Protein 3C4N (pdb70)

Sequence (714 aa):
EEAFDIVVIGAGRGAACAFYLRQLAPGRSLLLVEEGGLPNEEGATILAPGVWTAQDIPAGQEAQAEWTREQLLGALGSGKTLEVEDRPLLHLLPAGEGSGLTPTLDALADFPEALALLDPARLPVARVDPRALTYRPGSLALLAAQQAIGQGAGLLLNTRAELVPGGVRLHRLTVVHETRQIRAGVIIVAAGAAGPALVEQGLGLHTRHGRAYRQFPRLDLLSGAQTPVLRASGLTLRPQNGGYTLVPAIHHRDPHGYHPAGGSLTGVPTGLRRELLEDLVGLDAVPALAGEGLELGRSSADVPGAWLALPGGRPDAPPQAEELAPGLHLLLGGPLADTLGLAAAHELAQRVSASLEEEAFDIVVIGAGRGAACAFYLRQLAPGRSLLLVEEGGLPNEEGATILAPGVWTAQDIPAGQEAQAEWTREQLLGALGSGKTLEVEDRPLLHLLPAGEGSGLTPTLDALADFPEALALLDPARLPVARVDPRALTYRPGSLALLAAQQAIGQGAGLLLNTRAELVPGGVRLHRLTVVHETRQIRAGVIIVAAGAAGPALVEQGLGLHTRHGRAYRQFPRLDLLSGAQTPVLRASGLTLRPQNGGYTLVPAIHHRDPHGYHPAGGSLTGVPTGLRRELLEDLVGLDAVPALAGEGLELGRSSADVPGAWLALPGGRPDAPPQAEELAPGLHLLLGGPLADTLGLAAAHELAQRVSASLE

Secondary structure (DSSP, 8-state):
--EEEEEEE-----HHHHHHHHHH-TTS-EEEE-SS-SS-TTSHHHH---EE-GGG--TT-HHHHHHHHHHHHTGGGSS----EEE--EEEEESS--SSS-EEHHHHTTT-HHHHTTS-TTTS-EEEEETT-EEE-HHHHHHHHHHHHHTTT-EEE-S-EEEEETTEEEEE-B---B--EEEEEEEEEE--GGGHHHHHHHHH------EEEEEE--EE-S---TTPPEEEETTEEEEEETTEEEEE----SPBPSS-------BTTB--SS-HHHHHHHHH----GGGGSS-B---SSGGGS-EEEEEEGGG-TT---EEEEEETTEEEEE--TTHHHHHHHHHHHHHHHHHHHH-/--EEEEEEE-----HHHHHHHHHH-TTS-EEEE-SS-SS-TTSHHHH---EE-GGG--TT-HHHHHHHHHHHHTGGGSS----EEE--EEEEESS--SSS-EEHHHHTTT-HHHHTTS-TTTS-EEEEETT-EEE-HHHHHHHHHHHHHTTT-EEE-S-EEEEETTEEEEE-B---B--EEEEEEEEEE--GGGHHHHHHHHH------EEEEEE--EE-S---TTPPEEEETTEEEEEETTEEEEE----SPBPSS-------BTTB--SS-HHHHHHHHH----GGGTSS-B---SSGGGS-EEEEEEGGG-TT---EEEEEETTEEEEE--TTHHHHHHHHHHHHHHHHHHTT-

Radius of gyration: 30.28 Å; Cα contacts (8 Å, |Δi|>4): 1669; chains: 2; bounding box: 89×58×89 Å

B-factor: mean 28.07, std 14.18, range [1.03, 82.92]

Solvent-accessible surface area: 30726 Å² total

InterPro domains:
  IPR006076 FAD dependent oxidoreductase [PF01266] (38-392)
  IPR036188 FAD/NAD(P)-binding domain superfamily [G3DSA:3.50.50.60] (37-395)
  IPR036188 FAD/NAD(P)-binding domain superfamily [SSF51905] (23-252)
  IPR039651 Protein FixC-like [PTHR43624] (32-370)

Structure (mmCIF, N/CA/C/O backbone):
data_3C4N
#
_entry.id   3C4N
#
_cell.length_a   83.627
_cell.length_b   67.829
_cell.length_c   83.645
_cell.angle_alpha   90.00
_cell.angle_beta   91.14
_cell.angle_gamma   90.00
#
_symmetry.space_group_name_H-M   'P 1 21 1'
#
loop_
_entity.id
_entity.type
_entity.pdbx_description
1 polymer 'Uncharacterized protein DR_0571'
2 non-polymer "ADENOSINE-5'-DIPHOSPHATE"
3 water water
#
loop_
_atom_site.group_PDB
_atom_site.id
_atom_site.type_symbol
_atom_site.label_atom_id
_atom_site.label_alt_id
_atom_site.label_comp_id
_atom_site.label_asym_id
_atom_site.label_entity_id
_atom_site.label_seq_id
_atom_site.pdbx_PDB_ins_code
_atom_site.Cartn_x
_atom_site.Cartn_y
_atom_site.Cartn_z
_atom_site.occupancy
_atom_site.B_iso_or_equiv
_atom_site.auth_seq_id
_atom_site.auth_comp_id
_atom_site.auth_asym_id
_atom_site.auth_atom_id
_atom_site.pdbx_PDB_model_num
ATOM 1 N N . GLU A 1 34 ? 49.333 21.419 111.901 1.00 61.64 34 GLU A N 1
ATOM 2 C CA . GLU A 1 34 ? 48.624 22.728 112.025 1.00 58.89 34 GLU A CA 1
ATOM 3 C C . GLU A 1 34 ? 47.880 23.053 110.726 1.00 56.06 34 GLU A C 1
ATOM 4 O O . GLU A 1 34 ? 47.169 22.198 110.191 1.00 52.73 34 GLU A O 1
ATOM 10 N N . GLU A 1 35 ? 48.044 24.284 110.232 1.00 54.39 35 GLU A N 1
ATOM 11 C CA . GLU A 1 35 ? 47.394 24.729 108.991 1.00 49.96 35 GLU A CA 1
ATOM 12 C C . GLU A 1 35 ? 47.881 23.848 107.841 1.00 43.54 35 GLU A C 1
ATOM 13 O O . GLU A 1 35 ? 49.011 23.363 107.861 1.00 45.15 35 GLU A O 1
ATOM 19 N N . ALA A 1 36 ? 47.032 23.635 106.842 1.00 33.31 36 ALA A N 1
ATOM 20 C CA . ALA A 1 36 ? 47.404 22.776 105.726 1.00 29.45 36 ALA A CA 1
ATOM 21 C C . ALA A 1 36 ? 46.948 23.294 104.367 1.00 30.72 36 ALA A C 1
ATOM 22 O O . ALA A 1 36 ? 45.977 24.042 104.275 1.00 35.87 36 ALA A O 1
ATOM 24 N N . PHE A 1 37 ? 47.658 22.884 103.315 1.00 25.91 37 PHE A N 1
ATOM 25 C CA . PHE A 1 37 ? 47.344 23.277 101.940 1.00 17.66 37 PHE A CA 1
ATOM 26 C C . PHE A 1 37 ? 47.334 22.042 101.044 1.00 22.79 37 PHE A C 1
ATOM 27 O O . PHE A 1 37 ? 47.997 21.046 101.330 1.00 25.06 37 PHE A O 1
ATOM 35 N N . ASP A 1 38 ? 46.580 22.088 99.959 1.00 18.56 38 ASP A N 1
ATOM 36 C CA . ASP A 1 38 ? 46.555 20.938 99.081 1.00 21.39 38 ASP A CA 1
ATOM 37 C C . ASP A 1 38 ? 47.866 20.849 98.315 1.00 20.41 38 ASP A C 1
ATOM 38 O O . ASP A 1 38 ? 48.402 19.761 98.094 1.00 25.36 38 ASP A O 1
ATOM 43 N N . ILE A 1 39 ? 48.392 22.006 97.936 1.00 16.51 39 ILE A N 1
ATOM 44 C CA . ILE A 1 39 ? 49.611 22.064 97.161 1.00 12.66 39 ILE A CA 1
ATOM 45 C C . ILE A 1 39 ? 50.580 23.112 97.662 1.00 15.18 39 ILE A C 1
ATOM 46 O O . ILE A 1 39 ? 50.195 24.247 97.899 1.00 18.68 39 ILE A O 1
ATOM 51 N N . VAL A 1 40 ? 51.843 22.740 97.828 1.00 17.75 40 VAL A N 1
ATOM 52 C CA . VAL A 1 40 ? 52.835 23.718 98.258 1.00 18.63 40 VAL A CA 1
ATOM 53 C C . VAL A 1 40 ? 53.958 23.770 97.215 1.00 14.61 40 VAL A C 1
ATOM 54 O O . VAL A 1 40 ? 54.569 22.757 96.882 1.00 17.07 40 VAL A O 1
ATOM 58 N N . VAL A 1 41 ? 54.201 24.953 96.671 1.00 7.99 41 VAL A N 1
ATOM 59 C CA . VAL A 1 41 ? 55.256 25.120 95.686 1.00 6.15 41 VAL A CA 1
ATOM 60 C C . VAL A 1 41 ? 56.412 25.893 96.325 1.00 12.09 41 VAL A C 1
ATOM 61 O O . VAL A 1 41 ? 56.237 27.024 96.797 1.00 7.34 41 VAL A O 1
ATOM 65 N N . ILE A 1 42 ? 57.590 25.264 96.343 1.00 15.01 42 ILE A N 1
ATOM 66 C CA . ILE A 1 42 ? 58.801 25.860 96.914 1.00 17.45 42 ILE A CA 1
ATOM 67 C C . ILE A 1 42 ? 59.636 26.428 95.778 1.00 13.71 42 ILE A C 1
ATOM 68 O O . ILE A 1 42 ? 60.098 25.690 94.910 1.00 13.49 42 ILE A O 1
ATOM 73 N N . GLY A 1 43 ? 59.820 27.744 95.783 1.00 12.91 43 GLY A N 1
ATOM 74 C CA . GLY A 1 43 ? 60.600 28.392 94.741 1.00 14.40 43 GLY A CA 1
ATOM 75 C C . GLY A 1 43 ? 59.753 29.243 93.810 1.00 18.77 43 GLY A C 1
ATOM 76 O O . GLY A 1 43 ? 58.874 28.730 93.105 1.00 18.42 43 GLY A O 1
ATOM 77 N N . ALA A 1 44 ? 60.004 30.547 93.793 1.00 12.22 44 ALA A N 1
ATOM 78 C CA . ALA A 1 44 ? 59.226 31.411 92.929 1.00 11.87 44 ALA A CA 1
ATOM 79 C C . ALA A 1 44 ? 59.994 31.933 91.718 1.00 10.78 44 ALA A C 1
ATOM 80 O O . ALA A 1 44 ? 59.725 33.029 91.238 1.00 16.01 44 ALA A O 1
ATOM 82 N N . GLY A 1 45 ? 60.945 31.149 91.221 1.00 14.52 45 GLY A N 1
ATOM 83 C CA . GLY A 1 45 ? 61.698 31.554 90.038 1.00 15.26 45 GLY A CA 1
ATOM 84 C C . GLY A 1 45 ? 60.869 31.211 88.809 1.00 13.50 45 GLY A C 1
ATOM 85 O O . GLY A 1 45 ? 59.687 30.926 88.961 1.00 16.35 45 GLY A O 1
ATOM 86 N N . ARG A 1 46 ? 61.457 31.221 87.613 1.00 5.29 46 ARG A N 1
ATOM 87 C CA . ARG A 1 46 ? 60.702 30.909 86.396 1.00 12.50 46 ARG A CA 1
ATOM 88 C C . ARG A 1 46 ? 59.919 29.591 86.471 1.00 9.71 46 ARG A C 1
ATOM 89 O O . ARG A 1 46 ? 58.761 29.529 86.082 1.00 15.89 46 ARG A O 1
ATOM 105 N N . GLY A 1 48 ? 59.072 27.448 89.358 1.00 14.21 48 GLY A N 1
ATOM 106 C CA . GLY A 1 48 ? 58.037 27.406 90.384 1.00 12.14 48 GLY A CA 1
ATOM 107 C C . GLY A 1 48 ? 56.892 28.381 90.129 1.00 12.58 48 GLY A C 1
ATOM 108 O O . GLY A 1 48 ? 55.711 28.078 90.302 1.00 17.21 48 GLY A O 1
ATOM 109 N N . ALA A 1 49 ? 57.246 29.578 89.708 1.00 12.21 49 ALA A N 1
ATOM 110 C CA . ALA A 1 49 ? 56.241 30.580 89.423 1.00 12.83 49 ALA A CA 1
ATOM 111 C C . ALA A 1 49 ? 55.337 30.116 88.285 1.00 9.17 49 ALA A C 1
ATOM 112 O O . ALA A 1 49 ? 54.129 30.312 88.341 1.00 7.10 49 ALA A O 1
ATOM 114 N N . ALA A 1 50 ? 55.909 29.514 87.247 1.00 6.74 50 ALA A N 1
ATOM 115 C CA . ALA A 1 50 ? 55.090 29.056 86.121 1.00 8.35 50 ALA A CA 1
ATOM 116 C C . ALA A 1 50 ? 54.192 27.899 86.531 1.00 12.99 50 ALA A C 1
ATOM 117 O O . ALA A 1 50 ? 53.015 27.851 86.167 1.00 11.91 50 ALA A O 1
ATOM 119 N N . CYS A 1 51 ? 54.762 26.972 87.296 1.00 14.53 51 CYS A N 1
ATOM 120 C CA . CYS A 1 51 ? 54.029 25.806 87.766 1.00 11.86 51 CYS A CA 1
ATOM 121 C C . CYS A 1 51 ? 52.868 26.239 88.658 1.00 9.88 51 CYS A C 1
ATOM 122 O O . CYS A 1 51 ? 51.764 25.712 88.531 1.00 11.16 51 CYS A O 1
ATOM 125 N N . ALA A 1 52 ? 53.109 27.205 89.548 1.00 11.13 52 ALA A N 1
ATOM 126 C CA . ALA A 1 52 ? 52.050 27.690 90.443 1.00 12.40 52 ALA A CA 1
ATOM 127 C C . ALA A 1 52 ? 50.944 28.345 89.626 1.00 13.32 52 ALA A C 1
ATOM 128 O O . ALA A 1 52 ? 49.764 28.225 89.954 1.00 16.12 52 ALA A O 1
ATOM 130 N N . PHE A 1 53 ? 51.331 29.028 88.554 1.00 17.11 53 PHE A N 1
ATOM 131 C CA . PHE A 1 53 ? 50.352 29.668 87.690 1.00 16.94 53 PHE A CA 1
ATOM 132 C C . PHE A 1 53 ? 49.473 28.609 87.002 1.00 19.44 53 PHE A C 1
ATOM 133 O O . PHE A 1 53 ? 48.245 28.674 87.079 1.00 19.19 53 PHE A O 1
ATOM 141 N N . TYR A 1 54 ? 50.099 27.622 86.363 1.00 12.15 54 TYR A N 1
ATOM 142 C CA . TYR A 1 54 ? 49.345 26.588 85.667 1.00 15.05 54 TYR A CA 1
ATOM 143 C C . TYR A 1 54 ? 48.466 25.778 86.619 1.00 19.33 54 TYR A C 1
ATOM 144 O O . TYR A 1 54 ? 47.379 25.346 86.243 1.00 19.52 54 TYR A O 1
ATOM 153 N N . LEU A 1 55 ? 48.928 25.573 87.849 1.00 10.41 55 LEU A N 1
ATOM 154 C CA . LEU A 1 55 ? 48.128 24.837 88.809 1.00 12.68 55 LEU A CA 1
ATOM 155 C C . LEU A 1 55 ? 46.906 25.646 89.234 1.00 11.94 55 LEU A C 1
ATOM 156 O O . LEU A 1 55 ? 45.847 25.074 89.502 1.00 16.27 55 LEU A O 1
ATOM 161 N N . ARG A 1 56 ? 47.037 26.969 89.285 1.00 9.38 56 ARG A N 1
ATOM 162 C CA . ARG A 1 56 ? 45.904 27.810 89.676 1.00 14.87 56 ARG A CA 1
ATOM 163 C C . ARG A 1 56 ? 44.815 27.768 88.617 1.00 19.89 56 ARG A C 1
ATOM 164 O O . ARG A 1 56 ? 43.638 27.948 88.924 1.00 25.47 56 ARG A O 1
ATOM 172 N N . GLN A 1 57 ? 45.203 27.540 87.367 1.00 21.23 57 GLN A N 1
ATOM 173 C CA . GLN A 1 57 ? 44.214 27.475 86.305 1.00 24.36 57 GLN A CA 1
ATOM 174 C C . GLN A 1 57 ? 43.703 26.059 86.071 1.00 21.48 57 GLN A C 1
ATOM 175 O O . GLN A 1 57 ? 42.555 25.870 85.664 1.00 22.47 57 GLN A O 1
ATOM 181 N N . LEU A 1 58 ? 44.550 25.068 86.342 1.00 15.90 58 LEU A N 1
ATOM 182 C CA . LEU A 1 58 ? 44.168 23.670 86.167 1.00 16.34 58 LEU A CA 1
ATOM 183 C C . LEU A 1 58 ? 43.363 23.140 87.364 1.00 19.74 58 LEU A C 1
ATOM 184 O O . LEU A 1 58 ? 42.419 22.368 87.188 1.00 24.84 58 LEU A O 1
ATOM 189 N N . ALA A 1 59 ? 43.724 23.568 88.573 1.00 21.20 59 ALA A N 1
ATOM 190 C CA . ALA A 1 59 ? 43.034 23.134 89.785 1.00 19.41 59 ALA A CA 1
ATOM 191 C C . ALA A 1 59 ? 42.735 24.309 90.712 1.00 23.33 59 ALA A C 1
ATOM 192 O O . ALA A 1 59 ? 43.211 24.355 91.846 1.00 26.64 59 ALA A O 1
ATOM 194 N N . PRO A 1 60 ? 41.903 25.256 90.253 1.00 24.69 60 PRO A N 1
ATOM 195 C CA . PRO A 1 60 ? 41.560 26.428 91.062 1.00 20.23 60 PRO A CA 1
ATOM 196 C C . PRO A 1 60 ? 40.928 26.087 92.408 1.00 16.33 60 PRO A C 1
ATOM 197 O O . PRO A 1 60 ? 40.993 26.884 93.345 1.00 24.08 60 PRO A O 1
ATOM 201 N N . GLY A 1 61 ? 40.338 24.898 92.508 1.00 18.03 61 GLY A N 1
ATOM 202 C CA . GLY A 1 61 ? 39.698 24.491 93.749 1.00 16.30 61 GLY A CA 1
ATOM 203 C C . GLY A 1 61 ? 40.648 23.880 94.758 1.00 29.28 61 GLY A C 1
ATOM 204 O O . GLY A 1 61 ? 40.246 23.506 95.861 1.00 31.07 61 GLY A O 1
ATOM 205 N N . ARG A 1 62 ? 41.916 23.777 94.377 1.00 28.74 62 ARG A N 1
ATOM 206 C CA . ARG A 1 62 ? 42.933 23.205 95.252 1.00 25.50 62 ARG A CA 1
ATOM 207 C C . ARG A 1 62 ? 43.853 24.299 95.782 1.00 23.10 62 ARG A C 1
ATOM 208 O O . ARG A 1 62 ? 44.629 24.884 95.030 1.00 25.53 62 ARG A O 1
ATOM 216 N N . SER A 1 63 ? 43.742 24.589 97.074 1.00 18.33 63 SER A N 1
ATOM 217 C CA . SER A 1 63 ? 44.562 25.618 97.696 1.00 16.86 63 SER A CA 1
ATOM 218 C C . SER A 1 63 ? 46.038 25.350 97.406 1.00 21.93 63 SER A C 1
ATOM 219 O O . SER A 1 63 ? 46.480 24.191 97.405 1.00 21.92 63 SER A O 1
ATOM 222 N N . LEU A 1 64 ? 46.785 26.423 97.148 1.00 15.59 64 LEU A N 1
ATOM 223 C CA . LEU A 1 64 ? 48.213 26.335 96.845 1.00 18.05 64 LEU A CA 1
ATOM 224 C C . LEU A 1 64 ? 48.979 27.440 97.552 1.00 13.91 64 LEU A C 1
ATOM 225 O O . LEU A 1 64 ? 48.537 28.580 97.555 1.00 23.49 64 LEU A O 1
ATOM 230 N N . LEU A 1 65 ? 50.114 27.101 98.155 1.00 14.25 65 LEU A N 1
ATOM 231 C CA . LEU A 1 65 ? 50.942 28.083 98.866 1.00 16.82 65 LEU A CA 1
ATOM 232 C C . LEU A 1 65 ? 52.297 28.203 98.154 1.00 13.56 65 LEU A C 1
ATOM 233 O O . LEU A 1 65 ? 52.982 27.207 97.955 1.00 18.24 65 LEU A O 1
ATOM 238 N N . LEU A 1 66 ? 52.679 29.415 97.774 1.00 15.05 66 LEU A N 1
ATOM 239 C CA . LEU A 1 66 ? 53.953 29.637 97.098 1.00 18.36 66 LEU A CA 1
ATOM 240 C C . LEU A 1 66 ? 54.963 30.162 98.128 1.00 19.16 66 LEU A C 1
ATOM 241 O O . LEU A 1 66 ? 54.720 31.188 98.781 1.00 16.44 66 LEU A O 1
ATOM 246 N N . VAL A 1 67 ? 56.086 29.460 98.279 1.00 18.45 67 VAL A N 1
ATOM 247 C CA . VAL A 1 67 ? 57.113 29.874 99.239 1.00 22.67 67 VAL A CA 1
ATOM 248 C C . VAL A 1 67 ? 58.427 30.217 98.559 1.00 20.03 67 VAL A C 1
ATOM 249 O O . VAL A 1 67 ? 58.975 29.438 97.778 1.00 18.94 67 VAL A O 1
ATOM 253 N N . GLU A 1 68 ? 58.928 31.396 98.882 1.00 7.92 68 GLU A N 1
ATOM 254 C CA . GLU A 1 68 ? 60.155 31.883 98.310 1.00 4.04 68 GLU A CA 1
ATOM 255 C C . GLU A 1 68 ? 61.002 32.493 99.420 1.00 8.74 68 GLU A C 1
ATOM 256 O O . GLU A 1 68 ? 60.488 33.239 100.251 1.00 14.22 68 GLU A O 1
ATOM 262 N N . GLU A 1 69 ? 62.292 32.179 99.448 1.00 16.51 69 GLU A N 1
ATOM 263 C CA . GLU A 1 69 ? 63.142 32.723 100.499 1.00 24.44 69 GLU A CA 1
ATOM 264 C C . GLU A 1 69 ? 63.637 34.117 100.182 1.00 20.61 69 GLU A C 1
ATOM 265 O O . GLU A 1 69 ? 64.061 34.853 101.073 1.00 23.78 69 GLU A O 1
ATOM 271 N N . GLY A 1 70 ? 63.590 34.478 98.909 1.00 21.12 70 GLY A N 1
ATOM 272 C CA . GLY A 1 70 ? 64.012 35.805 98.517 1.00 13.56 70 GLY A CA 1
ATOM 273 C C . GLY A 1 70 ? 62.766 36.649 98.330 1.00 20.88 70 GLY A C 1
ATOM 274 O O . GLY A 1 70 ? 61.723 36.386 98.936 1.00 20.90 70 GLY A O 1
ATOM 275 N N . GLY A 1 71 ? 62.869 37.668 97.488 1.00 21.89 71 GLY A N 1
ATOM 276 C CA . GLY A 1 71 ? 61.729 38.519 97.236 1.00 23.44 71 GLY A CA 1
ATOM 277 C C . GLY A 1 71 ? 61.135 38.233 95.873 1.00 28.64 71 GLY A C 1
ATOM 278 O O . GLY A 1 71 ? 61.572 37.322 95.167 1.00 33.14 71 GLY A O 1
ATOM 279 N N . LEU A 1 72 ? 60.141 39.025 95.493 1.00 31.14 72 LEU A N 1
ATOM 280 C CA . LEU A 1 72 ? 59.481 38.852 94.212 1.00 31.29 72 LEU A CA 1
ATOM 281 C C . LEU A 1 72 ? 59.513 40.142 93.394 1.00 30.17 72 LEU A C 1
ATOM 282 O O . LEU A 1 72 ? 58.801 41.092 93.695 1.00 32.95 72 LEU A O 1
ATOM 287 N N . PRO A 1 73 ? 60.337 40.187 92.339 1.00 32.11 73 PRO A N 1
ATOM 288 C CA . PRO A 1 73 ? 61.230 39.121 91.863 1.00 28.79 73 PRO A CA 1
ATOM 289 C C . PRO A 1 73 ? 62.399 38.889 92.813 1.00 26.29 73 PRO A C 1
ATOM 290 O O . PRO A 1 73 ? 62.516 39.544 93.849 1.00 23.77 73 PRO A O 1
ATOM 294 N N . ASN A 1 74 ? 63.268 37.955 92.452 1.00 27.76 74 ASN A N 1
ATOM 295 C CA . ASN A 1 74 ? 64.452 37.672 93.253 1.00 29.26 74 ASN A CA 1
ATOM 296 C C . ASN A 1 74 ? 65.673 37.848 92.356 1.00 30.95 74 ASN A C 1
ATOM 297 O O . ASN A 1 74 ? 65.964 36.983 91.533 1.00 27.79 74 ASN A O 1
ATOM 302 N N . GLU A 1 75 ? 66.385 38.968 92.497 1.00 37.39 75 GLU A N 1
ATOM 303 C CA . GLU A 1 75 ? 67.555 39.199 91.644 1.00 39.43 75 GLU A CA 1
ATOM 304 C C . GLU A 1 75 ? 68.778 38.423 92.106 1.00 30.07 75 GLU A C 1
ATOM 305 O O . GLU A 1 75 ? 69.880 38.651 91.624 1.00 28.05 75 GLU A O 1
ATOM 311 N N . GLU A 1 76 ? 68.566 37.503 93.039 1.00 33.05 76 GLU A N 1
ATOM 312 C CA . GLU A 1 76 ? 69.629 36.662 93.552 1.00 33.86 76 GLU A CA 1
ATOM 313 C C . GLU A 1 76 ? 69.443 35.257 92.980 1.00 35.81 76 GLU A C 1
ATOM 314 O O . GLU A 1 76 ? 70.114 34.309 93.392 1.00 37.24 76 GLU A O 1
ATOM 320 N N . GLY A 1 77 ? 68.538 35.132 92.012 1.00 32.87 77 GLY A N 1
ATOM 321 C CA . GLY A 1 77 ? 68.280 33.834 91.404 1.00 32.82 77 GLY A CA 1
ATOM 322 C C . GLY A 1 77 ? 68.819 33.674 89.992 1.00 28.74 77 GLY A C 1
ATOM 323 O O . GLY A 1 77 ? 69.355 34.623 89.416 1.00 25.07 77 GLY A O 1
ATOM 324 N N . ALA A 1 78 ? 68.670 32.472 89.434 1.00 19.26 78 ALA A N 1
ATOM 325 C CA . ALA A 1 78 ? 69.137 32.180 88.078 1.00 18.91 78 ALA A CA 1
ATOM 326 C C . ALA A 1 78 ? 68.217 32.782 87.018 1.00 18.68 78 ALA A C 1
ATOM 327 O O . ALA A 1 78 ? 68.672 33.301 86.001 1.00 21.73 78 ALA A O 1
ATOM 329 N N . THR A 1 79 ? 66.918 32.710 87.270 1.00 17.30 79 THR A N 1
ATOM 330 C CA . THR A 1 79 ? 65.926 33.231 86.346 1.00 16.78 79 THR A CA 1
ATOM 331 C C . THR A 1 79 ? 66.186 34.666 85.886 1.00 20.35 79 THR A C 1
ATOM 332 O O . THR A 1 79 ? 65.999 34.994 84.717 1.00 22.31 79 THR A O 1
ATOM 336 N N . ILE A 1 80 ? 66.620 35.512 86.808 1.00 14.42 80 ILE A N 1
ATOM 337 C CA . ILE A 1 80 ? 66.877 36.906 86.511 1.00 16.08 80 ILE A CA 1
ATOM 338 C C . ILE A 1 80 ? 68.033 37.128 85.529 1.00 17.70 80 ILE A C 1
ATOM 339 O O . ILE A 1 80 ? 67.960 38.024 84.690 1.00 24.69 80 ILE A O 1
ATOM 344 N N . LEU A 1 81 ? 69.086 36.315 85.615 1.00 15.58 81 LEU A N 1
ATOM 345 C CA . LEU A 1 81 ? 70.251 36.450 84.721 1.00 12.46 81 LEU A CA 1
ATOM 346 C C . LEU A 1 81 ? 70.153 35.628 83.433 1.00 17.41 81 LEU A C 1
ATOM 347 O O . LEU A 1 81 ? 70.944 35.816 82.508 1.00 17.13 81 LEU A O 1
ATOM 352 N N . ALA A 1 82 ? 69.203 34.704 83.375 1.00 15.68 82 ALA A N 1
ATOM 353 C CA . ALA A 1 82 ? 69.047 33.877 82.186 1.00 19.67 82 ALA A CA 1
ATOM 354 C C . ALA A 1 82 ? 68.887 34.788 80.963 1.00 16.95 82 ALA A C 1
ATOM 355 O O . ALA A 1 82 ? 68.165 35.776 81.016 1.00 24.10 82 ALA A O 1
ATOM 357 N N . PRO A 1 83 ? 69.566 34.471 79.852 1.00 15.79 83 PRO A N 1
ATOM 358 C CA . PRO A 1 83 ? 69.446 35.311 78.662 1.00 12.07 83 PRO A CA 1
ATOM 359 C C . PRO A 1 83 ? 68.087 35.297 77.980 1.00 15.07 83 PRO A C 1
ATOM 360 O O . PRO A 1 83 ? 67.797 36.168 77.164 1.00 18.03 83 PRO A O 1
ATOM 364 N N . GLY A 1 84 ? 67.247 34.324 78.310 1.00 19.83 84 GLY A N 1
ATOM 365 C CA . GLY A 1 84 ? 65.932 34.252 77.678 1.00 17.65 84 GLY A CA 1
ATOM 366 C C . GLY A 1 84 ? 65.972 34.106 76.158 1.00 19.41 84 GLY A C 1
ATOM 367 O O . GLY A 1 84 ? 65.365 34.889 75.423 1.00 20.05 84 GLY A O 1
ATOM 368 N N . VAL A 1 85 ? 66.689 33.097 75.676 1.00 16.30 85 VAL A N 1
ATOM 369 C CA . VAL A 1 85 ? 66.782 32.861 74.243 1.00 15.15 85 VAL A CA 1
ATOM 370 C C . VAL A 1 85 ? 66.035 31.600 73.825 1.00 11.13 85 VAL A C 1
ATOM 371 O O . VAL A 1 85 ? 66.391 30.502 74.239 1.00 12.51 85 VAL A O 1
ATOM 375 N N . TRP A 1 86 ? 64.993 31.752 73.019 1.00 15.61 86 TRP A N 1
ATOM 376 C CA . TRP A 1 86 ? 64.269 30.587 72.546 1.00 10.39 86 TRP A CA 1
ATOM 377 C C . TRP A 1 86 ? 64.821 30.310 71.160 1.00 16.71 86 TRP A C 1
ATOM 378 O O . TRP A 1 86 ? 64.713 31.148 70.256 1.00 12.54 86 TRP A O 1
ATOM 389 N N . THR A 1 87 ? 65.421 29.139 70.988 1.00 12.53 87 THR A N 1
ATOM 390 C CA . THR A 1 87 ? 65.979 28.784 69.688 1.00 17.65 87 THR A CA 1
ATOM 391 C C . THR A 1 87 ? 65.788 27.320 69.357 1.00 16.61 87 THR A C 1
ATOM 392 O O . THR A 1 87 ? 65.992 26.459 70.209 1.00 19.94 87 THR A O 1
ATOM 396 N N . ALA A 1 88 ? 65.422 27.043 68.113 1.00 17.64 88 ALA A N 1
ATOM 397 C CA . ALA A 1 88 ? 65.214 25.670 67.665 1.00 19.68 88 ALA A CA 1
ATOM 398 C C . ALA A 1 88 ? 66.498 24.859 67.786 1.00 16.64 88 ALA A C 1
ATOM 399 O O . ALA A 1 88 ? 66.478 23.637 67.644 1.00 19.96 88 ALA A O 1
ATOM 401 N N . GLN A 1 89 ? 67.614 25.528 68.058 1.00 23.31 89 GLN A N 1
ATOM 402 C CA . GLN A 1 89 ? 68.888 24.813 68.184 1.00 25.29 89 GLN A CA 1
ATOM 403 C C . GLN A 1 89 ? 69.093 24.290 69.597 1.00 20.52 89 GLN A C 1
ATOM 404 O O . GLN A 1 89 ? 70.055 23.577 69.873 1.00 22.10 89 GLN A O 1
ATOM 410 N N . ASP A 1 90 ? 68.188 24.647 70.498 1.00 17.63 90 ASP A N 1
ATOM 411 C CA . ASP A 1 90 ? 68.305 24.170 71.859 1.00 20.31 90 ASP A CA 1
ATOM 412 C C . ASP A 1 90 ? 67.270 23.099 72.139 1.00 20.00 90 ASP A C 1
ATOM 413 O O . ASP A 1 90 ? 66.966 22.808 73.293 1.00 21.64 90 ASP A O 1
ATOM 418 N N . ILE A 1 91 ? 66.735 22.509 71.076 1.00 17.43 91 ILE A N 1
ATOM 419 C CA . ILE A 1 91 ? 65.740 21.459 71.213 1.00 16.44 91 ILE A CA 1
ATOM 420 C C . ILE A 1 91 ? 66.394 20.089 71.048 1.00 19.67 91 ILE A C 1
ATOM 421 O O . ILE A 1 91 ? 66.856 19.743 69.965 1.00 17.11 91 ILE A O 1
ATOM 426 N N . PRO A 1 92 ? 66.465 19.302 72.129 1.00 19.79 92 PRO A N 1
ATOM 427 C CA . PRO A 1 92 ? 67.070 17.973 72.016 1.00 22.84 92 PRO A CA 1
ATOM 428 C C . PRO A 1 92 ? 66.097 17.149 71.175 1.00 24.96 92 PRO A C 1
ATOM 429 O O . PRO A 1 92 ? 64.946 17.553 71.001 1.00 26.84 92 PRO A O 1
ATOM 433 N N . ALA A 1 93 ? 66.544 16.003 70.666 1.00 20.67 93 ALA A N 1
ATOM 434 C CA . ALA A 1 93 ? 65.694 15.146 69.844 1.00 16.77 93 ALA A CA 1
ATOM 435 C C . ALA A 1 93 ? 64.536 14.574 70.648 1.00 15.18 93 ALA A C 1
ATOM 436 O O . ALA A 1 93 ? 64.744 13.964 71.695 1.00 19.36 93 ALA A O 1
ATOM 438 N N . GLY A 1 94 ? 63.313 14.779 70.164 1.00 15.76 94 GLY A N 1
ATOM 439 C CA . GLY A 1 94 ? 62.146 14.256 70.854 1.00 5.34 94 GLY A CA 1
ATOM 440 C C . GLY A 1 94 ? 61.435 15.290 71.698 1.00 13.61 94 GLY A C 1
ATOM 441 O O . GLY A 1 94 ? 60.347 15.037 72.209 1.00 17.00 94 GLY A O 1
ATOM 442 N N . GLN A 1 95 ? 62.044 16.459 71.855 1.00 13.39 95 GLN A N 1
ATOM 443 C CA . GLN A 1 95 ? 61.430 17.503 72.658 1.00 14.75 95 GLN A CA 1
ATOM 444 C C . GLN A 1 95 ? 60.765 18.626 71.836 1.00 13.36 95 GLN A C 1
ATOM 445 O O . GLN A 1 95 ? 60.489 19.699 72.371 1.00 17.34 95 GLN A O 1
ATOM 451 N N . GLU A 1 96 ? 60.489 18.371 70.557 1.00 12.20 96 GLU A N 1
ATOM 452 C CA . GLU A 1 96 ? 59.853 19.358 69.684 1.00 10.44 96 GLU A CA 1
ATOM 453 C C . GLU A 1 96 ? 58.487 19.832 70.204 1.00 15.40 96 GLU A C 1
ATOM 454 O O . GLU A 1 96 ? 58.124 20.993 70.040 1.00 15.16 96 GLU A O 1
ATOM 460 N N . ALA A 1 97 ? 57.712 18.940 70.810 1.00 15.90 97 ALA A N 1
ATOM 461 C CA . ALA A 1 97 ? 56.396 19.340 71.308 1.00 19.91 97 ALA A CA 1
ATOM 462 C C . ALA A 1 97 ? 56.528 20.350 72.458 1.00 20.94 97 ALA A C 1
ATOM 463 O O . ALA A 1 97 ? 55.841 21.373 72.491 1.00 13.02 97 ALA A O 1
ATOM 465 N N . GLN A 1 98 ? 57.412 20.046 73.401 1.00 13.13 98 GLN A N 1
ATOM 466 C CA . GLN A 1 98 ? 57.650 20.917 74.544 1.00 16.91 98 GLN A CA 1
ATOM 467 C C . GLN A 1 98 ? 58.182 22.285 74.109 1.00 19.35 98 GLN A C 1
ATOM 468 O O . GLN A 1 98 ? 57.759 23.322 74.627 1.00 17.30 98 GLN A O 1
ATOM 474 N N . ALA A 1 99 ? 59.098 22.278 73.145 1.00 12.21 99 ALA A N 1
ATOM 475 C CA . ALA A 1 99 ? 59.694 23.504 72.648 1.00 9.79 99 ALA A CA 1
ATOM 476 C C . ALA A 1 99 ? 58.691 24.428 71.974 1.00 13.41 99 ALA A C 1
ATOM 477 O O . ALA A 1 99 ? 58.688 25.639 72.217 1.00 16.37 99 ALA A O 1
ATOM 479 N N . GLU A 1 100 ? 57.839 23.869 71.126 1.00 12.71 100 GLU A N 1
ATOM 480 C CA . GLU A 1 100 ? 56.865 24.693 70.407 1.00 14.47 100 GLU A CA 1
ATOM 481 C C . GLU A 1 100 ? 55.767 25.211 71.326 1.00 9.40 100 GLU A C 1
ATOM 482 O O . GLU A 1 100 ? 55.327 26.348 71.189 1.00 13.46 100 GLU A O 1
ATOM 488 N N . TRP A 1 101 ? 55.332 24.373 72.257 1.00 9.41 101 TRP A N 1
ATOM 489 C CA . TRP A 1 101 ? 54.296 24.758 73.199 1.00 18.99 101 TRP A CA 1
ATOM 490 C C . TRP A 1 101 ? 54.824 25.927 74.032 1.00 20.54 101 TRP A C 1
ATOM 491 O O . TRP A 1 101 ? 54.122 26.923 74.259 1.00 23.86 101 TRP A O 1
ATOM 502 N N . THR A 1 102 ? 56.070 25.809 74.483 1.00 23.18 102 THR A N 1
ATOM 503 C CA . THR A 1 102 ? 56.686 26.875 75.270 1.00 19.68 102 THR A CA 1
ATOM 504 C C . THR A 1 102 ? 56.753 28.148 74.425 1.00 17.29 102 THR A C 1
ATOM 505 O O . THR A 1 102 ? 56.459 29.235 74.921 1.00 12.93 102 THR A O 1
ATOM 509 N N . ARG A 1 103 ? 57.114 28.011 73.147 1.00 11.10 103 ARG A N 1
ATOM 510 C CA . ARG A 1 103 ? 57.215 29.181 72.282 1.00 14.10 103 ARG A CA 1
ATOM 511 C C . ARG A 1 103 ? 55.871 29.887 72.166 1.00 15.77 103 ARG A C 1
ATOM 512 O O . ARG A 1 103 ? 55.802 31.115 72.267 1.00 11.09 103 ARG A O 1
ATOM 520 N N . GLU A 1 104 ? 54.812 29.106 71.962 1.00 9.60 104 GLU A N 1
ATOM 521 C CA . GLU A 1 104 ? 53.461 29.636 71.833 1.00 16.31 104 GLU A CA 1
ATOM 522 C C . GLU A 1 104 ? 53.039 30.395 73.088 1.00 17.26 104 GLU A C 1
ATOM 523 O O . GLU A 1 104 ? 52.435 31.470 72.999 1.00 16.59 104 GLU A O 1
ATOM 529 N N . GLN A 1 105 ? 53.362 29.827 74.252 1.00 15.86 105 GLN A N 1
ATOM 530 C CA . GLN A 1 105 ? 53.043 30.446 75.535 1.00 15.71 105 GLN A CA 1
ATOM 531 C C . GLN A 1 105 ? 53.700 31.829 75.612 1.00 23.93 105 GLN A C 1
ATOM 532 O O . GLN A 1 105 ? 53.055 32.824 75.960 1.00 29.32 105 GLN A O 1
ATOM 538 N N . LEU A 1 106 ? 54.986 31.876 75.271 1.00 20.77 106 LEU A N 1
ATOM 539 C CA . LEU A 1 106 ? 55.768 33.109 75.275 1.00 17.81 106 LEU A CA 1
ATOM 540 C C . LEU A 1 106 ? 55.094 34.220 74.473 1.00 18.23 106 LEU A C 1
ATOM 541 O O . LEU A 1 106 ? 54.798 35.285 75.012 1.00 17.56 106 LEU A O 1
ATOM 546 N N . LEU A 1 107 ? 54.847 33.974 73.189 1.00 14.67 107 LEU A N 1
ATOM 547 C CA . LEU A 1 107 ? 54.207 34.977 72.337 1.00 16.92 107 LEU A CA 1
ATOM 548 C C . LEU A 1 107 ? 52.781 35.317 72.787 1.00 20.04 107 LEU A C 1
ATOM 549 O O . LEU A 1 107 ? 52.286 36.403 72.510 1.00 11.87 107 LEU A O 1
ATOM 554 N N . GLY A 1 108 ? 52.124 34.388 73.480 1.00 28.92 108 GLY A N 1
ATOM 555 C CA . GLY A 1 108 ? 50.771 34.644 73.940 1.00 24.16 108 GLY A CA 1
ATOM 556 C C . GLY A 1 108 ? 50.736 35.089 75.392 1.00 26.91 108 GLY A C 1
ATOM 557 O O . GLY A 1 108 ? 49.666 35.191 75.996 1.00 21.58 108 GLY A O 1
ATOM 558 N N . ALA A 1 109 ? 51.915 35.352 75.952 1.00 25.97 109 ALA A N 1
ATOM 559 C CA . ALA A 1 109 ? 52.043 35.783 77.343 1.00 27.40 109 ALA A CA 1
ATOM 560 C C . ALA A 1 109 ? 51.293 34.856 78.317 1.00 20.64 109 ALA A C 1
ATOM 561 O O . ALA A 1 109 ? 50.673 35.324 79.268 1.00 20.09 109 ALA A O 1
ATOM 563 N N . LEU A 1 110 ? 51.350 33.547 78.060 1.00 26.47 110 LEU A N 1
ATOM 564 C CA . LEU A 1 110 ? 50.691 32.531 78.896 1.00 28.59 110 LEU A CA 1
ATOM 565 C C . LEU A 1 110 ? 49.178 32.599 78.765 1.00 30.50 110 LEU A C 1
ATOM 566 O O . LEU A 1 110 ? 48.456 31.971 79.536 1.00 28.50 110 LEU A O 1
ATOM 571 N N . GLY A 1 111 ? 48.706 33.377 77.797 1.00 34.64 111 GLY A N 1
ATOM 572 C CA . GLY A 1 111 ? 47.277 33.527 77.591 1.00 41.57 111 GLY A CA 1
ATOM 573 C C . GLY A 1 111 ? 46.596 34.264 78.731 1.00 44.15 111 GLY A C 1
ATOM 574 O O . GLY A 1 111 ? 45.458 33.958 79.078 1.00 45.15 111 GLY A O 1
ATOM 575 N N . SER A 1 112 ? 47.283 35.251 79.304 1.00 41.27 112 SER A N 1
ATOM 576 C CA . SER A 1 112 ? 46.740 36.011 80.427 1.00 35.63 112 SER A CA 1
ATOM 577 C C . SER A 1 112 ? 46.315 37.418 80.037 1.00 35.31 112 SER A C 1
ATOM 578 O O . SER A 1 112 ? 46.067 38.253 80.905 1.00 39.23 112 SER A O 1
ATOM 581 N N . GLY A 1 113 ? 46.245 37.683 78.740 1.00 28.38 113 GLY A N 1
ATOM 582 C CA . GLY A 1 113 ? 45.871 39.005 78.290 1.00 25.45 113 GLY A CA 1
ATOM 583 C C . GLY A 1 113 ? 46.860 40.049 78.780 1.00 26.02 113 GLY A C 1
ATOM 584 O O . GLY A 1 113 ? 46.618 41.246 78.655 1.00 22.88 113 GLY A O 1
ATOM 585 N N . LYS A 1 114 ? 47.979 39.602 79.341 1.00 30.71 114 LYS A N 1
ATOM 586 C CA . LYS A 1 114 ? 48.992 40.520 79.844 1.00 27.71 114 LYS A CA 1
ATOM 587 C C . LYS A 1 114 ? 50.078 40.803 78.806 1.00 30.02 114 LYS A C 1
ATOM 588 O O . LYS A 1 114 ? 50.112 40.197 77.728 1.00 28.65 114 LYS A O 1
ATOM 594 N N . THR A 1 115 ? 50.965 41.730 79.151 1.00 33.06 115 THR A N 1
ATOM 595 C CA . THR A 1 115 ? 52.057 42.124 78.278 1.00 33.62 115 THR A CA 1
ATOM 596 C C . THR A 1 115 ? 53.365 41.415 78.625 1.00 36.77 115 THR A C 1
ATOM 597 O O . THR A 1 115 ? 53.813 41.419 79.781 1.00 33.99 115 THR A O 1
ATOM 601 N N . LEU A 1 116 ? 53.964 40.797 77.609 1.00 34.55 116 LEU A N 1
ATOM 602 C CA . LEU A 1 116 ? 55.232 40.096 77.764 1.00 24.06 116 LEU A CA 1
ATOM 603 C C . LEU A 1 116 ? 56.099 40.435 76.557 1.00 18.58 116 LEU A C 1
ATOM 604 O O . LEU A 1 116 ? 55.876 39.915 75.473 1.00 22.06 116 LEU A O 1
ATOM 609 N N . GLU A 1 117 ? 57.067 41.323 76.761 1.00 23.76 117 GLU A N 1
ATOM 610 C CA . GLU A 1 117 ? 57.982 41.768 75.710 1.00 28.38 117 GLU A CA 1
ATOM 611 C C . GLU A 1 117 ? 58.740 40.604 75.090 1.00 29.97 117 GLU A C 1
ATOM 612 O O . GLU A 1 117 ? 59.564 39.975 75.755 1.00 26.40 117 GLU A O 1
ATOM 618 N N . VAL A 1 118 ? 58.475 40.327 73.817 1.00 24.09 118 VAL A N 1
ATOM 619 C CA . VAL A 1 118 ? 59.155 39.240 73.115 1.00 29.11 118 VAL A CA 1
ATOM 620 C C . VAL A 1 118 ? 59.430 39.670 71.677 1.00 35.01 118 VAL A C 1
ATOM 621 O O . VAL A 1 118 ? 58.495 39.899 70.900 1.00 43.51 118 VAL A O 1
ATOM 625 N N . GLU A 1 119 ? 60.705 39.781 71.318 1.00 29.64 119 GLU A N 1
ATOM 626 C CA . GLU A 1 119 ? 61.048 40.185 69.964 1.00 29.15 119 GLU A CA 1
ATOM 627 C C . GLU A 1 119 ? 61.583 39.030 69.128 1.00 25.54 119 GLU A C 1
ATOM 628 O O . GLU A 1 119 ? 62.084 38.038 69.663 1.00 25.42 119 GLU A O 1
ATOM 634 N N . ASP A 1 120 ? 61.423 39.151 67.814 1.00 24.98 120 ASP A N 1
ATOM 635 C CA . ASP A 1 120 ? 61.898 38.146 66.873 1.00 23.73 120 ASP A CA 1
ATOM 636 C C . ASP A 1 120 ? 63.347 38.481 66.621 1.00 24.61 120 ASP A C 1
ATOM 637 O O . ASP A 1 120 ? 63.674 39.581 66.179 1.00 29.19 120 ASP A O 1
ATOM 642 N N . ARG A 1 121 ? 64.227 37.539 66.904 1.00 24.94 121 ARG A N 1
ATOM 643 C CA . ARG A 1 121 ? 65.634 37.810 66.726 1.00 30.68 121 ARG A CA 1
ATOM 644 C C . ARG A 1 121 ? 66.320 36.542 66.257 1.00 30.74 121 ARG A C 1
ATOM 645 O O . ARG A 1 121 ? 66.433 35.582 67.006 1.00 41.12 121 ARG A O 1
ATOM 653 N N . PRO A 1 122 ? 66.775 36.514 65.001 1.00 30.23 122 PRO A N 1
ATOM 654 C CA . PRO A 1 122 ? 67.452 35.327 64.474 1.00 31.11 122 PRO A CA 1
ATOM 655 C C . PRO A 1 122 ? 68.719 35.018 65.266 1.00 31.09 122 PRO A C 1
ATOM 656 O O . PRO A 1 122 ? 69.359 35.926 65.811 1.00 25.74 122 PRO A O 1
ATOM 660 N N . LEU A 1 123 ? 69.071 33.734 65.320 1.00 24.74 123 LEU A N 1
ATOM 661 C CA . LEU A 1 123 ? 70.252 33.275 66.045 1.00 17.75 123 LEU A CA 1
ATOM 662 C C . LEU A 1 123 ? 71.223 32.602 65.085 1.00 23.74 123 LEU A C 1
ATOM 663 O O . LEU A 1 123 ? 70.823 31.750 64.299 1.00 31.10 123 LEU A O 1
ATOM 668 N N . LEU A 1 124 ? 72.496 32.992 65.137 1.00 19.20 124 LEU A N 1
ATOM 669 C CA . LEU A 1 124 ? 73.495 32.402 64.247 1.00 21.23 124 LEU A CA 1
ATOM 670 C C . LEU A 1 124 ? 74.538 31.600 65.009 1.00 22.15 124 LEU A C 1
ATOM 671 O O . LEU A 1 124 ? 75.132 32.109 65.951 1.00 27.48 124 LEU A O 1
ATOM 676 N N . HIS A 1 125 ? 74.750 30.348 64.603 1.00 26.46 125 HIS A N 1
ATOM 677 C CA . HIS A 1 125 ? 75.756 29.470 65.219 1.00 26.64 125 HIS A CA 1
ATOM 678 C C . HIS A 1 125 ? 76.994 29.470 64.304 1.00 33.39 125 HIS A C 1
ATOM 679 O O . HIS A 1 125 ? 77.178 28.562 63.489 1.00 28.99 125 HIS A O 1
ATOM 686 N N . LEU A 1 126 ? 77.828 30.500 64.442 1.00 34.26 126 LEU A N 1
ATOM 687 C CA . LEU A 1 126 ? 79.047 30.653 63.642 1.00 36.18 126 LEU A CA 1
ATOM 688 C C . LEU A 1 126 ? 79.932 29.406 63.645 1.00 35.94 126 LEU A C 1
ATOM 689 O O . LEU A 1 126 ? 80.183 28.806 64.692 1.00 32.01 126 LEU A O 1
ATOM 694 N N . LEU A 1 127 ? 80.417 29.037 62.464 1.00 38.63 127 LEU A N 1
ATOM 695 C CA . LEU A 1 127 ? 81.260 27.857 62.306 1.00 38.37 127 LEU A CA 1
ATOM 696 C C . LEU A 1 127 ? 82.498 28.144 61.463 1.00 41.65 127 LEU A C 1
ATOM 697 O O . LEU A 1 127 ? 82.502 29.071 60.657 1.00 45.18 127 LEU A O 1
ATOM 702 N N . PRO A 1 128 ? 83.565 27.346 61.643 1.00 43.08 128 PRO A N 1
ATOM 703 C CA . PRO A 1 128 ? 84.817 27.506 60.899 1.00 49.48 128 PRO A CA 1
ATOM 704 C C . PRO A 1 128 ? 84.712 26.970 59.471 1.00 57.15 128 PRO A C 1
ATOM 705 O O . PRO A 1 128 ? 84.084 27.588 58.612 1.00 58.35 128 PRO A O 1
ATOM 709 N N . ALA A 1 129 ? 85.335 25.820 59.224 1.00 63.14 129 ALA A N 1
ATOM 710 C CA . ALA A 1 129 ? 85.306 25.188 57.907 1.00 62.75 129 ALA A CA 1
ATOM 711 C C . ALA A 1 129 ? 83.853 25.014 57.467 1.00 63.83 129 ALA A C 1
ATOM 712 O O . ALA A 1 129 ? 83.133 24.176 58.009 1.00 67.13 129 ALA A O 1
ATOM 714 N N . GLY A 1 130 ? 83.428 25.805 56.487 1.00 62.76 130 GLY A N 1
ATOM 715 C CA . GLY A 1 130 ? 82.058 25.716 56.012 1.00 67.35 130 GLY A CA 1
ATOM 716 C C . GLY A 1 130 ? 81.786 24.532 55.104 1.00 69.61 130 GLY A C 1
ATOM 717 O O . GLY A 1 130 ? 82.187 24.539 53.941 1.00 70.15 130 GLY A O 1
ATOM 718 N N . GLU A 1 131 ? 81.096 23.521 55.632 1.00 72.64 131 GLU A N 1
ATOM 719 C CA . GLU A 1 131 ? 80.768 22.317 54.865 1.00 75.25 131 GLU A CA 1
ATOM 720 C C . GLU A 1 131 ? 79.880 21.366 55.667 1.00 74.27 131 GLU A C 1
ATOM 721 O O . GLU A 1 131 ? 80.315 20.795 56.666 1.00 74.30 131 GLU A O 1
ATOM 727 N N . GLY A 1 132 ? 78.639 21.201 55.221 1.00 74.38 132 GLY A N 1
ATOM 728 C CA . GLY A 1 132 ? 77.715 20.317 55.911 1.00 76.51 132 GLY A CA 1
ATOM 729 C C . GLY A 1 132 ? 76.263 20.554 55.531 1.00 78.91 132 GLY A C 1
ATOM 730 O O . GLY A 1 132 ? 75.938 20.685 54.350 1.00 82.92 132 GLY A O 1
ATOM 731 N N . SER A 1 133 ? 75.389 20.614 56.534 1.00 76.97 133 SER A N 1
ATOM 732 C CA . SER A 1 133 ? 73.963 20.836 56.312 1.00 74.29 133 SER A CA 1
ATOM 733 C C . SER A 1 133 ? 73.714 22.232 55.736 1.00 74.12 133 SER A C 1
ATOM 734 O O . SER A 1 133 ? 74.659 22.952 55.409 1.00 77.49 133 SER A O 1
ATOM 737 N N . GLY A 1 134 ? 72.444 22.612 55.622 1.00 70.54 134 GLY A N 1
ATOM 738 C CA . GLY A 1 134 ? 72.104 23.917 55.076 1.00 64.20 134 GLY A CA 1
ATOM 739 C C . GLY A 1 134 ? 72.603 25.083 55.913 1.00 60.49 134 GLY A C 1
ATOM 740 O O . GLY A 1 134 ? 71.892 25.579 56.787 1.00 56.71 134 GLY A O 1
ATOM 741 N N . LEU A 1 135 ? 73.827 25.524 55.640 1.00 56.80 135 LEU A N 1
ATOM 742 C CA . LEU A 1 135 ? 74.435 26.636 56.362 1.00 55.40 135 LEU A CA 1
ATOM 743 C C . LEU A 1 135 ? 74.222 27.944 55.612 1.00 57.19 135 LEU A C 1
ATOM 744 O O . LEU A 1 135 ? 73.529 27.985 54.597 1.00 62.96 135 LEU A O 1
ATOM 749 N N . THR A 1 136 ? 74.837 29.011 56.107 1.00 51.43 136 THR A N 1
ATOM 750 C CA . THR A 1 136 ? 74.701 30.311 55.481 1.00 49.35 136 THR A CA 1
ATOM 751 C C . THR A 1 136 ? 75.974 31.119 55.700 1.00 51.84 136 THR A C 1
ATOM 752 O O . THR A 1 136 ? 76.500 31.186 56.813 1.00 47.18 136 THR A O 1
ATOM 756 N N . PRO A 1 137 ? 76.499 31.731 54.626 1.00 54.08 137 PRO A N 1
ATOM 757 C CA . PRO A 1 137 ? 77.719 32.535 54.725 1.00 52.13 137 PRO A CA 1
ATOM 758 C C . PRO A 1 137 ? 77.492 33.730 55.638 1.00 50.62 137 PRO A C 1
ATOM 759 O O . PRO A 1 137 ? 76.613 34.558 55.390 1.00 51.76 137 PRO A O 1
ATOM 763 N N . THR A 1 138 ? 78.289 33.802 56.698 1.00 48.42 138 THR A N 1
ATOM 764 C CA . THR A 1 138 ? 78.207 34.877 57.679 1.00 40.59 138 THR A CA 1
ATOM 765 C C . THR A 1 138 ? 78.109 36.239 57.007 1.00 41.41 138 THR A C 1
ATOM 766 O O . THR A 1 138 ? 77.403 37.126 57.482 1.00 40.67 138 THR A O 1
ATOM 770 N N . LEU A 1 139 ? 78.827 36.398 55.900 1.00 43.71 139 LEU A N 1
ATOM 771 C CA . LEU A 1 139 ? 78.826 37.655 55.162 1.00 45.78 139 LEU A CA 1
ATOM 772 C C . LEU A 1 139 ? 77.418 38.088 54.766 1.00 45.53 139 LEU A C 1
ATOM 773 O O . LEU A 1 139 ? 77.077 39.271 54.825 1.00 45.13 139 LEU A O 1
ATOM 778 N N . ASP A 1 140 ? 76.602 37.121 54.365 1.00 45.67 140 ASP A N 1
ATOM 779 C CA . ASP A 1 140 ? 75.230 37.386 53.946 1.00 45.02 140 ASP A CA 1
ATOM 780 C C . ASP A 1 140 ? 74.283 37.442 55.136 1.00 44.41 140 ASP A C 1
ATOM 781 O O . ASP A 1 140 ? 73.337 38.229 55.146 1.00 43.03 140 ASP A O 1
ATOM 786 N N . ALA A 1 141 ? 74.547 36.601 56.134 1.00 46.46 141 ALA A N 1
ATOM 787 C CA . ALA A 1 141 ? 73.732 36.536 57.351 1.00 44.31 141 ALA A CA 1
ATOM 788 C C . ALA A 1 141 ? 73.745 37.868 58.099 1.00 40.39 141 ALA A C 1
ATOM 789 O O . ALA A 1 141 ? 72.721 38.317 58.615 1.00 36.57 141 ALA A O 1
ATOM 791 N N . LEU A 1 142 ? 74.918 38.488 58.157 1.00 43.37 142 LEU A N 1
ATOM 792 C CA . LEU A 1 142 ? 75.083 39.770 58.828 1.00 46.45 142 LEU A CA 1
ATOM 793 C C . LEU A 1 142 ? 74.982 40.921 57.827 1.00 47.12 142 LEU A C 1
ATOM 794 O O . LEU A 1 142 ? 75.535 41.999 58.040 1.00 48.64 142 LEU A O 1
ATOM 799 N N . ALA A 1 143 ? 74.267 40.679 56.734 1.00 48.81 143 ALA A N 1
ATOM 800 C CA . ALA A 1 143 ? 74.081 41.685 55.703 1.00 47.06 143 ALA A CA 1
ATOM 801 C C . ALA A 1 143 ? 73.606 42.991 56.307 1.00 46.48 143 ALA A C 1
ATOM 802 O O . ALA A 1 143 ? 74.316 43.991 56.268 1.00 51.05 143 ALA A O 1
ATOM 804 N N . ASP A 1 144 ? 72.408 42.991 56.877 1.00 47.14 144 ASP A N 1
ATOM 805 C CA . ASP A 1 144 ? 71.890 44.224 57.453 1.00 54.28 144 ASP A CA 1
ATOM 806 C C . ASP A 1 144 ? 72.199 44.371 58.938 1.00 51.46 144 ASP A C 1
ATOM 807 O O . ASP A 1 144 ? 71.537 45.127 59.648 1.00 53.15 144 ASP A O 1
ATOM 812 N N . PHE A 1 145 ? 73.214 43.657 59.403 1.00 48.79 145 PHE A N 1
ATOM 813 C CA . PHE A 1 145 ? 73.587 43.721 60.806 1.00 42.68 145 PHE A CA 1
ATOM 814 C C . PHE A 1 145 ? 75.098 43.928 60.949 1.00 43.00 145 PHE A C 1
ATOM 815 O O . PHE A 1 145 ? 75.826 43.033 61.369 1.00 43.05 145 PHE A O 1
ATOM 823 N N . PRO A 1 146 ? 75.586 45.126 60.600 1.00 41.48 146 PRO A N 1
ATOM 824 C CA . PRO A 1 146 ? 77.009 45.451 60.685 1.00 38.58 146 PRO A CA 1
ATOM 825 C C . PRO A 1 146 ? 77.568 45.520 62.102 1.00 35.67 146 PRO A C 1
ATOM 826 O O . PRO A 1 146 ? 78.739 45.223 62.322 1.00 33.50 146 PRO A O 1
ATOM 830 N N . GLU A 1 147 ? 76.740 45.917 63.060 1.00 33.09 147 GLU A N 1
ATOM 831 C CA . GLU A 1 147 ? 77.206 46.033 64.436 1.00 33.21 147 GLU A CA 1
ATOM 832 C C . GLU A 1 147 ? 77.585 44.679 65.031 1.00 34.20 147 GLU A C 1
ATOM 833 O O . GLU A 1 147 ? 78.276 44.612 66.047 1.00 34.19 147 GLU A O 1
ATOM 839 N N . ALA A 1 148 ? 77.134 43.605 64.385 1.00 36.24 148 ALA A N 1
ATOM 840 C CA . ALA A 1 148 ? 77.421 42.245 64.831 1.00 33.96 148 ALA A CA 1
ATOM 841 C C . ALA A 1 148 ? 78.621 41.693 64.076 1.00 33.08 148 ALA A C 1
ATOM 842 O O . ALA A 1 148 ? 79.278 40.757 64.529 1.00 33.87 148 ALA A O 1
ATOM 844 N N . LEU A 1 14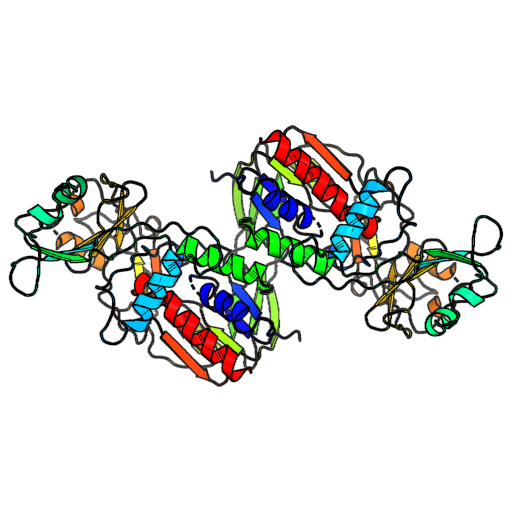9 ? 78.913 42.293 62.929 1.00 33.83 149 LEU A N 1
ATOM 845 C CA . LEU A 1 149 ? 80.024 41.855 62.101 1.00 34.56 149 LEU A CA 1
ATOM 846 C C . LEU A 1 149 ? 81.365 42.262 62.706 1.00 33.26 149 LEU A C 1
ATOM 847 O O . LEU A 1 149 ? 82.304 41.468 62.749 1.00 38.11 149 LEU A O 1
ATOM 852 N N . ALA A 1 150 ? 81.443 43.499 63.182 1.00 30.51 150 ALA A N 1
ATOM 853 C CA . ALA A 1 150 ? 82.669 44.033 63.766 1.00 29.66 150 ALA A CA 1
ATOM 854 C C . ALA A 1 150 ? 83.141 43.263 64.995 1.00 31.27 150 ALA A C 1
ATOM 855 O O . ALA A 1 150 ? 84.253 43.475 65.489 1.00 34.52 150 ALA A O 1
ATOM 857 N N . LEU A 1 151 ? 82.293 42.379 65.500 1.00 27.25 151 LEU A N 1
ATOM 858 C CA . LEU A 1 151 ? 82.649 41.604 66.680 1.00 25.18 151 LEU A CA 1
ATOM 859 C C . LEU A 1 151 ? 83.529 40.420 66.319 1.00 28.94 151 LEU A C 1
ATOM 860 O O . LEU A 1 151 ? 84.337 39.965 67.127 1.00 35.10 151 LEU A O 1
ATOM 865 N N . LEU A 1 152 ? 83.376 39.929 65.096 1.00 28.89 152 LEU A N 1
ATOM 866 C CA . LEU A 1 152 ? 84.121 38.758 64.667 1.00 33.97 152 LEU A CA 1
ATOM 867 C C . LEU A 1 152 ? 85.005 38.943 63.457 1.00 34.72 152 LEU A C 1
ATOM 868 O O . LEU A 1 152 ? 85.112 40.030 62.890 1.00 33.93 152 LEU A O 1
ATOM 873 N N . ASP A 1 153 ? 85.639 37.845 63.071 1.00 40.06 153 ASP A N 1
ATOM 874 C CA . ASP A 1 153 ? 86.506 37.825 61.912 1.00 41.95 153 ASP A CA 1
ATOM 875 C C . ASP A 1 153 ? 85.850 36.884 60.898 1.00 38.24 153 ASP A C 1
ATOM 876 O O . ASP A 1 153 ? 85.882 35.667 61.052 1.00 34.22 153 ASP A O 1
ATOM 881 N N . PRO A 1 154 ? 85.230 37.448 59.854 1.00 41.02 154 PRO A N 1
ATOM 882 C CA . PRO A 1 154 ? 84.552 36.694 58.795 1.00 44.94 154 PRO A CA 1
ATOM 883 C C . PRO A 1 154 ? 85.339 35.505 58.250 1.00 47.74 154 PRO A C 1
ATOM 884 O O . PRO A 1 154 ? 84.748 34.496 57.866 1.00 55.47 154 PRO A O 1
ATOM 888 N N . ALA A 1 155 ? 86.665 35.614 58.218 1.00 44.50 155 ALA A N 1
ATOM 889 C CA . ALA A 1 155 ? 87.503 34.530 57.696 1.00 42.81 155 ALA A CA 1
ATOM 890 C C . ALA A 1 155 ? 87.563 33.302 58.607 1.00 37.37 155 ALA A C 1
ATOM 891 O O . ALA A 1 155 ? 87.493 32.170 58.133 1.00 29.11 155 ALA A O 1
ATOM 893 N N . ARG A 1 156 ? 87.693 33.527 59.911 1.00 37.52 156 ARG A N 1
ATOM 894 C CA . ARG A 1 156 ? 87.762 32.425 60.870 1.00 36.35 156 ARG A CA 1
ATOM 895 C C . ARG A 1 156 ? 86.365 31.875 61.214 1.00 35.32 156 ARG A C 1
ATOM 896 O O . ARG A 1 156 ? 86.240 30.825 61.842 1.00 30.46 156 ARG A O 1
ATOM 904 N N . LEU A 1 157 ? 85.324 32.592 60.795 1.00 30.77 157 LEU A N 1
ATOM 905 C CA . LEU A 1 157 ? 83.938 32.188 61.029 1.00 35.15 157 LEU A CA 1
ATOM 906 C C . LEU A 1 157 ? 83.134 32.570 59.790 1.00 38.84 157 LEU A C 1
ATOM 907 O O . LEU A 1 157 ? 82.210 33.382 59.860 1.00 47.28 157 LEU A O 1
ATOM 912 N N . PRO A 1 158 ? 83.475 31.980 58.637 1.00 33.30 158 PRO A N 1
ATOM 913 C CA . PRO A 1 158 ? 82.820 32.235 57.354 1.00 29.56 158 PRO A CA 1
ATOM 914 C C . PRO A 1 158 ? 81.349 31.835 57.253 1.00 35.70 158 PRO A C 1
ATOM 915 O O . PRO A 1 158 ? 80.536 32.574 56.695 1.00 35.56 158 PRO A O 1
ATOM 919 N N . VAL A 1 159 ? 81.010 30.668 57.794 1.00 34.55 159 VAL A N 1
ATOM 920 C CA . VAL A 1 159 ? 79.643 30.165 57.727 1.00 36.01 159 VAL A CA 1
ATOM 921 C C . VAL A 1 159 ? 78.926 30.067 59.080 1.00 39.64 159 VAL A C 1
ATOM 922 O O . VAL A 1 159 ? 79.550 30.138 60.140 1.00 34.53 159 VAL A O 1
ATOM 926 N N . ALA A 1 160 ? 77.608 29.889 59.029 1.00 38.48 160 ALA A N 1
ATOM 927 C CA . ALA A 1 160 ? 76.807 29.773 60.239 1.00 44.22 160 ALA A CA 1
ATOM 928 C C . ALA A 1 160 ? 75.507 29.003 60.004 1.00 45.63 160 ALA A C 1
ATOM 929 O O . ALA A 1 160 ? 75.087 28.784 58.866 1.00 46.92 160 ALA A O 1
ATOM 931 N N . ARG A 1 161 ? 74.880 28.592 61.101 1.00 43.37 161 ARG A N 1
ATOM 932 C CA . ARG A 1 161 ? 73.610 27.879 61.056 1.00 36.93 161 ARG A CA 1
ATOM 933 C C . ARG A 1 161 ? 72.593 28.888 61.597 1.00 32.81 161 ARG A C 1
ATOM 934 O O . ARG A 1 161 ? 72.542 29.145 62.800 1.00 33.17 161 ARG A O 1
ATOM 942 N N . VAL A 1 162 ? 71.809 29.477 60.702 1.00 23.75 162 VAL A N 1
ATOM 943 C CA . VAL A 1 162 ? 70.813 30.471 61.090 1.00 28.23 162 VAL A CA 1
ATOM 944 C C . VAL A 1 162 ? 69.488 29.880 61.568 1.00 26.87 162 VAL A C 1
ATOM 945 O O . VAL A 1 162 ? 69.018 28.881 61.027 1.00 29.47 162 VAL A O 1
ATOM 949 N N . ASP A 1 163 ? 68.890 30.503 62.577 1.00 21.42 163 ASP A N 1
ATOM 950 C CA . ASP A 1 163 ? 67.588 30.065 63.082 1.00 26.48 163 ASP A CA 1
ATOM 951 C C . ASP A 1 163 ? 66.685 31.287 63.035 1.00 25.52 163 ASP A C 1
ATOM 952 O O . ASP A 1 163 ? 66.720 32.133 63.926 1.00 32.84 163 ASP A O 1
ATOM 957 N N . PRO A 1 164 ? 65.866 31.399 61.980 1.00 30.87 164 PRO A N 1
ATOM 958 C CA . PRO A 1 164 ? 64.953 32.534 61.813 1.00 30.53 164 PRO A CA 1
ATOM 959 C C . PRO A 1 164 ? 63.827 32.609 62.840 1.00 30.92 164 PRO A C 1
ATOM 960 O O . PRO A 1 164 ? 63.185 33.650 62.977 1.00 33.35 164 PRO A O 1
ATOM 964 N N . ARG A 1 165 ? 63.590 31.524 63.572 1.00 26.51 165 ARG A N 1
ATOM 965 C CA . ARG A 1 165 ? 62.517 31.529 64.560 1.00 28.56 165 ARG A CA 1
ATOM 966 C C . ARG A 1 165 ? 62.977 31.795 66.000 1.00 24.57 165 ARG A C 1
ATOM 967 O O . ARG A 1 165 ? 62.196 31.651 66.936 1.00 20.46 165 ARG A O 1
ATOM 975 N N . ALA A 1 166 ? 64.235 32.181 66.186 1.00 24.94 166 ALA A N 1
ATOM 976 C CA . ALA A 1 166 ? 64.738 32.439 67.535 1.00 19.69 166 ALA A CA 1
ATOM 977 C C . ALA A 1 166 ? 64.039 33.657 68.136 1.00 17.99 166 ALA A C 1
ATOM 978 O O . ALA A 1 166 ? 63.648 34.574 67.420 1.00 22.33 166 ALA A O 1
ATOM 980 N N . LEU A 1 167 ? 63.883 33.657 69.455 1.00 16.42 167 LEU A N 1
ATOM 981 C CA . LEU A 1 167 ? 63.225 34.750 70.154 1.00 11.50 167 LEU A CA 1
ATOM 982 C C . LEU A 1 167 ? 63.996 35.186 71.403 1.00 12.74 167 LEU A C 1
ATOM 983 O O . LEU A 1 167 ? 64.676 34.374 72.032 1.00 13.25 167 LEU A O 1
ATOM 988 N N . THR A 1 168 ? 63.892 36.462 71.768 1.00 14.05 168 THR A N 1
ATOM 989 C CA . THR A 1 168 ? 64.526 36.920 73.003 1.00 17.05 168 THR A CA 1
ATOM 990 C C . THR A 1 168 ? 63.477 37.541 73.911 1.00 17.21 168 THR A C 1
ATOM 991 O O . THR A 1 168 ? 62.561 38.221 73.449 1.00 13.58 168 THR A O 1
ATOM 995 N N . TYR A 1 169 ? 63.612 37.284 75.206 1.00 17.72 169 TYR A N 1
ATOM 996 C CA . TYR A 1 169 ? 62.700 37.827 76.205 1.00 14.95 169 TYR A CA 1
ATOM 997 C C . TYR A 1 169 ? 63.412 37.838 77.542 1.00 15.34 169 TYR A C 1
ATOM 998 O O . TYR A 1 169 ? 64.493 37.260 77.684 1.00 15.70 169 TYR A O 1
ATOM 1007 N N . ARG A 1 170 ? 62.810 38.483 78.532 1.00 12.39 170 ARG A N 1
ATOM 1008 C CA . ARG A 1 170 ? 63.418 38.519 79.858 1.00 9.82 170 ARG A CA 1
ATOM 1009 C C . ARG A 1 170 ? 62.750 37.474 80.744 1.00 9.79 170 ARG A C 1
ATOM 1010 O O . ARG A 1 170 ? 61.564 37.576 81.057 1.00 15.80 170 ARG A O 1
ATOM 1018 N N . PRO A 1 171 ? 63.504 36.452 81.164 1.00 16.18 171 PRO A N 1
ATOM 1019 C CA . PRO A 1 171 ? 62.942 35.402 82.020 1.00 11.99 171 PRO A CA 1
ATOM 1020 C C . PRO A 1 171 ? 62.377 35.987 83.306 1.00 18.41 171 PRO A C 1
ATOM 1021 O O . PRO A 1 171 ? 61.398 35.478 83.855 1.00 13.46 171 PRO A O 1
ATOM 1025 N N . GLY A 1 172 ? 63.015 37.062 83.774 1.00 21.81 172 GLY A N 1
ATOM 1026 C CA . GLY A 1 172 ? 62.585 37.738 84.984 1.00 12.40 172 GLY A CA 1
ATOM 1027 C C . GLY A 1 172 ? 61.162 38.229 84.821 1.00 16.52 172 GLY A C 1
ATOM 1028 O O . GLY A 1 172 ? 60.327 38.042 85.705 1.00 18.62 172 GLY A O 1
ATOM 1029 N N . SER A 1 173 ? 60.878 38.859 83.687 1.00 13.12 173 SER A N 1
ATOM 1030 C CA . SER A 1 173 ? 59.530 39.343 83.420 1.00 15.36 173 SER A CA 1
ATOM 1031 C C . SER A 1 173 ? 58.545 38.182 83.304 1.00 13.87 173 SER A C 1
ATOM 1032 O O . SER A 1 173 ? 57.402 38.287 83.738 1.00 17.90 173 SER A O 1
ATOM 1035 N N . LEU A 1 174 ? 58.988 37.081 82.704 1.00 13.26 174 LEU A N 1
ATOM 1036 C CA . LEU A 1 174 ? 58.140 35.900 82.533 1.00 9.02 174 LEU A CA 1
ATOM 1037 C C . LEU A 1 174 ? 57.734 35.383 83.898 1.00 9.36 174 LEU A C 1
ATOM 1038 O O . LEU A 1 174 ? 56.553 35.187 84.170 1.00 20.25 174 LEU A O 1
ATOM 1043 N N . ALA A 1 175 ? 58.726 35.182 84.754 1.00 12.53 175 ALA A N 1
ATOM 1044 C CA . ALA A 1 175 ? 58.508 34.678 86.103 1.00 15.72 175 ALA A CA 1
ATOM 1045 C C . ALA A 1 175 ? 57.582 35.588 86.919 1.00 12.99 175 ALA A C 1
ATOM 1046 O O . ALA A 1 175 ? 56.609 35.116 87.497 1.00 11.99 175 ALA A O 1
ATOM 1048 N N . LEU A 1 176 ? 57.894 36.884 86.966 1.00 10.86 176 LEU A N 1
ATOM 1049 C CA . LEU A 1 176 ? 57.075 37.851 87.703 1.00 14.39 176 LEU A CA 1
ATOM 1050 C C . LEU A 1 176 ? 55.622 37.778 87.233 1.00 18.31 176 LEU A C 1
ATOM 1051 O O . LEU A 1 176 ? 54.695 37.715 88.040 1.00 19.15 176 LEU A O 1
ATOM 1056 N N . LEU A 1 177 ? 55.441 37.803 85.916 1.00 14.78 177 LEU A N 1
ATOM 1057 C CA . LEU A 1 177 ? 54.119 37.729 85.318 1.00 16.42 177 LEU A CA 1
ATOM 1058 C C . LEU A 1 177 ? 53.390 36.491 85.809 1.00 18.68 177 LEU A C 1
ATOM 1059 O O . LEU A 1 177 ? 52.222 36.548 86.183 1.00 22.30 177 LEU A O 1
ATOM 1064 N N . ALA A 1 178 ? 54.089 35.367 85.805 1.00 14.23 178 ALA A N 1
ATOM 1065 C CA . ALA A 1 178 ? 53.493 34.120 86.229 1.00 9.35 178 ALA A CA 1
ATOM 1066 C C . ALA A 1 178 ? 53.136 34.191 87.699 1.00 8.84 178 ALA A C 1
ATOM 1067 O O . ALA A 1 178 ? 52.041 33.800 88.093 1.00 12.56 178 ALA A O 1
ATOM 1069 N N . ALA A 1 179 ? 54.047 34.695 88.520 1.00 13.87 179 ALA A N 1
ATOM 1070 C CA . ALA A 1 179 ? 53.750 34.788 89.945 1.00 9.75 179 ALA A CA 1
ATOM 1071 C C . ALA A 1 179 ? 52.554 35.726 90.143 1.00 10.75 179 ALA A C 1
ATOM 1072 O O . ALA A 1 179 ? 51.591 35.375 90.814 1.00 15.54 179 ALA A O 1
ATOM 1074 N N . GLN A 1 180 ? 52.610 36.909 89.544 1.00 7.61 180 GLN A N 1
ATOM 1075 C CA . GLN A 1 180 ? 51.522 37.860 89.682 1.00 14.79 180 GLN A CA 1
ATOM 1076 C C . GLN A 1 180 ? 50.161 37.243 89.395 1.00 19.89 180 GLN A C 1
ATOM 1077 O O . GLN A 1 180 ? 49.253 37.294 90.233 1.00 23.86 180 GLN A O 1
ATOM 1083 N N . GLN A 1 181 ? 50.037 36.650 88.212 1.00 17.12 181 GLN A N 1
ATOM 1084 C CA . GLN A 1 181 ? 48.816 35.995 87.773 1.00 13.12 181 GLN A CA 1
ATOM 1085 C C . GLN A 1 181 ? 48.401 34.881 88.736 1.00 15.43 181 GLN A C 1
ATOM 1086 O O . GLN A 1 181 ? 47.212 34.688 88.980 1.00 18.95 181 GLN A O 1
ATOM 1092 N N . ALA A 1 182 ? 49.373 34.145 89.275 1.00 18.66 182 ALA A N 1
ATOM 1093 C CA . ALA A 1 182 ? 49.074 33.059 90.214 1.00 19.63 182 ALA A CA 1
ATOM 1094 C C . ALA A 1 182 ? 48.469 33.632 91.495 1.00 19.98 182 ALA A C 1
ATOM 1095 O O . ALA A 1 182 ? 47.523 33.071 92.069 1.00 17.32 182 ALA A O 1
ATOM 1097 N N . ILE A 1 183 ? 49.036 34.754 91.933 1.00 18.17 183 ILE A N 1
ATOM 1098 C CA . ILE A 1 183 ? 48.583 35.454 93.134 1.00 14.21 183 ILE A CA 1
ATOM 1099 C C . ILE A 1 183 ? 47.202 36.050 92.911 1.00 17.27 183 ILE A C 1
ATOM 1100 O O . ILE A 1 183 ? 46.355 36.036 93.807 1.00 15.10 183 ILE A O 1
ATOM 1105 N N . GLY A 1 184 ? 46.984 36.580 91.711 1.00 16.82 184 GLY A N 1
ATOM 1106 C CA . GLY A 1 184 ? 45.693 37.160 91.388 1.00 13.74 184 GLY A CA 1
ATOM 1107 C C . GLY A 1 184 ? 44.665 36.062 91.247 1.00 13.35 184 GLY A C 1
ATOM 1108 O O . GLY A 1 184 ? 43.481 36.334 91.082 1.00 11.63 184 GLY A O 1
ATOM 1109 N N . GLN A 1 185 ? 45.127 34.816 91.296 1.00 16.91 185 GLN A N 1
ATOM 1110 C CA . GLN A 1 185 ? 44.217 33.696 91.180 1.00 16.71 185 GLN A CA 1
ATOM 1111 C C . GLN A 1 185 ? 44.039 32.985 92.501 1.00 16.24 185 GLN A C 1
ATOM 1112 O O . GLN A 1 185 ? 43.568 31.850 92.544 1.00 23.21 185 GLN A O 1
ATOM 1118 N N . GLY A 1 186 ? 44.417 33.653 93.582 1.00 17.51 186 GLY A N 1
ATOM 1119 C CA . GLY A 1 186 ? 44.241 33.067 94.900 1.00 21.80 186 GLY A CA 1
ATOM 1120 C C . GLY A 1 186 ? 45.350 32.169 95.404 1.00 23.01 186 GLY A C 1
ATOM 1121 O O . GLY A 1 186 ? 45.140 31.318 96.275 1.00 25.40 186 GLY A O 1
ATOM 1122 N N . ALA A 1 187 ? 46.539 32.341 94.855 1.00 15.99 187 ALA A N 1
ATOM 1123 C CA . ALA A 1 187 ? 47.663 31.535 95.304 1.00 21.90 187 ALA A CA 1
ATOM 1124 C C . ALA A 1 187 ? 48.199 32.164 96.584 1.00 18.78 187 ALA A C 1
ATOM 1125 O O . ALA A 1 187 ? 48.403 33.380 96.640 1.00 22.97 187 ALA A O 1
ATOM 1127 N N . GLY A 1 188 ? 48.397 31.348 97.612 1.00 12.38 188 GLY A N 1
ATOM 1128 C CA . GLY A 1 188 ? 48.935 31.872 98.846 1.00 13.58 188 GLY A CA 1
ATOM 1129 C C . GLY A 1 188 ? 50.351 32.306 98.530 1.00 15.73 188 GLY A C 1
ATOM 1130 O O . GLY A 1 188 ? 50.994 31.705 97.671 1.00 21.99 188 GLY A O 1
ATOM 1131 N N . LEU A 1 189 ? 50.849 33.340 99.193 1.00 13.72 189 LEU A N 1
ATOM 1132 C CA . LEU A 1 189 ? 52.200 33.799 98.923 1.00 19.32 189 LEU A CA 1
ATOM 1133 C C . LEU A 1 189 ? 52.992 34.007 100.194 1.00 19.88 189 LEU A C 1
ATOM 1134 O O . LEU A 1 189 ? 52.536 34.654 101.133 1.00 22.24 189 LEU A O 1
ATOM 1139 N N . LEU A 1 190 ? 54.189 33.446 100.217 1.00 22.26 190 LEU A N 1
ATOM 1140 C CA . LEU A 1 190 ? 55.056 33.573 101.370 1.00 18.90 190 LEU A CA 1
ATOM 1141 C C . LEU A 1 190 ? 56.447 33.906 100.838 1.00 16.81 190 LEU A C 1
ATOM 1142 O O . LEU A 1 190 ? 57.053 33.107 100.129 1.00 29.94 190 LEU A O 1
ATOM 1147 N N . LEU A 1 191 ? 56.941 35.094 101.153 1.00 15.91 191 LEU A N 1
ATOM 1148 C CA . LEU A 1 191 ? 58.259 35.505 100.695 1.00 10.47 191 LEU A CA 1
ATOM 1149 C C . LEU A 1 191 ? 59.238 35.517 101.858 1.00 16.27 191 LEU A C 1
ATOM 1150 O O . LEU A 1 191 ? 58.850 35.293 103.005 1.00 20.44 191 LEU A O 1
ATOM 1155 N N . ASN A 1 192 ? 60.503 35.783 101.550 1.00 18.82 192 ASN A N 1
ATOM 1156 C CA . ASN A 1 192 ? 61.559 35.837 102.552 1.00 18.59 192 ASN A CA 1
ATOM 1157 C C . ASN A 1 192 ? 61.422 34.713 103.575 1.00 21.77 192 ASN A C 1
ATOM 1158 O O . ASN A 1 192 ? 61.605 34.916 104.776 1.00 27.73 192 ASN A O 1
ATOM 1163 N N . THR A 1 193 ? 61.104 33.523 103.075 1.00 22.11 193 THR A N 1
ATOM 1164 C CA . THR A 1 193 ? 60.915 32.340 103.904 1.00 21.06 193 THR A CA 1
ATOM 1165 C C . THR A 1 193 ? 61.633 31.123 103.309 1.00 28.40 193 THR A C 1
ATOM 1166 O O . THR A 1 193 ? 61.428 30.751 102.143 1.00 22.77 193 THR A O 1
ATOM 1170 N N . ARG A 1 194 ? 62.473 30.498 104.119 1.00 25.28 194 ARG A N 1
ATOM 1171 C CA . ARG A 1 194 ? 63.203 29.327 103.680 1.00 13.00 194 ARG A CA 1
ATOM 1172 C C . ARG A 1 194 ? 62.385 28.108 104.062 1.00 16.95 194 ARG A C 1
ATOM 1173 O O . ARG A 1 194 ? 61.997 27.940 105.213 1.00 22.58 194 ARG A O 1
ATOM 1181 N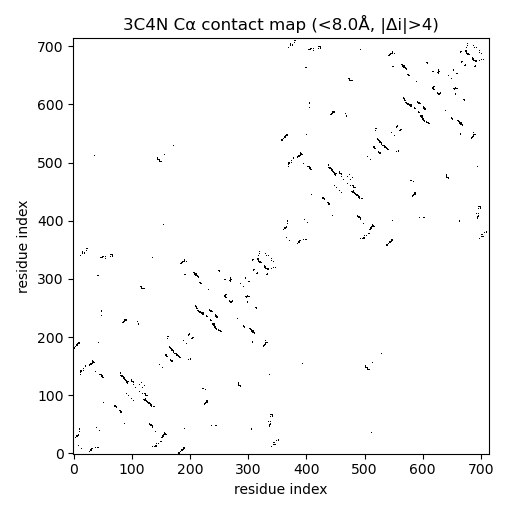 N . ALA A 1 195 ? 62.100 27.273 103.075 1.00 20.66 195 ALA A N 1
ATOM 1182 C CA . ALA A 1 195 ? 61.334 26.073 103.309 1.00 17.48 195 ALA A CA 1
ATOM 1183 C C . ALA A 1 195 ? 62.300 24.908 103.546 1.00 24.31 195 ALA A C 1
ATOM 1184 O O . ALA A 1 195 ? 63.363 24.826 102.925 1.00 25.78 195 ALA A O 1
ATOM 1186 N N . GLU A 1 196 ? 61.912 24.024 104.461 1.00 28.50 196 GLU A N 1
ATOM 1187 C CA . GLU A 1 196 ? 62.676 22.839 104.823 1.00 22.10 196 GLU A CA 1
ATOM 1188 C C . GLU A 1 196 ? 61.688 21.682 104.743 1.00 23.28 196 GLU A C 1
ATOM 1189 O O . GLU A 1 196 ? 60.615 21.744 105.347 1.00 19.75 196 GLU A O 1
ATOM 1195 N N . LEU A 1 197 ? 62.042 20.632 104.007 1.00 21.08 197 LEU A N 1
ATOM 1196 C CA . LEU A 1 197 ? 61.148 19.491 103.859 1.00 25.95 197 LEU A CA 1
ATOM 1197 C C . LEU A 1 197 ? 61.146 18.551 105.060 1.00 26.88 197 LEU A C 1
ATOM 1198 O O . LEU A 1 197 ? 62.191 18.101 105.519 1.00 29.35 197 LEU A O 1
ATOM 1203 N N . VAL A 1 198 ? 59.959 18.266 105.574 1.00 23.95 198 VAL A N 1
ATOM 1204 C CA . VAL A 1 198 ? 59.835 17.357 106.697 1.00 22.92 198 VAL A CA 1
ATOM 1205 C C . VAL A 1 198 ? 58.824 16.283 106.315 1.00 31.14 198 VAL A C 1
ATOM 1206 O O . VAL A 1 198 ? 57.985 16.479 105.432 1.00 33.25 198 VAL A O 1
ATOM 1210 N N . PRO A 1 199 ? 58.893 15.124 106.972 1.00 28.97 199 PRO A N 1
ATOM 1211 C CA . PRO A 1 199 ? 57.947 14.060 106.646 1.00 28.65 199 PRO A CA 1
ATOM 1212 C C . PRO A 1 199 ? 56.518 14.553 106.776 1.00 28.80 199 PRO A C 1
ATOM 1213 O O . PRO A 1 199 ? 56.071 14.913 107.867 1.00 30.79 199 PRO A O 1
ATOM 1217 N N . GLY A 1 200 ? 55.817 14.608 105.645 1.00 34.06 200 GLY A N 1
ATOM 1218 C CA . GLY A 1 200 ? 54.424 15.042 105.645 1.00 33.14 200 GLY A CA 1
ATOM 1219 C C . GLY A 1 200 ? 54.128 16.473 105.216 1.00 37.52 200 GLY A C 1
ATOM 1220 O O . GLY A 1 200 ? 53.102 16.745 104.581 1.00 33.97 200 GLY A O 1
ATOM 1221 N N . GLY A 1 201 ? 55.020 17.396 105.559 1.00 36.45 201 GLY A N 1
ATOM 1222 C CA . GLY A 1 201 ? 54.797 18.783 105.199 1.00 31.46 201 GLY A CA 1
ATOM 1223 C C . GLY A 1 201 ? 56.051 19.620 105.023 1.00 27.04 201 GLY A C 1
ATOM 1224 O O . GLY A 1 201 ? 57.092 19.142 104.560 1.00 28.38 201 GLY A O 1
ATOM 1225 N N . VAL A 1 202 ? 55.950 20.886 105.402 1.00 19.04 202 VAL A N 1
ATOM 1226 C CA . VAL A 1 202 ? 57.067 21.798 105.270 1.00 17.52 202 VAL A CA 1
ATOM 1227 C C . VAL A 1 202 ? 57.275 22.586 106.553 1.00 18.62 202 VAL A C 1
ATOM 1228 O O . VAL A 1 202 ? 56.341 22.786 107.328 1.00 22.39 202 VAL A O 1
ATOM 1232 N N . ARG A 1 203 ? 58.516 22.995 106.788 1.00 20.99 203 ARG A N 1
ATOM 1233 C CA . ARG A 1 203 ? 58.857 23.791 107.956 1.00 16.71 203 ARG A CA 1
ATOM 1234 C C . ARG A 1 203 ? 59.312 25.124 107.384 1.00 21.35 203 ARG A C 1
ATOM 1235 O O . ARG A 1 203 ? 60.216 25.177 106.555 1.00 25.10 203 ARG A O 1
ATOM 1243 N N . LEU A 1 204 ? 58.668 26.197 107.825 1.00 22.89 204 LEU A N 1
ATOM 1244 C CA . LEU A 1 204 ? 58.966 27.537 107.342 1.00 19.58 204 LEU A CA 1
ATOM 1245 C C . LEU A 1 204 ? 59.779 28.363 108.324 1.00 24.01 204 LEU A C 1
ATOM 1246 O O . LEU A 1 204 ? 59.367 28.561 109.466 1.00 29.10 204 LEU A O 1
ATOM 1251 N N . HIS A 1 205 ? 60.923 28.861 107.869 1.00 25.94 205 HIS A N 1
ATOM 1252 C CA . HIS A 1 205 ? 61.778 29.693 108.709 1.00 25.94 205 HIS A CA 1
ATOM 1253 C C . HIS A 1 205 ? 61.696 31.144 108.244 1.00 28.58 205 HIS A C 1
ATOM 1254 O O . HIS A 1 205 ? 61.689 31.403 107.043 1.00 23.87 205 HIS A O 1
ATOM 1261 N N . ARG A 1 206 ? 61.625 32.077 109.198 1.00 36.51 206 ARG A N 1
ATOM 1262 C CA . ARG A 1 206 ? 61.567 33.517 108.911 1.00 41.86 206 ARG A CA 1
ATOM 1263 C C . ARG A 1 206 ? 62.464 34.290 109.874 1.00 44.99 206 ARG A C 1
ATOM 1264 O O . ARG A 1 206 ? 63.321 33.709 110.548 1.00 44.49 206 ARG A O 1
ATOM 1272 N N . LEU A 1 207 ? 62.252 35.605 109.923 1.00 48.91 207 LEU A N 1
ATOM 1273 C CA . LEU A 1 207 ? 63.000 36.522 110.792 1.00 49.21 207 LEU A CA 1
ATOM 1274 C C . LEU A 1 207 ? 62.144 37.757 111.083 1.00 49.54 207 LEU A C 1
ATOM 1275 O O . LEU A 1 207 ? 61.715 38.444 110.158 1.00 51.69 207 LEU A O 1
ATOM 1280 N N . THR A 1 208 ? 61.899 38.029 112.366 1.00 52.51 208 THR A N 1
ATOM 1281 C CA . THR A 1 208 ? 61.092 39.178 112.787 1.00 58.98 208 THR A CA 1
ATOM 1282 C C . THR A 1 208 ? 61.949 40.413 113.059 1.00 61.30 208 THR A C 1
ATOM 1283 O O . THR A 1 208 ? 63.047 40.313 113.608 1.00 66.28 208 THR A O 1
ATOM 1287 N N . VAL A 1 216 ? 64.825 40.640 116.950 1.00 58.69 216 VAL A N 1
ATOM 1288 C CA . VAL A 1 216 ? 65.277 39.738 115.896 1.00 63.39 216 VAL A CA 1
ATOM 1289 C C . VAL A 1 216 ? 65.359 38.307 116.398 1.00 66.20 216 VAL A C 1
ATOM 1290 O O . VAL A 1 216 ? 66.113 38.009 117.323 1.00 66.93 216 VAL A O 1
ATOM 1294 N N . VAL A 1 217 ? 64.587 37.422 115.775 1.00 69.93 217 VAL A N 1
ATOM 1295 C CA . VAL A 1 217 ? 64.576 36.017 116.160 1.00 69.29 217 VAL A CA 1
ATOM 1296 C C . VAL A 1 217 ? 63.926 35.155 115.079 1.00 67.55 217 VAL A C 1
ATOM 1297 O O . VAL A 1 217 ? 63.040 35.614 114.357 1.00 62.57 217 VAL A O 1
ATOM 1301 N N . HIS A 1 218 ? 64.375 33.905 114.975 1.00 67.48 218 HIS A N 1
ATOM 1302 C CA . HIS A 1 218 ? 63.837 32.965 113.994 1.00 68.80 218 HIS A CA 1
ATOM 1303 C C . HIS A 1 218 ? 62.384 32.607 114.304 1.00 68.87 218 HIS A C 1
ATOM 1304 O O . HIS A 1 218 ? 61.920 32.778 115.431 1.00 74.95 218 HIS A O 1
ATOM 1311 N N . GLU A 1 219 ? 61.666 32.118 113.300 1.00 65.12 219 GLU A N 1
ATOM 1312 C CA . GLU A 1 219 ? 60.277 31.723 113.485 1.00 60.81 219 GLU A CA 1
ATOM 1313 C C . GLU A 1 219 ? 59.951 30.487 112.661 1.00 59.87 219 GLU A C 1
ATOM 1314 O O . GLU A 1 219 ? 59.574 30.579 111.492 1.00 61.06 219 GLU A O 1
ATOM 1320 N N . THR A 1 220 ? 60.112 29.328 113.284 1.00 57.08 220 THR A N 1
ATOM 1321 C CA . THR A 1 220 ? 59.832 28.057 112.643 1.00 51.30 220 THR A CA 1
ATOM 1322 C C . THR A 1 220 ? 58.331 27.812 112.680 1.00 49.80 220 THR A C 1
ATOM 1323 O O . THR A 1 220 ? 57.678 28.078 113.685 1.00 53.47 220 THR A O 1
ATOM 1327 N N . ARG A 1 221 ? 57.786 27.302 111.584 1.00 47.20 221 ARG A N 1
ATOM 1328 C CA . ARG A 1 221 ? 56.354 27.049 111.502 1.00 45.51 221 ARG A CA 1
ATOM 1329 C C . ARG A 1 221 ? 56.078 25.931 110.507 1.00 45.68 221 ARG A C 1
ATOM 1330 O O . ARG A 1 221 ? 56.333 26.082 109.315 1.00 56.22 221 ARG A O 1
ATOM 1338 N N . GLN A 1 222 ? 55.561 24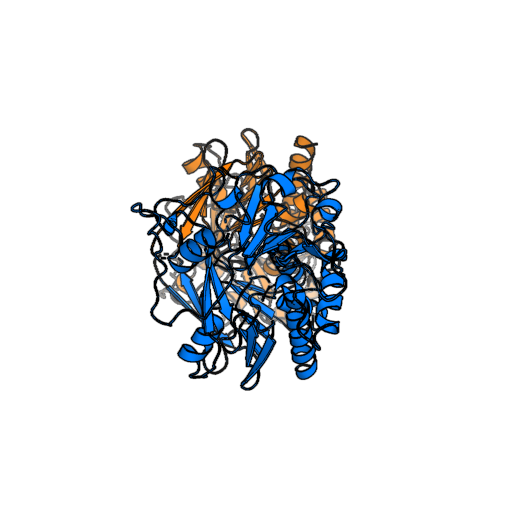.809 110.989 1.00 43.45 222 GLN A N 1
ATOM 1339 C CA . GLN A 1 222 ? 55.257 23.698 110.099 1.00 42.45 222 GLN A CA 1
ATOM 1340 C C . GLN A 1 222 ? 53.858 23.818 109.507 1.00 42.05 222 GLN A C 1
ATOM 1341 O O . GLN A 1 222 ? 52.994 24.513 110.053 1.00 43.83 222 GLN A O 1
ATOM 1347 N N . ILE A 1 223 ? 53.649 23.136 108.382 1.00 39.77 223 ILE A N 1
ATOM 1348 C CA . ILE A 1 223 ? 52.365 23.124 107.683 1.00 34.17 223 ILE A CA 1
ATOM 1349 C C . ILE A 1 223 ? 52.212 21.819 106.892 1.00 33.43 223 ILE A C 1
ATOM 1350 O O . ILE A 1 223 ? 53.154 21.373 106.241 1.00 34.32 223 ILE A O 1
ATOM 1355 N N . ARG A 1 224 ? 51.038 21.193 106.967 1.00 32.45 224 ARG A N 1
ATOM 1356 C CA . ARG A 1 224 ? 50.802 19.966 106.216 1.00 29.08 224 ARG A CA 1
ATOM 1357 C C . ARG A 1 224 ? 50.530 20.332 104.761 1.00 30.01 224 ARG A C 1
ATOM 1358 O O . ARG A 1 224 ? 50.045 21.432 104.462 1.00 23.00 224 ARG A O 1
ATOM 1366 N N . ALA A 1 225 ? 50.830 19.386 103.875 1.00 23.15 225 ALA A N 1
ATOM 1367 C CA . ALA A 1 225 ? 50.649 19.553 102.446 1.00 27.30 225 ALA A CA 1
ATOM 1368 C C . ALA A 1 225 ? 50.434 18.198 101.785 1.00 23.30 225 ALA A C 1
ATOM 1369 O O . ALA A 1 225 ? 51.151 17.244 102.076 1.00 24.12 225 ALA A O 1
ATOM 1371 N N . GLY A 1 226 ? 49.443 18.108 100.902 1.00 25.83 226 GLY A N 1
ATOM 1372 C CA . GLY A 1 226 ? 49.189 16.851 100.213 1.00 25.24 226 GLY A CA 1
ATOM 1373 C C . GLY A 1 226 ? 50.167 16.659 99.068 1.00 30.85 226 GLY A C 1
ATOM 1374 O O . GLY A 1 226 ? 50.526 15.533 98.717 1.00 31.70 226 GLY A O 1
ATOM 1375 N N . VAL A 1 227 ? 50.594 17.771 98.479 1.00 20.93 227 VAL A N 1
ATOM 1376 C CA . VAL A 1 227 ? 51.537 17.728 97.377 1.00 23.77 227 VAL A CA 1
ATOM 1377 C C . VAL A 1 227 ? 52.561 18.838 97.535 1.00 24.64 227 VAL A C 1
ATOM 1378 O O . VAL A 1 227 ? 52.203 19.983 97.809 1.00 28.65 227 VAL A O 1
ATOM 1382 N N . ILE A 1 228 ? 53.834 18.485 97.364 1.00 26.41 228 ILE A N 1
ATOM 1383 C CA . ILE A 1 228 ? 54.945 19.427 97.484 1.00 19.10 228 ILE A CA 1
ATOM 1384 C C . ILE A 1 228 ? 55.810 19.440 96.224 1.00 17.65 228 ILE A C 1
ATOM 1385 O O . ILE A 1 228 ? 56.434 18.434 95.871 1.00 11.70 228 ILE A O 1
ATOM 1390 N N . ILE A 1 229 ? 55.843 20.590 95.557 1.00 16.54 229 ILE A N 1
ATOM 1391 C CA . ILE A 1 229 ? 56.640 20.767 94.351 1.00 13.35 229 ILE A CA 1
ATOM 1392 C C . ILE A 1 229 ? 57.917 21.526 94.703 1.00 13.14 229 ILE A C 1
ATOM 1393 O O . ILE A 1 229 ? 57.870 22.674 95.144 1.00 14.06 229 ILE A O 1
ATOM 1398 N N . VAL A 1 230 ? 59.052 20.855 94.517 1.00 17.98 230 VAL A N 1
ATOM 1399 C CA . VAL A 1 230 ? 60.370 21.412 94.799 1.00 4.15 230 VAL A CA 1
ATOM 1400 C C . VAL A 1 230 ? 60.945 22.104 93.570 1.00 9.14 230 VAL A C 1
ATOM 1401 O O . VAL A 1 230 ? 61.587 21.477 92.726 1.00 7.83 230 VAL A O 1
ATOM 1405 N N . ALA A 1 231 ? 60.707 23.412 93.492 1.00 15.25 231 ALA A N 1
ATOM 1406 C CA . ALA A 1 231 ? 61.180 24.253 92.391 1.00 16.52 231 ALA A CA 1
ATOM 1407 C C . ALA A 1 231 ? 62.240 25.217 92.912 1.00 11.96 231 ALA A C 1
ATOM 1408 O O . ALA A 1 231 ? 62.209 26.397 92.583 1.00 11.82 231 ALA A O 1
ATOM 1410 N N . ALA A 1 232 ? 63.181 24.707 93.704 1.00 12.60 232 ALA A N 1
ATOM 1411 C CA . ALA A 1 232 ? 64.212 25.545 94.278 1.00 3.79 232 ALA A CA 1
ATOM 1412 C C . ALA A 1 232 ? 65.383 25.727 93.335 1.00 8.63 232 ALA A C 1
ATOM 1413 O O . ALA A 1 232 ? 66.428 26.238 93.725 1.00 14.52 232 ALA A O 1
ATOM 1415 N N . GLY A 1 233 ? 65.198 25.332 92.081 1.00 11.97 233 GLY A N 1
ATOM 1416 C CA . GLY A 1 233 ? 66.272 25.451 91.115 1.00 10.16 233 GLY A CA 1
ATOM 1417 C C . GLY A 1 233 ? 67.430 24.550 91.513 1.00 16.92 233 GLY A C 1
ATOM 1418 O O . GLY A 1 233 ? 67.227 23.440 92.005 1.00 11.38 233 GLY A O 1
ATOM 1419 N N . ALA A 1 234 ? 68.646 25.046 91.311 1.00 15.81 234 ALA A N 1
ATOM 1420 C CA . ALA A 1 234 ? 69.866 24.315 91.627 1.00 8.96 234 ALA A CA 1
ATOM 1421 C C . ALA A 1 234 ? 69.900 23.825 93.070 1.00 13.91 234 ALA A C 1
ATOM 1422 O O . ALA A 1 234 ? 70.567 22.840 93.379 1.00 18.56 234 ALA A O 1
ATOM 1424 N N . ALA A 1 235 ? 69.175 24.498 93.957 1.00 8.60 235 ALA A N 1
ATOM 1425 C CA . ALA A 1 235 ? 69.157 24.092 95.354 1.00 4.46 235 ALA A CA 1
ATOM 1426 C C . ALA A 1 235 ? 68.117 22.997 95.610 1.00 7.83 235 ALA A C 1
ATOM 1427 O O . ALA A 1 235 ? 67.963 22.519 96.737 1.00 12.88 235 ALA A O 1
ATOM 1429 N N . GLY A 1 236 ? 67.412 22.588 94.560 1.00 13.70 236 GLY A N 1
ATOM 1430 C CA . GLY A 1 236 ? 66.392 21.557 94.705 1.00 12.94 236 GLY A CA 1
ATOM 1431 C C . GLY A 1 236 ? 66.924 20.202 95.131 1.00 20.45 236 GLY A C 1
ATOM 1432 O O . GLY A 1 236 ? 66.375 19.590 96.040 1.00 26.42 236 GLY A O 1
ATOM 1433 N N . PRO A 1 237 ? 67.981 19.689 94.480 1.00 22.34 237 PRO A N 1
ATOM 1434 C CA . PRO A 1 237 ? 68.549 18.386 94.845 1.00 19.86 237 PRO A CA 1
ATOM 1435 C C . PRO A 1 237 ? 68.969 18.279 96.318 1.00 16.43 237 PRO A C 1
ATOM 1436 O O . PRO A 1 237 ? 68.629 17.315 96.995 1.00 17.27 237 PRO A O 1
ATOM 1440 N N . ALA A 1 238 ? 69.703 19.264 96.815 1.00 15.15 238 ALA A N 1
ATOM 1441 C CA . ALA A 1 238 ? 70.134 19.233 98.207 1.00 14.88 238 ALA A CA 1
ATOM 1442 C C . ALA A 1 238 ? 68.946 19.331 99.152 1.00 17.74 238 ALA A C 1
ATOM 1443 O O . ALA A 1 238 ? 68.893 18.635 100.167 1.00 18.91 238 ALA A O 1
ATOM 1445 N N . LEU A 1 239 ? 68.000 20.207 98.828 1.00 19.90 239 LEU A N 1
ATOM 1446 C CA . LEU A 1 239 ? 66.816 20.384 99.656 1.00 17.40 239 LEU A CA 1
ATOM 1447 C C . LEU A 1 239 ? 66.228 19.041 100.074 1.00 24.55 239 LEU A C 1
ATOM 1448 O O . LEU A 1 239 ? 66.067 18.770 101.266 1.00 22.69 239 LEU A O 1
ATOM 1453 N N . VAL A 1 240 ? 65.915 18.208 99.081 1.00 22.11 240 VAL A N 1
ATOM 1454 C CA . VAL A 1 240 ? 65.329 16.894 99.316 1.00 23.75 240 VAL A CA 1
ATOM 1455 C C . VAL A 1 240 ? 66.292 15.908 99.968 1.00 22.97 240 VAL A C 1
ATOM 1456 O O . VAL A 1 240 ? 65.872 14.973 100.648 1.00 21.49 240 VAL A O 1
ATOM 1460 N N . GLU A 1 241 ? 67.582 16.121 99.753 1.00 25.12 241 GLU A N 1
ATOM 1461 C CA . GLU A 1 241 ? 68.603 15.257 100.322 1.00 25.17 241 GLU A CA 1
ATOM 1462 C C . GLU A 1 241 ? 68.724 15.496 101.820 1.00 20.01 241 GLU A C 1
ATOM 1463 O O . GLU A 1 241 ? 68.588 14.575 102.607 1.00 22.16 241 GLU A O 1
ATOM 1469 N N . GLN A 1 242 ? 68.959 16.741 102.212 1.00 25.67 242 GLN A N 1
ATOM 1470 C CA . GLN A 1 242 ? 69.122 17.047 103.618 1.00 32.06 242 GLN A CA 1
ATOM 1471 C C . GLN A 1 242 ? 67.806 17.008 104.390 1.00 37.92 242 GLN A C 1
ATOM 1472 O O . GLN A 1 242 ? 67.802 16.911 105.618 1.00 43.47 242 GLN A O 1
ATOM 1478 N N . GLY A 1 243 ? 66.689 17.057 103.670 1.00 35.14 243 GLY A N 1
ATOM 1479 C CA . GLY A 1 243 ? 65.392 17.041 104.324 1.00 27.55 243 GLY A CA 1
ATOM 1480 C C . GLY A 1 243 ? 64.717 15.685 104.412 1.00 32.22 243 GLY A C 1
ATOM 1481 O O . GLY A 1 243 ? 64.075 15.375 105.417 1.00 32.69 243 GLY A O 1
ATOM 1482 N N . LEU A 1 244 ? 64.866 14.872 103.370 1.00 29.91 244 LEU A N 1
ATOM 1483 C CA . LEU A 1 244 ? 64.235 13.554 103.326 1.00 32.77 244 LEU A CA 1
ATOM 1484 C C . LEU A 1 244 ? 65.177 12.397 102.965 1.00 32.27 244 LEU A C 1
ATOM 1485 O O . LEU A 1 244 ? 64.719 11.277 102.744 1.00 35.81 244 LEU A O 1
ATOM 1490 N N . GLY A 1 245 ? 66.479 12.657 102.897 1.00 31.21 245 GLY A N 1
ATOM 1491 C CA . GLY A 1 245 ? 67.415 11.597 102.560 1.00 23.98 245 GLY A CA 1
ATOM 1492 C C . GLY A 1 245 ? 67.214 11.009 101.170 1.00 26.04 245 GLY A C 1
ATOM 1493 O O . GLY A 1 245 ? 67.620 9.879 100.897 1.00 28.35 245 GLY A O 1
ATOM 1494 N N . LEU A 1 246 ? 66.592 11.780 100.287 1.00 22.52 246 LEU A N 1
ATOM 1495 C CA . LEU A 1 246 ? 66.339 11.344 98.922 1.00 23.06 246 LEU A CA 1
ATOM 1496 C C . LEU A 1 246 ? 67.506 11.695 98.001 1.00 28.19 246 LEU A C 1
ATOM 1497 O O . LEU A 1 246 ? 67.733 12.869 97.673 1.00 18.57 246 LEU A O 1
ATOM 1502 N N . HIS A 1 247 ? 68.237 10.663 97.583 1.00 24.92 247 HIS A N 1
ATOM 1503 C CA . HIS A 1 247 ? 69.397 10.825 96.710 1.00 25.04 247 HIS A CA 1
ATOM 1504 C C . HIS A 1 247 ? 69.031 10.986 95.234 1.00 25.83 247 HIS A C 1
ATOM 1505 O O . HIS A 1 247 ? 68.093 10.360 94.749 1.00 21.23 247 HIS A O 1
ATOM 1512 N N . THR A 1 248 ? 69.767 11.841 94.531 1.00 23.77 248 THR A N 1
ATOM 1513 C CA . THR A 1 248 ? 69.555 12.047 93.101 1.00 27.23 248 THR A CA 1
ATOM 1514 C C . THR A 1 248 ? 70.935 12.204 92.460 1.00 32.22 248 THR A C 1
ATOM 1515 O O . THR A 1 248 ? 71.943 12.357 93.159 1.00 30.02 248 THR A O 1
ATOM 1519 N N . ARG A 1 249 ? 70.975 12.182 91.132 1.00 32.34 249 ARG A N 1
ATOM 1520 C CA . ARG A 1 249 ? 72.231 12.309 90.406 1.00 29.36 249 ARG A CA 1
ATOM 1521 C C . ARG A 1 249 ? 72.404 13.718 89.840 1.00 22.95 249 ARG A C 1
ATOM 1522 O O . ARG A 1 249 ? 73.406 14.018 89.191 1.00 28.82 249 ARG A O 1
ATOM 1530 N N . HIS A 1 250 ? 71.436 14.591 90.100 1.00 24.06 250 HIS A N 1
ATOM 1531 C CA . HIS A 1 250 ? 71.495 15.960 89.580 1.00 22.69 250 HIS A CA 1
ATOM 1532 C C . HIS A 1 250 ? 72.693 16.775 90.068 1.00 19.58 250 HIS A C 1
ATOM 1533 O O . HIS A 1 250 ? 73.177 16.602 91.186 1.00 23.55 250 HIS A O 1
ATOM 1540 N N . GLY A 1 251 ? 73.164 17.673 89.215 1.00 16.56 251 GLY A N 1
ATOM 1541 C CA . GLY A 1 251 ? 74.303 18.482 89.576 1.00 9.98 251 GLY A CA 1
ATOM 1542 C C . GLY A 1 251 ? 74.019 19.955 89.432 1.00 21.56 251 GLY A C 1
ATOM 1543 O O . GLY A 1 251 ? 72.912 20.362 89.082 1.00 19.22 251 GLY A O 1
ATOM 1544 N N . ARG A 1 252 ? 75.037 20.761 89.694 1.00 20.60 252 ARG A N 1
ATOM 1545 C CA . ARG A 1 252 ? 74.894 22.198 89.609 1.00 24.00 252 ARG A CA 1
ATOM 1546 C C . ARG A 1 252 ? 76.136 22.845 89.021 1.00 22.31 252 ARG A C 1
ATOM 1547 O O . ARG A 1 252 ? 77.248 22.360 89.212 1.00 33.33 252 ARG A O 1
ATOM 1555 N N . ALA A 1 253 ? 75.944 23.931 88.285 1.00 20.00 253 ALA A N 1
ATOM 1556 C CA . ALA A 1 253 ? 77.069 24.636 87.701 1.00 17.50 253 ALA A CA 1
ATOM 1557 C C . ALA A 1 253 ? 76.909 26.137 87.923 1.00 21.04 253 ALA A C 1
ATOM 1558 O O . ALA A 1 253 ? 75.803 26.678 87.850 1.00 25.72 253 ALA A O 1
ATOM 1560 N N . TYR A 1 254 ? 78.017 26.804 88.224 1.00 17.20 254 TYR A N 1
ATOM 1561 C CA . TYR A 1 254 ? 77.984 28.239 88.419 1.00 16.94 254 TYR A CA 1
ATOM 1562 C C . TYR A 1 254 ? 78.407 28.883 87.125 1.00 20.35 254 TYR A C 1
ATOM 1563 O O . TYR A 1 254 ? 79.504 28.641 86.613 1.00 11.25 254 TYR A O 1
ATOM 1572 N N . ARG A 1 255 ? 77.525 29.724 86.606 1.00 26.38 255 ARG A N 1
ATOM 1573 C CA . ARG A 1 255 ? 77.771 30.404 85.353 1.00 22.00 255 ARG A CA 1
ATOM 1574 C C . ARG A 1 255 ? 77.688 31.901 85.555 1.00 23.59 255 ARG A C 1
ATOM 1575 O O . ARG A 1 255 ? 76.772 32.407 86.199 1.00 20.08 255 ARG A O 1
ATOM 1583 N N . GLN A 1 256 ? 78.660 32.600 84.989 1.00 19.91 256 GLN A N 1
ATOM 1584 C CA . GLN A 1 256 ? 78.728 34.043 85.092 1.00 26.89 256 GLN A CA 1
ATOM 1585 C C . GLN A 1 256 ? 78.194 34.655 83.801 1.00 26.54 256 GLN A C 1
ATOM 1586 O O . GLN A 1 256 ? 78.210 34.009 82.756 1.00 21.24 256 GLN A O 1
ATOM 1592 N N . PHE A 1 257 ? 77.718 35.895 83.870 1.00 24.39 257 PHE A N 1
ATOM 1593 C CA . PHE A 1 257 ? 77.186 36.553 82.684 1.00 24.01 257 PHE A CA 1
ATOM 1594 C C . PHE A 1 257 ? 77.801 37.932 82.461 1.00 28.59 257 PHE A C 1
ATOM 1595 O O . PHE A 1 257 ? 77.090 38.947 82.419 1.00 29.30 257 PHE A O 1
ATOM 1603 N N . PRO A 1 258 ? 79.133 37.994 82.304 1.00 26.27 258 PRO A N 1
ATOM 1604 C CA . PRO A 1 258 ? 79.774 39.295 82.084 1.00 20.25 258 PRO A CA 1
ATOM 1605 C C . PRO A 1 258 ? 79.192 40.035 80.881 1.00 24.99 258 PRO A C 1
ATOM 1606 O O . PRO A 1 258 ? 78.782 39.417 79.896 1.00 26.04 258 PRO A O 1
ATOM 1610 N N . ARG A 1 259 ? 79.159 41.362 80.972 1.00 32.16 259 ARG A N 1
ATOM 1611 C CA . ARG A 1 259 ? 78.614 42.196 79.907 1.00 28.68 259 ARG A CA 1
ATOM 1612 C C . ARG A 1 259 ? 79.649 42.730 78.918 1.00 27.64 259 ARG A C 1
ATOM 1613 O O . ARG A 1 259 ? 80.763 43.088 79.298 1.00 30.22 259 ARG A O 1
ATOM 1621 N N . LEU A 1 260 ? 79.258 42.783 77.647 1.00 18.28 260 LEU A N 1
ATOM 1622 C CA . LEU A 1 260 ? 80.119 43.276 76.584 1.00 20.87 260 LEU A CA 1
ATOM 1623 C C . LEU A 1 260 ? 79.547 44.583 76.046 1.00 26.91 260 LEU A C 1
ATOM 1624 O O . LEU A 1 260 ? 78.570 44.583 75.295 1.00 22.19 260 LEU A O 1
ATOM 1629 N N . ASP A 1 261 ? 80.166 45.697 76.422 1.00 26.02 261 ASP A N 1
ATOM 1630 C CA . ASP A 1 261 ? 79.688 46.998 75.995 1.00 25.61 261 ASP A CA 1
ATOM 1631 C C . ASP A 1 261 ? 80.085 47.387 74.583 1.00 26.24 261 ASP A C 1
ATOM 1632 O O . ASP A 1 261 ? 80.979 48.203 74.384 1.00 30.16 261 ASP A O 1
ATOM 1637 N N . LEU A 1 262 ? 79.424 46.787 73.603 1.00 23.78 262 LEU A N 1
ATOM 1638 C CA . LEU A 1 262 ? 79.680 47.102 72.207 1.00 27.09 262 LEU A CA 1
ATOM 1639 C C . LEU A 1 262 ? 78.333 47.282 71.514 1.00 30.68 262 LEU A C 1
ATOM 1640 O O . LEU A 1 262 ? 77.376 46.565 71.812 1.00 28.33 262 LEU A O 1
ATOM 1645 N N . LEU A 1 263 ? 78.270 48.254 70.607 1.00 26.73 263 LEU A N 1
ATOM 1646 C CA . LEU A 1 263 ? 77.052 48.585 69.876 1.00 34.12 263 LEU A CA 1
ATOM 1647 C C . LEU A 1 263 ? 76.119 47.414 69.624 1.00 35.57 263 LEU A C 1
ATOM 1648 O O . LEU A 1 263 ? 76.518 46.401 69.060 1.00 42.41 263 LEU A O 1
ATOM 1653 N N . SER A 1 264 ? 74.869 47.561 70.041 1.00 33.68 264 SER A N 1
ATOM 1654 C CA . SER A 1 264 ? 73.886 46.518 69.830 1.00 32.96 264 SER A CA 1
ATOM 1655 C C . SER A 1 264 ? 72.544 47.131 69.474 1.00 32.86 264 SER A C 1
ATOM 1656 O O . SER A 1 264 ? 72.247 48.263 69.857 1.00 29.58 264 SER A O 1
ATOM 1659 N N . GLY A 1 265 ? 71.732 46.374 68.742 1.00 34.41 265 GLY A N 1
ATOM 1660 C CA . GLY A 1 265 ? 70.426 46.867 68.345 1.00 33.11 265 GLY A CA 1
ATOM 1661 C C . GLY A 1 265 ? 69.279 45.990 68.800 1.00 32.35 265 GLY A C 1
ATOM 1662 O O . GLY A 1 265 ? 69.482 44.881 69.286 1.00 30.12 265 GLY A O 1
ATOM 1663 N N . ALA A 1 266 ? 68.058 46.488 68.641 1.00 37.42 266 ALA A N 1
ATOM 1664 C CA . ALA A 1 266 ? 66.876 45.736 69.053 1.00 41.72 266 ALA A CA 1
ATOM 1665 C C . ALA A 1 266 ? 66.624 44.553 68.132 1.00 42.91 266 ALA A C 1
ATOM 1666 O O . ALA A 1 266 ? 65.911 43.616 68.487 1.00 39.95 266 ALA A O 1
ATOM 1668 N N . GLN A 1 267 ? 67.215 44.599 66.946 1.00 38.90 267 GLN A N 1
ATOM 1669 C CA . GLN A 1 267 ? 67.020 43.535 65.990 1.00 41.33 267 GLN A CA 1
ATOM 1670 C C . GLN A 1 267 ? 68.309 42.828 65.593 1.00 43.31 267 GLN A C 1
ATOM 1671 O O . GLN A 1 267 ? 68.320 42.021 64.660 1.00 43.50 267 GLN A O 1
ATOM 1677 N N . THR A 1 268 ? 69.395 43.131 66.302 1.00 41.51 268 THR A N 1
ATOM 1678 C CA . THR A 1 268 ? 70.672 42.483 66.026 1.00 36.84 268 THR A CA 1
ATOM 1679 C C . THR A 1 268 ? 70.549 41.052 66.532 1.00 29.84 268 THR A C 1
ATOM 1680 O O . THR A 1 268 ? 70.224 40.810 67.696 1.00 28.65 268 THR A O 1
ATOM 1684 N N . PRO A 1 269 ? 70.797 40.082 65.649 1.00 31.25 269 PRO A N 1
ATOM 1685 C CA . PRO A 1 269 ? 70.712 38.653 65.973 1.00 30.89 269 PRO A CA 1
ATOM 1686 C C . PRO A 1 269 ? 71.586 38.144 67.120 1.00 26.15 269 PRO A C 1
ATOM 1687 O O . PRO A 1 269 ? 72.596 38.752 67.473 1.00 25.21 269 PRO A O 1
ATOM 1691 N N . VAL A 1 270 ? 71.153 37.037 67.718 1.00 18.19 270 VAL A N 1
ATOM 1692 C CA . VAL A 1 270 ? 71.895 36.403 68.799 1.00 17.98 270 VAL A CA 1
ATOM 1693 C C . VAL A 1 270 ? 73.009 35.643 68.084 1.00 16.50 270 VAL A C 1
ATOM 1694 O O . VAL A 1 270 ? 72.783 35.069 67.019 1.00 22.81 270 VAL A O 1
ATOM 1698 N N . LEU A 1 271 ? 74.208 35.650 68.652 1.00 18.72 271 LEU A N 1
ATOM 1699 C CA . LEU A 1 271 ? 75.340 34.964 68.042 1.00 14.31 271 LEU A CA 1
ATOM 1700 C C . LEU A 1 271 ? 75.911 33.948 69.007 1.00 15.80 271 LEU A C 1
ATOM 1701 O O . LEU A 1 271 ? 75.897 34.155 70.221 1.00 20.94 271 LEU A O 1
ATOM 1706 N N . ARG A 1 272 ? 76.421 32.852 68.452 1.00 21.15 272 ARG A N 1
ATOM 1707 C CA . ARG A 1 272 ? 77.015 31.764 69.221 1.00 10.78 272 ARG A CA 1
ATOM 1708 C C . ARG A 1 272 ? 78.289 31.285 68.550 1.00 18.88 272 ARG A C 1
ATOM 1709 O O . ARG A 1 272 ? 78.381 31.265 67.327 1.00 20.58 272 ARG A O 1
ATOM 1717 N N . ALA A 1 273 ? 79.273 30.891 69.348 1.00 19.38 273 ALA A N 1
ATOM 1718 C CA . ALA A 1 273 ? 80.541 30.392 68.810 1.00 24.89 273 ALA A CA 1
ATOM 1719 C C . ALA A 1 273 ? 81.161 29.447 69.834 1.00 22.84 273 ALA A C 1
ATOM 1720 O O . ALA A 1 273 ? 81.171 29.747 71.022 1.00 28.42 273 ALA A O 1
ATOM 1722 N N . SER A 1 274 ? 81.677 28.311 69.377 1.00 16.74 274 SER A N 1
ATOM 1723 C CA . SER A 1 274 ? 82.293 27.338 70.279 1.00 25.02 274 SER A CA 1
ATOM 1724 C C . SER A 1 274 ? 81.553 27.180 71.615 1.00 28.01 274 SER A C 1
ATOM 1725 O O . SER A 1 274 ? 82.174 26.952 72.653 1.00 30.25 274 SER A O 1
ATOM 1728 N N . GLY A 1 275 ? 80.229 27.305 71.587 1.00 31.20 275 GLY A N 1
ATOM 1729 C CA . GLY A 1 275 ? 79.446 27.148 72.800 1.00 26.60 275 GLY A CA 1
ATOM 1730 C C . GLY A 1 275 ? 79.167 28.430 73.563 1.00 28.00 275 GLY A C 1
ATOM 1731 O O . GLY A 1 275 ? 78.384 28.425 74.508 1.00 32.48 275 GLY A O 1
ATOM 1732 N N . LEU A 1 276 ? 79.801 29.529 73.179 1.00 17.81 276 LEU A N 1
ATOM 1733 C CA . LEU A 1 276 ? 79.560 30.780 73.866 1.00 17.00 276 LEU A CA 1
ATOM 1734 C C . LEU A 1 276 ? 78.447 31.555 73.157 1.00 18.92 276 LEU A C 1
ATOM 1735 O O . LEU A 1 276 ? 78.260 31.409 71.951 1.00 18.85 276 LEU A O 1
ATOM 1740 N N . THR A 1 277 ? 77.692 32.363 73.901 1.00 16.96 277 THR A N 1
ATOM 1741 C CA . THR A 1 277 ? 76.606 33.130 73.289 1.00 18.98 277 THR A CA 1
ATOM 1742 C C . THR A 1 277 ? 76.711 34.645 73.525 1.00 18.02 277 THR A C 1
ATOM 1743 O O . THR A 1 277 ? 77.101 35.089 74.596 1.00 18.97 277 THR A O 1
ATOM 1747 N N . LEU A 1 278 ? 76.371 35.430 72.509 1.00 15.58 278 LEU A N 1
ATOM 1748 C CA . LEU A 1 278 ? 76.374 36.873 72.642 1.00 11.12 278 LEU A CA 1
ATOM 1749 C C . LEU A 1 278 ? 74.918 37.313 72.506 1.00 15.03 278 LEU A C 1
ATOM 1750 O O . LEU A 1 278 ? 74.352 37.345 71.407 1.00 15.63 278 LEU A O 1
ATOM 1755 N N . ARG A 1 279 ? 74.312 37.616 73.655 1.00 19.32 279 ARG A N 1
ATOM 1756 C CA . ARG A 1 279 ? 72.917 38.024 73.739 1.00 16.43 279 ARG A CA 1
ATOM 1757 C C . ARG A 1 279 ? 72.776 39.531 73.752 1.00 22.10 279 ARG A C 1
ATOM 1758 O O . ARG A 1 279 ? 73.036 40.184 74.769 1.00 19.33 279 ARG A O 1
ATOM 1766 N N . PRO A 1 280 ? 72.368 40.113 72.613 1.00 28.43 280 PRO A N 1
ATOM 1767 C CA . PRO A 1 280 ? 72.196 41.569 72.543 1.00 20.91 280 PRO A CA 1
ATOM 1768 C C . PRO A 1 280 ? 71.153 42.026 73.565 1.00 23.16 280 PRO A C 1
ATOM 1769 O O . PRO A 1 280 ? 70.058 41.470 73.639 1.00 20.71 280 PRO A O 1
ATOM 1773 N N . GLN A 1 281 ? 71.494 43.038 74.352 1.00 23.85 281 GLN A N 1
ATOM 1774 C CA . GLN A 1 281 ? 70.578 43.522 75.373 1.00 33.12 281 GLN A CA 1
ATOM 1775 C C . GLN A 1 281 ? 71.027 44.866 75.944 1.00 35.12 281 GLN A C 1
ATOM 1776 O O . GLN A 1 281 ? 72.220 45.090 76.155 1.00 39.78 281 GLN A O 1
ATOM 1782 N N . ASN A 1 282 ? 70.075 45.764 76.187 1.00 33.97 282 ASN A N 1
ATOM 1783 C CA . ASN A 1 282 ? 70.404 47.077 76.734 1.00 37.92 282 ASN A CA 1
ATOM 1784 C C . ASN A 1 282 ? 71.473 47.803 75.918 1.00 38.78 282 ASN A C 1
ATOM 1785 O O . ASN A 1 282 ? 72.373 48.424 76.482 1.00 40.84 282 ASN A O 1
ATOM 1790 N N . GLY A 1 283 ? 71.378 47.712 74.594 1.00 36.77 283 GLY A N 1
ATOM 1791 C CA . GLY A 1 283 ? 72.336 48.381 73.733 1.00 33.42 283 GLY A CA 1
ATOM 1792 C C . GLY A 1 283 ? 73.696 47.718 73.679 1.00 31.73 283 GLY A C 1
ATOM 179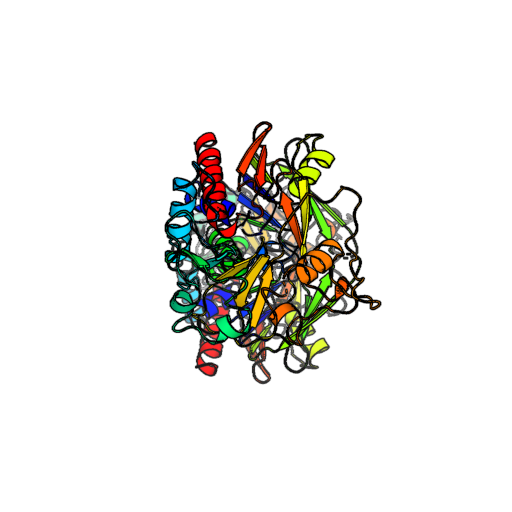3 O O . GLY A 1 283 ? 74.597 48.199 72.998 1.00 33.84 283 GLY A O 1
ATOM 1794 N N . GLY A 1 284 ? 73.848 46.613 74.395 1.00 26.62 284 GLY A N 1
ATOM 1795 C CA . GLY A 1 284 ? 75.113 45.910 74.393 1.00 25.75 284 GLY A CA 1
ATOM 1796 C C . GLY A 1 284 ? 74.895 44.424 74.192 1.00 26.52 284 GLY A C 1
ATOM 1797 O O . GLY A 1 284 ? 73.948 44.009 73.527 1.00 25.15 284 GLY A O 1
ATOM 1798 N N . TYR A 1 285 ? 75.772 43.615 74.770 1.00 23.77 285 TYR A N 1
ATOM 1799 C CA . TYR A 1 285 ? 75.666 42.168 74.652 1.00 25.04 285 TYR A CA 1
ATOM 1800 C C . TYR A 1 285 ? 75.957 41.566 76.009 1.00 25.19 285 TYR A C 1
ATOM 1801 O O . TYR A 1 285 ? 76.778 42.080 76.767 1.00 30.18 285 TYR A O 1
ATOM 1810 N N . THR A 1 286 ? 75.259 40.485 76.320 1.00 23.47 286 THR A N 1
ATOM 1811 C CA . THR A 1 286 ? 75.468 39.781 77.568 1.00 16.85 286 THR A CA 1
ATOM 1812 C C . THR A 1 286 ? 76.157 38.500 77.144 1.00 19.94 286 THR A C 1
ATOM 1813 O O . THR A 1 286 ? 75.674 37.802 76.257 1.00 20.64 286 THR A O 1
ATOM 1817 N N . LEU A 1 287 ? 77.292 38.197 77.761 1.00 19.82 287 LEU A N 1
ATOM 1818 C CA . LEU A 1 287 ? 78.048 37.003 77.406 1.00 20.93 287 LEU A CA 1
ATOM 1819 C C . LEU A 1 287 ? 77.542 35.800 78.210 1.00 19.98 287 LEU A C 1
ATOM 1820 O O . LEU A 1 287 ? 77.536 35.833 79.437 1.00 30.81 287 LEU A O 1
ATOM 1825 N N . VAL A 1 288 ? 77.093 34.753 77.513 1.00 16.08 288 VAL A N 1
ATOM 1826 C CA . VAL A 1 288 ? 76.575 33.534 78.155 1.00 14.94 288 VAL A CA 1
ATOM 1827 C C . VAL A 1 288 ? 77.547 32.368 77.919 1.00 21.42 288 VAL A C 1
ATOM 1828 O O . VAL A 1 288 ? 77.464 31.655 76.914 1.00 18.30 288 VAL A O 1
ATOM 1832 N N . PRO A 1 289 ? 78.480 32.156 78.860 1.00 25.24 289 PRO A N 1
ATOM 1833 C CA . PRO A 1 289 ? 79.473 31.084 78.743 1.00 27.59 289 PRO A CA 1
ATOM 1834 C C . PRO A 1 289 ? 78.869 29.697 78.577 1.00 29.60 289 PRO A C 1
ATOM 1835 O O . PRO A 1 289 ? 77.708 29.453 78.913 1.00 30.89 289 PRO A O 1
ATOM 1839 N N . ALA A 1 290 ? 79.672 28.789 78.042 1.00 28.22 290 ALA A N 1
ATOM 1840 C CA . ALA A 1 290 ? 79.227 27.428 77.858 1.00 22.57 290 ALA A CA 1
ATOM 1841 C C . ALA A 1 290 ? 79.524 26.710 79.171 1.00 22.30 290 ALA A C 1
ATOM 1842 O O . ALA A 1 290 ? 80.394 27.131 79.938 1.00 17.75 290 ALA A O 1
ATOM 1844 N N . ILE A 1 291 ? 78.772 25.651 79.442 1.00 24.81 291 ILE A N 1
ATOM 1845 C CA . ILE A 1 291 ? 78.983 24.856 80.642 1.00 28.13 291 ILE A CA 1
ATOM 1846 C C . ILE A 1 291 ? 79.635 23.576 80.141 1.00 29.28 291 ILE A C 1
ATOM 1847 O O . ILE A 1 291 ? 78.993 22.758 79.477 1.00 31.44 291 ILE A O 1
ATOM 1852 N N . HIS A 1 292 ? 80.919 23.422 80.440 1.00 29.64 292 HIS A N 1
ATOM 1853 C CA . HIS A 1 292 ? 81.669 22.255 80.008 1.00 28.84 292 HIS A CA 1
ATOM 1854 C C . HIS A 1 292 ? 81.435 21.082 80.927 1.00 29.18 292 HIS A C 1
ATOM 1855 O O . HIS A 1 292 ? 81.454 19.933 80.490 1.00 26.67 292 HIS A O 1
ATOM 1862 N N . HIS A 1 293 ? 81.195 21.383 82.198 1.00 33.03 293 HIS A N 1
ATOM 1863 C CA . HIS A 1 293 ? 80.973 20.340 83.186 1.00 38.13 293 HIS A CA 1
ATOM 1864 C C . HIS A 1 293 ? 80.337 20.895 84.452 1.00 33.72 293 HIS A C 1
ATOM 1865 O O . HIS A 1 293 ? 80.240 22.105 84.624 1.00 31.10 293 HIS A O 1
ATOM 1872 N N . ARG A 1 294 ? 79.915 19.997 85.336 1.00 30.67 294 ARG A N 1
ATOM 1873 C CA . ARG A 1 294 ? 79.299 20.398 86.590 1.00 29.62 294 ARG A CA 1
ATOM 1874 C C . ARG A 1 294 ? 80.365 20.794 87.611 1.00 24.19 294 ARG A C 1
ATOM 1875 O O . ARG A 1 294 ? 81.499 20.323 87.550 1.00 23.83 294 ARG A O 1
ATOM 1883 N N . ASP A 1 295 ? 79.994 21.668 88.543 1.00 23.79 295 ASP A N 1
ATOM 1884 C CA . ASP A 1 295 ? 80.905 22.113 89.586 1.00 21.20 295 ASP A CA 1
ATOM 1885 C C . ASP A 1 295 ? 80.710 21.243 90.819 1.00 20.42 295 ASP A C 1
ATOM 1886 O O . ASP A 1 295 ? 79.582 20.935 91.187 1.00 24.52 295 ASP A O 1
ATOM 1891 N N . PRO A 1 296 ? 81.809 20.840 91.475 1.00 27.69 296 PRO A N 1
ATOM 1892 C CA . PRO A 1 296 ? 81.769 19.998 92.674 1.00 31.00 296 PRO A CA 1
ATOM 1893 C C . PRO A 1 296 ? 81.004 20.615 93.834 1.00 37.54 296 PRO A C 1
ATOM 1894 O O . PRO A 1 296 ? 80.827 21.832 93.901 1.00 40.36 296 PRO A O 1
ATOM 1898 N N . HIS A 1 297 ? 80.558 19.759 94.747 1.00 43.60 297 HIS A N 1
ATOM 1899 C CA . HIS A 1 297 ? 79.806 20.187 95.920 1.00 47.47 297 HIS A CA 1
ATOM 1900 C C . HIS A 1 297 ? 80.536 21.287 96.688 1.00 48.41 297 HIS A C 1
ATOM 1901 O O . HIS A 1 297 ? 79.961 22.337 96.978 1.00 52.63 297 HIS A O 1
ATOM 1908 N N . GLY A 1 298 ? 81.801 21.048 97.017 1.00 44.30 298 GLY A N 1
ATOM 1909 C CA . GLY A 1 298 ? 82.564 22.048 97.743 1.00 47.89 298 GLY A CA 1
ATOM 1910 C C . GLY A 1 298 ? 83.353 22.930 96.795 1.00 49.78 298 GLY A C 1
ATOM 1911 O O . GLY A 1 298 ? 84.562 22.754 96.630 1.00 55.42 298 GLY A O 1
ATOM 1912 N N . TYR A 1 299 ? 82.672 23.879 96.163 1.00 43.32 299 TYR A N 1
ATOM 1913 C CA . TYR A 1 299 ? 83.327 24.774 95.221 1.00 41.97 299 TYR A CA 1
ATOM 1914 C C . TYR A 1 299 ? 82.879 26.218 95.394 1.00 42.28 299 TYR A C 1
ATOM 1915 O O . TYR A 1 299 ? 81.685 26.511 95.444 1.00 39.85 299 TYR A O 1
ATOM 1924 N N . HIS A 1 300 ? 83.856 27.110 95.505 1.00 44.11 300 HIS A N 1
ATOM 1925 C CA . HIS A 1 300 ? 83.595 28.531 95.648 1.00 45.02 300 HIS A CA 1
ATOM 1926 C C . HIS A 1 300 ? 84.134 29.241 94.421 1.00 46.12 300 HIS A C 1
ATOM 1927 O O . HIS A 1 300 ? 85.340 29.263 94.183 1.00 48.73 300 HIS A O 1
ATOM 1934 N N . PRO A 1 301 ? 83.241 29.820 93.613 1.00 44.57 301 PRO A N 1
ATOM 1935 C CA . PRO A 1 301 ? 83.668 30.530 92.412 1.00 47.09 301 PRO A CA 1
ATOM 1936 C C . PRO A 1 301 ? 84.615 31.676 92.752 1.00 48.51 301 PRO A C 1
ATOM 1937 O O . PRO A 1 301 ? 84.318 32.522 93.600 1.00 41.53 301 PRO A O 1
ATOM 1941 N N . ALA A 1 302 ? 85.757 31.696 92.076 1.00 48.37 302 ALA A N 1
ATOM 1942 C CA . ALA A 1 302 ? 86.756 32.725 92.303 1.00 51.71 302 ALA A CA 1
ATOM 1943 C C . ALA A 1 302 ? 87.173 33.389 90.997 1.00 55.08 302 ALA A C 1
ATOM 1944 O O . ALA A 1 302 ? 86.955 34.584 90.806 1.00 62.96 302 ALA A O 1
ATOM 1946 N N . GLY A 1 303 ? 87.774 32.616 90.100 1.00 51.33 303 GLY A N 1
ATOM 1947 C CA . GLY A 1 303 ? 88.211 33.162 88.826 1.00 59.54 303 GLY A CA 1
ATOM 1948 C C . GLY A 1 303 ? 89.149 34.357 88.903 1.00 57.85 303 GLY A C 1
ATOM 1949 O O . GLY A 1 303 ? 89.162 35.089 89.894 1.00 60.32 303 GLY A O 1
ATOM 1950 N N . GLY A 1 304 ? 89.940 34.554 87.851 1.00 59.82 304 GLY A N 1
ATOM 1951 C CA . GLY A 1 304 ? 90.862 35.678 87.814 1.00 60.63 304 GLY A CA 1
ATOM 1952 C C . GLY A 1 304 ? 92.309 35.286 87.591 1.00 56.73 304 GLY A C 1
ATOM 1953 O O . GLY A 1 304 ? 93.047 35.039 88.544 1.00 60.59 304 GLY A O 1
ATOM 1954 N N . SER A 1 305 ? 92.714 35.237 86.328 1.00 50.12 305 SER A N 1
ATOM 1955 C CA . SER A 1 305 ? 94.079 34.878 85.966 1.00 49.03 305 SER A CA 1
ATOM 1956 C C . SER A 1 305 ? 94.308 35.195 84.493 1.00 46.30 305 SER A C 1
ATOM 1957 O O . SER A 1 305 ? 94.650 34.308 83.709 1.00 46.68 305 SER A O 1
ATOM 1960 N N . LEU A 1 306 ? 94.115 36.451 84.106 1.00 42.82 306 LEU A N 1
ATOM 1961 C CA . LEU A 1 306 ? 94.316 36.818 82.710 1.00 47.00 306 LEU A CA 1
ATOM 1962 C C . LEU A 1 306 ? 95.572 37.654 82.492 1.00 46.36 306 LEU A C 1
ATOM 1963 O O . LEU A 1 306 ? 95.667 38.799 82.943 1.00 39.54 306 LEU A O 1
ATOM 1968 N N . THR A 1 307 ? 96.525 37.048 81.788 1.00 45.17 307 THR A N 1
ATOM 1969 C CA . THR A 1 307 ? 97.802 37.653 81.463 1.00 48.45 307 THR A CA 1
ATOM 1970 C C . THR A 1 307 ? 98.426 38.416 82.635 1.00 47.28 307 THR A C 1
ATOM 1971 O O . THR A 1 307 ? 98.755 39.596 82.523 1.00 42.40 307 THR A O 1
ATOM 1975 N N . GLY A 1 308 ? 98.572 37.729 83.766 1.00 45.21 308 GLY A N 1
ATOM 1976 C CA . GLY A 1 308 ? 99.180 38.333 84.940 1.00 48.71 308 GLY A CA 1
ATOM 1977 C C . GLY A 1 308 ? 98.350 39.303 85.757 1.00 51.71 308 GLY A C 1
ATOM 1978 O O . GLY A 1 308 ? 98.867 39.938 86.674 1.00 54.53 308 GLY A O 1
ATOM 1979 N N . VAL A 1 309 ? 97.067 39.426 85.442 1.00 51.60 309 VAL A N 1
ATOM 1980 C CA . VAL A 1 309 ? 96.198 40.328 86.186 1.00 47.85 309 VAL A CA 1
ATOM 1981 C C . VAL A 1 309 ? 94.975 39.571 86.690 1.00 48.91 309 VAL A C 1
ATOM 1982 O O . VAL A 1 309 ? 94.361 38.807 85.947 1.00 55.97 309 VAL A O 1
ATOM 1986 N N . PRO A 1 310 ? 94.611 39.769 87.967 1.00 46.77 310 PRO A N 1
ATOM 1987 C CA . PRO A 1 310 ? 93.457 39.107 88.586 1.00 44.74 310 PRO A CA 1
ATOM 1988 C C . PRO A 1 310 ? 92.120 39.698 88.143 1.00 41.80 310 PRO A C 1
ATOM 1989 O O . PRO A 1 310 ? 91.891 40.898 88.281 1.00 43.70 310 PRO A O 1
ATOM 1993 N N . THR A 1 311 ? 91.236 38.854 87.621 1.00 39.10 311 THR A N 1
ATOM 1994 C CA . THR A 1 311 ? 89.931 39.318 87.159 1.00 36.30 311 THR A CA 1
ATOM 1995 C C . THR A 1 311 ? 88.797 38.618 87.898 1.00 35.20 311 THR A C 1
ATOM 1996 O O . THR A 1 311 ? 89.035 37.856 88.837 1.00 39.00 311 THR A O 1
ATOM 2000 N N . GLY A 1 312 ? 87.562 38.874 87.475 1.00 36.80 312 GLY A N 1
ATOM 2001 C CA . GLY A 1 312 ? 86.417 38.260 88.133 1.00 32.36 312 GLY A CA 1
ATOM 2002 C C . GLY A 1 312 ? 85.857 37.022 87.454 1.00 28.59 312 GLY A C 1
ATOM 2003 O O . GLY A 1 312 ? 84.933 36.408 87.972 1.00 23.97 312 GLY A O 1
ATOM 2004 N N . LEU A 1 313 ? 86.427 36.658 86.306 1.00 31.47 313 LEU A N 1
ATOM 2005 C CA . LEU A 1 313 ? 85.993 35.504 85.526 1.00 23.96 313 LEU A CA 1
ATOM 2006 C C . LEU A 1 313 ? 86.738 34.222 85.903 1.00 32.12 313 LEU A C 1
ATOM 2007 O O . LEU A 1 313 ? 87.950 34.247 86.138 1.00 39.23 313 LEU A O 1
ATOM 2012 N N . ARG A 1 314 ? 86.017 33.102 85.948 1.00 31.57 314 ARG A N 1
ATOM 2013 C CA . ARG A 1 314 ? 86.624 31.817 86.287 1.00 32.99 314 ARG A CA 1
ATOM 2014 C C . ARG A 1 314 ? 87.671 31.439 85.262 1.00 35.83 314 ARG A C 1
ATOM 2015 O O . ARG A 1 314 ? 87.585 31.832 84.098 1.00 37.31 314 ARG A O 1
ATOM 2023 N N . ARG A 1 315 ? 88.653 30.664 85.706 1.00 33.13 315 ARG A N 1
ATOM 2024 C CA . ARG A 1 315 ? 89.742 30.221 84.845 1.00 34.34 315 ARG A CA 1
ATOM 2025 C C . ARG A 1 315 ? 89.198 29.626 83.538 1.00 34.83 315 ARG A C 1
ATOM 2026 O O . ARG A 1 315 ? 89.669 29.954 82.447 1.00 38.35 315 ARG A O 1
ATOM 2034 N N . GLU A 1 316 ? 88.184 28.778 83.646 1.00 33.58 316 GLU A N 1
ATOM 2035 C CA . GLU A 1 316 ? 87.621 28.156 82.463 1.00 32.76 316 GLU A CA 1
ATOM 2036 C C . GLU A 1 316 ? 87.049 29.129 81.448 1.00 33.42 316 GLU A C 1
ATOM 2037 O O . GLU A 1 316 ? 87.208 28.933 80.243 1.00 29.88 316 GLU A O 1
ATOM 2043 N N . LEU A 1 317 ? 86.386 30.176 81.926 1.00 33.22 317 LEU A N 1
ATOM 2044 C CA . LEU A 1 317 ? 85.814 31.168 81.024 1.00 32.83 317 LEU A CA 1
ATOM 2045 C C . LEU A 1 317 ? 86.965 31.924 80.357 1.00 32.08 317 LEU A C 1
ATOM 2046 O O . LEU A 1 317 ? 86.929 32.207 79.159 1.00 32.61 317 LEU A O 1
ATOM 2051 N N . LEU A 1 318 ? 87.984 32.242 81.149 1.00 28.92 318 LEU A N 1
ATOM 2052 C CA . LEU A 1 318 ? 89.161 32.947 80.660 1.00 26.45 318 LEU A CA 1
ATOM 2053 C C . LEU A 1 318 ? 89.788 32.182 79.501 1.00 27.54 318 LEU A C 1
ATOM 2054 O O . LEU A 1 318 ? 90.091 32.756 78.456 1.00 32.14 318 LEU A O 1
ATOM 2059 N N . GLU A 1 319 ? 89.975 30.881 79.686 1.00 24.22 319 GLU A N 1
ATOM 2060 C CA . GLU A 1 319 ? 90.576 30.054 78.649 1.00 21.34 319 GLU A CA 1
ATOM 2061 C C . GLU A 1 319 ? 89.705 30.069 77.400 1.00 25.20 319 GLU A C 1
ATOM 2062 O O . GLU A 1 319 ? 90.210 30.233 76.289 1.00 30.30 319 GLU A O 1
ATOM 2068 N N . ASP A 1 320 ? 88.396 29.896 77.581 1.00 29.33 320 ASP A N 1
ATOM 2069 C CA . ASP A 1 320 ? 87.465 29.890 76.451 1.00 29.15 320 ASP A CA 1
ATOM 2070 C C . ASP A 1 320 ? 87.626 31.178 75.645 1.00 28.19 320 ASP A C 1
ATOM 2071 O O . ASP A 1 320 ? 87.761 31.143 74.419 1.00 33.54 320 ASP A O 1
ATOM 2076 N N . LEU A 1 321 ? 87.613 32.312 76.341 1.00 18.58 321 LEU A N 1
ATOM 2077 C CA . LEU A 1 321 ? 87.771 33.615 75.701 1.00 19.82 321 LEU A CA 1
ATOM 2078 C C . LEU A 1 321 ? 89.059 33.661 74.874 1.00 22.45 321 LEU A C 1
ATOM 2079 O O . LEU A 1 321 ? 89.049 34.075 73.719 1.00 22.17 321 LEU A O 1
ATOM 2084 N N . VAL A 1 322 ? 90.167 33.238 75.472 1.00 23.68 322 VAL A N 1
ATOM 2085 C CA . VAL A 1 322 ? 91.442 33.241 74.773 1.00 22.77 322 VAL A CA 1
ATOM 2086 C C . VAL A 1 322 ? 91.325 32.436 73.486 1.00 21.94 322 VAL A C 1
ATOM 2087 O O . VAL A 1 322 ? 91.856 32.828 72.453 1.00 24.58 322 VAL A O 1
ATOM 2091 N N . GLY A 1 323 ? 90.608 31.318 73.551 1.00 29.73 323 GLY A N 1
ATOM 2092 C CA . GLY A 1 323 ? 90.439 30.469 72.383 1.00 22.89 323 GLY A CA 1
ATOM 2093 C C . GLY A 1 323 ? 89.493 31.028 71.339 1.00 21.45 323 GLY A C 1
ATOM 2094 O O . GLY A 1 323 ? 89.458 30.552 70.206 1.00 15.57 323 GLY A O 1
ATOM 2095 N N . LEU A 1 324 ? 88.729 32.049 71.712 1.00 21.68 324 LEU A N 1
ATOM 2096 C CA . LEU A 1 324 ? 87.780 32.655 70.785 1.00 27.70 324 LEU A CA 1
ATOM 2097 C C . LEU A 1 324 ? 88.141 34.062 70.334 1.00 29.97 324 LEU A C 1
ATOM 2098 O O . LEU A 1 324 ? 87.523 34.600 69.417 1.00 32.00 324 LEU A O 1
ATOM 2111 N N . ASP A 1 326 ? 90.570 35.254 68.584 1.00 19.50 326 ASP A N 1
ATOM 2112 C CA . ASP A 1 326 ? 90.928 35.442 67.195 1.00 28.33 326 ASP A CA 1
ATOM 2113 C C . ASP A 1 326 ? 89.648 35.504 66.372 1.00 31.57 326 ASP A C 1
ATOM 2114 O O . ASP A 1 326 ? 89.400 36.483 65.664 1.00 28.39 326 ASP A O 1
ATOM 2119 N N . ALA A 1 327 ? 88.814 34.477 66.496 1.00 30.84 327 ALA A N 1
ATOM 2120 C CA . ALA A 1 327 ? 87.559 34.422 65.750 1.00 30.79 327 ALA A CA 1
ATOM 2121 C C . ALA A 1 327 ? 86.613 35.570 66.081 1.00 30.75 327 ALA A C 1
ATOM 2122 O O . ALA A 1 327 ? 85.920 36.086 65.203 1.00 29.68 327 ALA A O 1
ATOM 2124 N N . VAL A 1 328 ? 86.587 35.964 67.350 1.00 31.15 328 VAL A N 1
ATOM 2125 C CA . VAL A 1 328 ? 85.707 37.030 67.816 1.00 27.48 328 VAL A CA 1
ATOM 2126 C C . VAL A 1 328 ? 86.541 38.124 68.491 1.00 30.46 328 VAL A C 1
ATOM 2127 O O . VAL A 1 328 ? 86.584 38.237 69.713 1.00 30.53 328 VAL A O 1
ATOM 2131 N N . PRO A 1 329 ? 87.205 38.960 67.681 1.00 31.43 329 PRO A N 1
ATOM 2132 C CA . PRO A 1 329 ? 88.058 40.054 68.158 1.00 36.94 329 PRO A CA 1
ATOM 2133 C C . PRO A 1 329 ? 87.456 40.881 69.283 1.00 35.81 329 PRO A C 1
ATOM 2134 O O . PRO A 1 329 ? 88.177 41.371 70.153 1.00 41.78 329 PRO A O 1
ATOM 2138 N N . ALA A 1 330 ? 86.137 41.034 69.258 1.00 29.22 330 ALA A N 1
ATOM 2139 C CA . ALA A 1 330 ? 85.440 41.811 70.270 1.00 26.07 330 ALA A CA 1
ATOM 2140 C C . ALA A 1 330 ? 85.753 41.310 71.679 1.00 25.82 330 ALA A C 1
ATOM 2141 O O . ALA A 1 330 ? 85.629 42.052 72.647 1.00 27.99 330 ALA A O 1
ATOM 2143 N N . LEU A 1 331 ? 86.155 40.053 71.796 1.00 17.45 331 LEU A N 1
ATOM 2144 C CA . LEU A 1 331 ? 86.475 39.506 73.100 1.00 24.33 331 LEU A CA 1
ATOM 2145 C C . LEU A 1 331 ? 87.862 39.937 73.564 1.00 28.55 331 LEU A C 1
ATOM 2146 O O . LEU A 1 331 ? 88.239 39.690 74.706 1.00 26.63 331 LEU A O 1
ATOM 2151 N N . ALA A 1 332 ? 88.610 40.597 72.685 1.00 26.19 332 ALA A N 1
ATOM 2152 C CA . ALA A 1 332 ? 89.959 41.034 73.012 1.00 30.50 332 ALA A CA 1
ATOM 2153 C C . ALA A 1 332 ? 90.135 42.544 73.104 1.00 36.46 332 ALA A C 1
ATOM 2154 O O . ALA A 1 332 ? 91.231 43.020 73.405 1.00 42.45 332 ALA A O 1
ATOM 2156 N N . GLY A 1 333 ? 89.065 43.299 72.861 1.00 38.84 333 GLY A N 1
ATOM 2157 C CA . GLY A 1 333 ? 89.146 44.754 72.921 1.00 32.93 333 GLY A CA 1
ATOM 2158 C C . GLY A 1 333 ? 88.783 45.358 74.268 1.00 31.13 333 GLY A C 1
ATOM 2159 O O . GLY A 1 333 ? 89.035 44.761 75.315 1.00 33.18 333 GLY A O 1
ATOM 2160 N N . GLU A 1 334 ? 88.183 46.544 74.242 1.00 31.81 334 GLU A N 1
ATOM 2161 C CA . GLU A 1 334 ? 87.785 47.251 75.466 1.00 32.72 334 GLU A CA 1
ATOM 2162 C C . GLU A 1 334 ? 86.361 46.939 75.923 1.00 27.11 334 GLU A C 1
ATOM 2163 O O . GLU A 1 334 ? 85.973 47.315 77.026 1.00 24.67 334 GLU A O 1
ATOM 2169 N N . GLY A 1 335 ? 85.599 46.246 75.081 1.00 23.83 335 GLY A N 1
ATOM 2170 C CA . GLY A 1 335 ? 84.211 45.941 75.396 1.00 26.92 335 GLY A CA 1
ATOM 2171 C C . GLY A 1 335 ? 83.871 45.140 76.640 1.00 27.42 335 GLY A C 1
ATOM 2172 O O . GLY A 1 335 ? 83.048 45.575 77.444 1.00 25.49 335 GLY A O 1
ATOM 2173 N N . LEU A 1 336 ? 84.499 43.972 76.789 1.00 31.74 336 LEU A N 1
ATOM 2174 C CA . LEU A 1 336 ? 84.260 43.068 77.918 1.00 30.65 336 LEU A CA 1
ATOM 2175 C C . LEU A 1 336 ? 84.596 43.604 79.288 1.00 26.56 336 LEU A C 1
ATOM 2176 O O . LEU A 1 336 ? 85.699 44.107 79.521 1.00 24.83 336 LEU A O 1
ATOM 2181 N N . GLU A 1 337 ? 83.626 43.476 80.188 1.00 23.64 337 GLU A N 1
ATOM 2182 C CA . GLU A 1 337 ? 83.779 43.894 81.572 1.00 23.61 337 GLU A CA 1
ATOM 2183 C C . GLU A 1 337 ? 84.265 42.665 82.340 1.00 25.80 337 GLU A C 1
ATOM 2184 O O . GLU A 1 337 ? 83.482 41.756 82.620 1.00 30.73 337 GLU A O 1
ATOM 2190 N N . LEU A 1 338 ? 85.551 42.640 82.673 1.00 27.47 338 LEU A N 1
ATOM 2191 C CA . LEU A 1 338 ? 86.156 41.523 83.400 1.00 26.31 338 LEU A CA 1
ATOM 2192 C C . LEU A 1 338 ? 86.064 41.636 84.921 1.00 28.01 338 LEU A C 1
ATOM 2193 O O . LEU A 1 338 ? 86.109 40.625 85.626 1.00 30.57 338 LEU A O 1
ATOM 2198 N N . GLY A 1 339 ? 85.964 42.862 85.426 1.00 24.74 339 GLY A N 1
ATOM 2199 C CA . GLY A 1 339 ? 85.898 43.070 86.864 1.00 33.19 339 GLY A CA 1
ATOM 2200 C C . GLY A 1 339 ? 87.202 42.708 87.566 1.00 33.29 339 GLY A C 1
ATOM 2201 O O . GLY A 1 339 ? 88.105 42.138 86.954 1.00 29.88 339 GLY A O 1
ATOM 2202 N N . ARG A 1 340 ? 87.299 43.042 88.851 1.00 39.94 340 ARG A N 1
ATOM 2203 C CA . ARG A 1 340 ? 88.492 42.749 89.648 1.00 40.30 340 ARG A CA 1
ATOM 2204 C C . ARG A 1 340 ? 88.378 41.380 90.313 1.00 32.86 340 ARG A C 1
ATOM 2205 O O . ARG A 1 340 ? 89.321 40.599 90.288 1.00 29.20 340 ARG A O 1
ATOM 2213 N N . SER A 1 341 ? 87.232 41.109 90.929 1.00 28.40 341 SER A N 1
ATOM 2214 C CA . SER A 1 341 ? 87.002 39.824 91.574 1.00 33.47 341 SER A CA 1
ATOM 2215 C C . SER A 1 341 ? 85.623 39.301 91.180 1.00 36.34 341 SER A C 1
ATOM 2216 O O . SER A 1 341 ? 84.817 40.033 90.603 1.00 33.14 341 SER A O 1
ATOM 2219 N N . SER A 1 342 ? 85.358 38.038 91.504 1.00 37.86 342 SER A N 1
ATOM 2220 C CA . SER A 1 342 ? 84.089 37.398 91.180 1.00 38.37 342 SER A CA 1
ATOM 2221 C C . SER A 1 342 ? 82.879 38.153 91.712 1.00 38.52 342 SER A C 1
ATOM 2222 O O . SER A 1 342 ? 81.770 37.994 91.204 1.00 38.97 342 SER A O 1
ATOM 2225 N N . ALA A 1 343 ? 83.097 38.969 92.738 1.00 38.80 343 ALA A N 1
ATOM 2226 C CA . ALA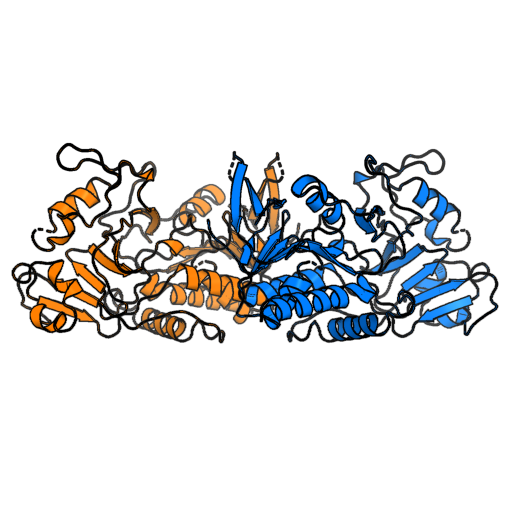 A 1 343 ? 82.024 39.747 93.341 1.00 37.69 343 ALA A CA 1
ATOM 2227 C C . ALA A 1 343 ? 81.504 40.832 92.402 1.00 33.69 343 ALA A C 1
ATOM 2228 O O . ALA A 1 343 ? 80.359 41.261 92.519 1.00 36.61 343 ALA A O 1
ATOM 2230 N N . ASP A 1 344 ? 82.337 41.280 91.472 1.00 34.44 344 ASP A N 1
ATOM 2231 C CA . ASP A 1 344 ? 81.911 42.316 90.537 1.00 33.72 344 ASP A CA 1
ATOM 2232 C C . ASP A 1 344 ? 81.246 41.731 89.289 1.00 32.19 344 ASP A C 1
ATOM 2233 O O . ASP A 1 344 ? 80.755 42.476 88.450 1.00 35.62 344 ASP A O 1
ATOM 2238 N N . VAL A 1 345 ? 81.211 40.406 89.184 1.00 26.25 345 VAL A N 1
ATOM 2239 C CA . VAL A 1 345 ? 80.649 39.739 88.014 1.00 23.16 345 VAL A CA 1
ATOM 2240 C C . VAL A 1 345 ? 79.317 38.994 88.236 1.00 25.23 345 VAL A C 1
ATOM 2241 O O . VAL A 1 345 ? 79.243 38.048 89.028 1.00 25.66 345 VAL A O 1
ATOM 2245 N N . PRO A 1 346 ? 78.249 39.414 87.530 1.00 20.33 346 PRO A N 1
ATOM 2246 C CA . PRO A 1 346 ? 76.921 38.795 87.634 1.00 23.41 346 PRO A CA 1
ATOM 2247 C C . PRO A 1 346 ? 77.024 37.273 87.464 1.00 22.76 346 PRO A C 1
ATOM 2248 O O . PRO A 1 346 ? 77.536 36.794 86.453 1.00 20.63 346 PRO A O 1
ATOM 2252 N N . GLY A 1 347 ? 76.534 36.522 88.449 1.00 26.62 347 GLY A N 1
ATOM 2253 C CA . GLY A 1 347 ? 76.611 35.072 88.382 1.00 18.73 347 GLY A CA 1
ATOM 2254 C C . GLY A 1 347 ? 75.474 34.392 89.119 1.00 20.30 347 GLY A C 1
ATOM 2255 O O . GLY A 1 347 ? 74.833 35.005 89.968 1.00 25.45 347 GLY A O 1
ATOM 2256 N N . ALA A 1 348 ? 75.223 33.124 88.798 1.00 21.80 348 ALA A N 1
ATOM 2257 C CA . ALA A 1 348 ? 74.144 32.367 89.428 1.00 20.37 348 ALA A CA 1
ATOM 2258 C C . ALA A 1 348 ? 74.368 30.872 89.302 1.00 18.57 348 ALA A C 1
ATOM 2259 O O . ALA A 1 348 ? 75.118 30.417 88.439 1.00 23.55 348 ALA A O 1
ATOM 2261 N N . TRP A 1 349 ? 73.715 30.105 90.164 1.00 17.31 349 TRP A N 1
ATOM 2262 C CA . TRP A 1 349 ? 73.843 28.655 90.098 1.00 24.79 349 TRP A CA 1
ATOM 2263 C C . TRP A 1 349 ? 72.676 28.057 89.316 1.00 21.74 349 TRP A C 1
ATOM 2264 O O . TRP A 1 349 ? 71.512 28.339 89.607 1.00 21.45 349 TRP A O 1
ATOM 2275 N N . LEU A 1 350 ? 72.992 27.244 88.315 1.00 20.61 350 LEU A N 1
ATOM 2276 C CA . LEU A 1 350 ? 71.960 26.597 87.519 1.00 18.73 350 LEU A CA 1
ATOM 2277 C C . LEU A 1 350 ? 72.002 25.105 87.751 1.00 20.04 350 LEU A C 1
ATOM 2278 O O . LEU A 1 350 ? 73.078 24.513 87.870 1.00 19.69 350 LEU A O 1
ATOM 2283 N N . ALA A 1 351 ? 70.824 24.499 87.844 1.00 21.20 351 ALA A N 1
ATOM 2284 C CA . ALA A 1 351 ? 70.751 23.067 88.039 1.00 17.69 351 ALA A CA 1
ATOM 2285 C C . ALA A 1 351 ? 71.119 22.399 86.733 1.00 18.57 351 ALA A C 1
ATOM 2286 O O . ALA A 1 351 ? 70.889 22.939 85.650 1.00 20.87 351 ALA A O 1
ATOM 2288 N N . LEU A 1 352 ? 71.716 21.225 86.867 1.00 15.03 352 LEU A N 1
ATOM 2289 C CA . LEU A 1 352 ? 72.120 20.400 85.754 1.00 11.83 352 LEU A CA 1
ATOM 2290 C C . LEU A 1 352 ? 71.415 19.070 85.994 1.00 16.98 352 LEU A C 1
ATOM 2291 O O . LEU A 1 352 ? 71.798 18.297 86.876 1.00 18.74 352 LEU A O 1
ATOM 2296 N N . PRO A 1 353 ? 70.340 18.808 85.238 1.00 15.44 353 PRO A N 1
ATOM 2297 C CA . PRO A 1 353 ? 69.630 17.546 85.435 1.00 11.38 353 PRO A CA 1
ATOM 2298 C C . PRO A 1 353 ? 70.566 16.377 85.108 1.00 18.54 353 PRO A C 1
ATOM 2299 O O . PRO A 1 353 ? 71.248 16.380 84.080 1.00 10.60 353 PRO A O 1
ATOM 2303 N N . GLY A 1 354 ? 70.599 15.388 85.995 1.00 23.96 354 GLY A N 1
ATOM 2304 C CA . GLY A 1 354 ? 71.459 14.237 85.789 1.00 23.01 354 GLY A CA 1
ATOM 2305 C C . GLY A 1 354 ? 72.929 14.618 85.725 1.00 28.13 354 GLY A C 1
ATOM 2306 O O . GLY A 1 354 ? 73.764 13.784 85.402 1.00 35.74 354 GLY A O 1
ATOM 2307 N N . GLY A 1 355 ? 73.246 15.873 86.027 1.00 23.37 355 GLY A N 1
ATOM 2308 C CA . GLY A 1 355 ? 74.625 16.315 85.986 1.00 16.80 355 GLY A CA 1
ATOM 2309 C C . GLY A 1 355 ? 75.117 16.607 84.584 1.00 18.68 355 GLY A C 1
ATOM 2310 O O . GLY A 1 355 ? 76.292 16.907 84.390 1.00 17.64 355 GLY A O 1
ATOM 2311 N N . ARG A 1 356 ? 74.215 16.517 83.609 1.00 19.93 356 ARG A N 1
ATOM 2312 C CA . ARG A 1 356 ? 74.534 16.761 82.201 1.00 21.44 356 ARG A CA 1
ATOM 2313 C C . ARG A 1 356 ? 74.256 18.202 81.781 1.00 25.89 356 ARG A C 1
ATOM 2314 O O . ARG A 1 356 ? 73.103 18.644 81.765 1.00 33.39 356 ARG A O 1
ATOM 2322 N N . PRO A 1 357 ? 75.313 18.945 81.408 1.00 22.62 357 PRO A N 1
ATOM 2323 C CA . PRO A 1 357 ? 75.240 20.346 80.984 1.00 21.95 357 PRO A CA 1
ATOM 2324 C C . PRO A 1 357 ? 74.236 20.635 79.873 1.00 25.06 357 PRO A C 1
ATOM 2325 O O . PRO A 1 357 ? 73.759 21.764 79.731 1.00 26.76 357 PRO A O 1
ATOM 2329 N N . ASP A 1 358 ? 73.926 19.609 79.088 1.00 27.47 358 ASP A N 1
ATOM 2330 C CA . ASP A 1 358 ? 73.001 19.735 77.966 1.00 28.98 358 ASP A CA 1
ATOM 2331 C C . ASP A 1 358 ? 71.667 19.009 78.179 1.00 29.74 358 ASP A C 1
ATOM 2332 O O . ASP A 1 358 ? 70.947 18.719 77.220 1.00 26.68 358 ASP A O 1
ATOM 2337 N N . ALA A 1 359 ? 71.338 18.705 79.429 1.00 23.22 359 ALA A N 1
ATOM 2338 C CA . ALA A 1 359 ? 70.083 18.019 79.717 1.00 21.92 359 ALA A CA 1
ATOM 2339 C C . ALA A 1 359 ? 68.968 19.056 79.814 1.00 19.25 359 ALA A C 1
ATOM 2340 O O . ALA A 1 359 ? 69.169 20.141 80.344 1.00 22.38 359 ALA A O 1
ATOM 2342 N N . PRO A 1 360 ? 67.769 18.722 79.324 1.00 16.13 360 PRO A N 1
ATOM 2343 C CA . PRO A 1 360 ? 66.613 19.621 79.344 1.00 13.83 360 PRO A CA 1
ATOM 2344 C C . PRO A 1 360 ? 65.865 19.694 80.677 1.00 15.75 360 PRO A C 1
ATOM 2345 O O . PRO A 1 360 ? 66.198 18.987 81.631 1.00 17.12 360 PRO A O 1
ATOM 2349 N N . PRO A 1 361 ? 64.844 20.570 80.750 1.00 10.02 361 PRO A N 1
ATOM 2350 C CA . PRO A 1 361 ? 64.017 20.750 81.943 1.00 6.97 361 PRO A CA 1
ATOM 2351 C C . PRO A 1 361 ? 63.281 19.432 82.167 1.00 18.45 361 PRO A C 1
ATOM 2352 O O . PRO A 1 361 ? 62.999 18.702 81.212 1.00 21.07 361 PRO A O 1
ATOM 2356 N N . GLN A 1 362 ? 62.958 19.122 83.415 1.00 16.39 362 GLN A N 1
ATOM 2357 C CA . GLN A 1 362 ? 62.273 17.868 83.717 1.00 15.83 362 GLN A CA 1
ATOM 2358 C C . GLN A 1 362 ? 61.626 17.898 85.097 1.00 16.10 362 GLN A C 1
ATOM 2359 O O . GLN A 1 362 ? 61.883 18.784 85.910 1.00 16.72 362 GLN A O 1
ATOM 2365 N N . ALA A 1 363 ? 60.787 16.910 85.356 1.00 9.48 363 ALA A N 1
ATOM 2366 C CA . ALA A 1 363 ? 60.139 16.791 86.644 1.00 15.40 363 ALA A CA 1
ATOM 2367 C C . ALA A 1 363 ? 60.108 15.302 87.018 1.00 16.68 363 ALA A C 1
ATOM 2368 O O . ALA A 1 363 ? 60.232 14.429 86.156 1.00 17.71 363 ALA A O 1
ATOM 2370 N N . GLU A 1 364 ? 59.956 15.007 88.298 1.00 18.13 364 GLU A N 1
ATOM 2371 C CA . GLU A 1 364 ? 59.898 13.629 88.709 1.00 16.98 364 GLU A CA 1
ATOM 2372 C C . GLU A 1 364 ? 59.289 13.552 90.100 1.00 22.03 364 GLU A C 1
ATOM 2373 O O . GLU A 1 364 ? 59.405 14.489 90.886 1.00 26.20 364 GLU A O 1
ATOM 2379 N N . GLU A 1 365 ? 58.615 12.451 90.400 1.00 18.96 365 GLU A N 1
ATOM 2380 C CA . GLU A 1 365 ? 58.022 12.295 91.716 1.00 19.96 365 GLU A CA 1
ATOM 2381 C C . GLU A 1 365 ? 58.957 11.362 92.489 1.00 24.46 365 GLU A C 1
ATOM 2382 O O . GLU A 1 365 ? 58.952 10.151 92.280 1.00 22.92 365 GLU A O 1
ATOM 2388 N N . LEU A 1 366 ? 59.775 11.954 93.359 1.00 23.99 366 LEU A N 1
ATOM 2389 C CA . LEU A 1 366 ? 60.750 11.227 94.167 1.00 22.36 366 LEU A CA 1
ATOM 2390 C C . LEU A 1 366 ? 60.129 10.457 95.325 1.00 25.42 366 LEU A C 1
ATOM 2391 O O . LEU A 1 366 ? 60.801 9.684 96.006 1.00 28.38 366 LEU A O 1
ATOM 2396 N N . ALA A 1 367 ? 58.842 10.675 95.540 1.00 22.97 367 ALA A N 1
ATOM 2397 C CA . ALA A 1 367 ? 58.114 10.010 96.602 1.00 15.89 367 ALA A CA 1
ATOM 2398 C C . ALA A 1 367 ? 56.669 10.443 96.475 1.00 26.89 367 ALA A C 1
ATOM 2399 O O . ALA A 1 367 ? 56.363 11.457 95.843 1.00 34.35 367 ALA A O 1
ATOM 2401 N N . PRO A 1 368 ? 55.755 9.684 97.077 1.00 29.49 368 PRO A N 1
ATOM 2402 C CA . PRO A 1 368 ? 54.341 10.039 96.996 1.00 28.92 368 PRO A CA 1
ATOM 2403 C C . PRO A 1 368 ? 54.082 11.517 97.291 1.00 25.31 368 PRO A C 1
ATOM 2404 O O . PRO A 1 368 ? 54.410 12.010 98.369 1.00 20.49 368 PRO A O 1
ATOM 2408 N N . GLY A 1 369 ? 53.508 12.212 96.311 1.00 20.46 369 GLY A N 1
ATOM 2409 C CA . GLY A 1 369 ? 53.192 13.620 96.466 1.00 22.16 369 GLY A CA 1
ATOM 2410 C C . GLY A 1 369 ? 54.367 14.584 96.442 1.00 24.81 369 GLY A C 1
ATOM 2411 O O . GLY A 1 369 ? 54.176 15.792 96.590 1.00 21.68 369 GLY A O 1
ATOM 2412 N N . LEU A 1 370 ? 55.575 14.055 96.254 1.00 20.10 370 LEU A N 1
ATOM 2413 C CA . LEU A 1 370 ? 56.784 14.874 96.217 1.00 24.38 370 LEU A CA 1
ATOM 2414 C C . LEU A 1 370 ? 57.403 14.954 94.817 1.00 24.53 370 LEU A C 1
ATOM 2415 O O . LEU A 1 370 ? 57.850 13.940 94.273 1.00 25.15 370 LEU A O 1
ATOM 2420 N N . HIS A 1 371 ? 57.430 16.158 94.245 1.00 21.92 371 HIS A N 1
ATOM 2421 C CA . HIS A 1 371 ? 57.990 16.367 92.909 1.00 17.04 371 HIS A CA 1
ATOM 2422 C C . HIS A 1 371 ? 59.181 17.301 92.887 1.00 13.54 371 HIS A C 1
ATOM 2423 O O . HIS A 1 371 ? 59.198 18.316 93.582 1.00 18.06 371 HIS A O 1
ATOM 2430 N N . LEU A 1 372 ? 60.175 16.954 92.078 1.00 10.84 372 LEU A N 1
ATOM 2431 C CA . LEU A 1 372 ? 61.361 17.785 91.928 1.00 15.32 372 LEU A CA 1
ATOM 2432 C C . LEU A 1 372 ? 61.359 18.377 90.514 1.00 13.89 372 LEU A C 1
ATOM 2433 O O . LEU A 1 372 ? 61.515 17.656 89.530 1.00 20.10 372 LEU A O 1
ATOM 2438 N N . LEU A 1 373 ? 61.173 19.693 90.435 1.00 16.49 373 LEU A N 1
ATOM 2439 C CA . LEU A 1 373 ? 61.121 20.434 89.176 1.00 12.24 373 LEU A CA 1
ATOM 2440 C C . LEU A 1 373 ? 62.475 21.035 88.863 1.00 14.37 373 LEU A C 1
ATOM 2441 O O . LEU A 1 373 ? 63.025 21.791 89.660 1.00 20.69 373 LEU A O 1
ATOM 2446 N N . LEU A 1 374 ? 63.008 20.700 87.700 1.00 14.11 374 LEU A N 1
ATOM 2447 C CA . LEU A 1 374 ? 64.296 21.224 87.288 1.00 13.54 374 LEU A CA 1
ATOM 2448 C C . LEU A 1 374 ? 64.151 21.974 85.972 1.00 11.59 374 LEU A C 1
ATOM 2449 O O . LEU A 1 374 ? 63.443 21.526 85.061 1.00 14.21 374 LEU A O 1
ATOM 2454 N N . GLY A 1 375 ? 64.817 23.123 85.903 1.00 12.39 375 GLY A N 1
ATOM 2455 C CA . GLY A 1 375 ? 64.828 23.956 84.713 1.00 7.35 375 GLY A CA 1
ATOM 2456 C C . GLY A 1 375 ? 66.119 23.647 83.978 1.00 9.65 375 GLY A C 1
ATOM 2457 O O . GLY A 1 375 ? 66.148 22.722 83.173 1.00 14.81 375 GLY A O 1
ATOM 2458 N N . GLY A 1 376 ? 67.189 24.395 84.249 1.00 8.80 376 GLY A N 1
ATOM 2459 C CA . GLY A 1 376 ? 68.460 24.118 83.591 1.00 9.98 376 GLY A CA 1
ATOM 2460 C C . GLY A 1 376 ? 68.835 24.978 82.390 1.00 15.63 376 GLY A C 1
ATOM 2461 O O . GLY A 1 376 ? 68.043 25.815 81.951 1.00 17.23 376 GLY A O 1
ATOM 2462 N N . PRO A 1 377 ? 70.036 24.768 81.817 1.00 13.68 377 PRO A N 1
ATOM 2463 C CA . PRO A 1 377 ? 70.561 25.510 80.658 1.00 14.21 377 PRO A CA 1
ATOM 2464 C C . PRO A 1 377 ? 69.652 25.615 79.434 1.00 14.64 377 PRO A C 1
ATOM 2465 O O . PRO A 1 377 ? 69.900 26.431 78.544 1.00 15.05 377 PRO A O 1
ATOM 2469 N N . LEU A 1 378 ? 68.603 24.804 79.372 1.00 13.88 378 LEU A N 1
ATOM 2470 C CA . LEU A 1 378 ? 67.711 24.893 78.213 1.00 21.34 378 LEU A CA 1
ATOM 2471 C C . LEU A 1 378 ? 66.338 25.451 78.594 1.00 18.91 378 LEU A C 1
ATOM 2472 O O . LEU A 1 378 ? 65.427 25.508 77.763 1.00 16.46 378 LEU A O 1
ATOM 2477 N N . ALA A 1 379 ? 66.212 25.907 79.836 1.00 8.49 379 ALA A N 1
ATOM 2478 C CA . ALA A 1 379 ? 64.943 26.439 80.314 1.00 14.60 379 ALA A CA 1
ATOM 2479 C C . ALA A 1 379 ? 64.314 27.522 79.429 1.00 15.76 379 ALA A C 1
ATOM 2480 O O . ALA A 1 379 ? 63.092 27.663 79.402 1.00 11.38 379 ALA A O 1
ATOM 2482 N N . ASP A 1 380 ? 65.121 28.288 78.708 1.00 7.36 380 ASP A N 1
ATOM 2483 C CA . ASP A 1 380 ? 64.542 29.317 77.859 1.00 16.09 380 ASP A CA 1
ATOM 2484 C C . ASP A 1 380 ? 63.733 28.711 76.700 1.00 15.40 380 ASP A C 1
ATOM 2485 O O . ASP A 1 380 ? 62.764 29.313 76.234 1.00 9.31 380 ASP A O 1
ATOM 2490 N N . THR A 1 381 ? 64.102 27.515 76.250 1.00 17.96 381 THR A N 1
ATOM 2491 C CA . THR A 1 381 ? 63.371 26.888 75.147 1.00 19.81 381 THR A CA 1
ATOM 2492 C C . THR A 1 381 ? 62.338 25.852 75.588 1.00 15.58 381 THR A C 1
ATOM 2493 O O . THR A 1 381 ? 61.355 25.619 74.887 1.00 15.15 381 THR A O 1
ATOM 2497 N N . LEU A 1 382 ? 62.556 25.256 76.756 1.00 17.16 382 LEU A N 1
ATOM 2498 C CA . LEU A 1 382 ? 61.687 24.195 77.255 1.00 17.20 382 LEU A CA 1
ATOM 2499 C C . LEU A 1 382 ? 61.125 24.357 78.678 1.00 15.27 382 LEU A C 1
ATOM 2500 O O . LEU A 1 382 ? 60.411 23.474 79.152 1.00 18.63 382 LEU A O 1
ATOM 2505 N N . GLY A 1 383 ? 61.439 25.461 79.355 1.00 13.06 383 GLY A N 1
ATOM 2506 C CA . GLY A 1 383 ? 60.987 25.665 80.731 1.00 7.73 383 GLY A CA 1
ATOM 2507 C C . GLY A 1 383 ? 59.498 25.604 81.051 1.00 7.17 383 GLY A C 1
ATOM 2508 O O . GLY A 1 383 ? 59.085 24.823 81.901 1.00 5.80 383 GLY A O 1
ATOM 2509 N N . LEU A 1 384 ? 58.691 26.436 80.399 1.00 9.65 384 LEU A N 1
ATOM 2510 C CA . LEU A 1 384 ? 57.254 26.446 80.651 1.00 14.39 384 LEU A CA 1
ATOM 2511 C C . LEU A 1 384 ? 56.637 25.061 80.481 1.00 15.49 384 LEU A C 1
ATOM 2512 O O . LEU A 1 384 ? 55.910 24.592 81.351 1.00 15.82 384 LEU A O 1
ATOM 2517 N N . ALA A 1 385 ? 56.956 24.402 79.369 1.00 15.04 385 ALA A N 1
ATOM 2518 C CA . ALA A 1 385 ? 56.422 23.079 79.065 1.00 10.91 385 ALA A CA 1
ATOM 2519 C C . ALA A 1 385 ? 56.568 22.105 80.217 1.00 9.45 385 ALA A C 1
ATOM 2520 O O . ALA A 1 385 ? 55.619 21.385 80.552 1.00 12.29 385 ALA A O 1
ATOM 2522 N N . ALA A 1 386 ? 57.747 22.074 80.831 1.00 8.20 386 ALA A N 1
ATOM 2523 C CA . ALA A 1 386 ? 57.974 21.151 81.943 1.00 13.45 386 ALA A CA 1
ATOM 2524 C C . ALA A 1 386 ? 57.161 21.534 83.181 1.00 13.96 386 ALA A C 1
ATOM 2525 O O . ALA A 1 386 ? 56.762 20.660 83.953 1.00 15.59 386 ALA A O 1
ATOM 2527 N N . ALA A 1 387 ? 56.902 22.829 83.367 1.00 15.54 387 ALA A N 1
ATOM 2528 C CA . ALA A 1 387 ? 56.111 23.270 84.520 1.00 14.05 387 ALA A CA 1
ATOM 2529 C C . ALA A 1 387 ? 54.632 22.979 84.283 1.00 11.68 387 ALA A C 1
ATOM 2530 O O . ALA A 1 387 ? 53.900 22.666 85.216 1.00 15.10 387 ALA A O 1
ATOM 2532 N N . HIS A 1 388 ? 54.198 23.086 83.034 1.00 10.63 388 HIS A N 1
ATOM 2533 C CA . HIS A 1 388 ? 52.808 22.819 82.693 1.00 13.58 388 HIS A CA 1
ATOM 2534 C C . HIS A 1 388 ? 52.486 21.325 82.736 1.00 20.66 388 HIS A C 1
ATOM 2535 O O . HIS A 1 388 ? 51.398 20.931 83.149 1.00 23.40 388 HIS A O 1
ATOM 2542 N N . GLU A 1 389 ? 53.440 20.511 82.287 1.00 20.57 389 GLU A N 1
ATOM 2543 C CA . GLU A 1 389 ? 53.321 19.057 82.267 1.00 17.82 389 GLU A CA 1
ATOM 2544 C C . GLU A 1 389 ? 53.158 18.596 83.717 1.00 16.32 389 GLU A C 1
ATOM 2545 O O . GLU A 1 389 ? 52.287 17.786 84.026 1.00 17.14 389 GLU A O 1
ATOM 2551 N N . LEU A 1 390 ? 53.976 19.139 84.614 1.00 15.73 390 LEU A N 1
ATOM 2552 C CA . LEU A 1 390 ? 53.900 18.761 86.020 1.00 12.57 390 LEU A CA 1
ATOM 2553 C C . LEU A 1 390 ? 52.582 19.202 86.620 1.00 16.58 390 LEU A C 1
ATOM 2554 O O . LEU A 1 390 ? 51.998 18.488 87.441 1.00 17.59 390 LEU A O 1
ATOM 2559 N N . ALA A 1 391 ? 52.112 20.379 86.218 1.00 11.29 391 ALA A N 1
ATOM 2560 C CA . ALA A 1 391 ? 50.844 20.892 86.733 1.00 18.55 391 ALA A CA 1
ATOM 2561 C C . ALA A 1 391 ? 49.689 19.968 86.350 1.00 18.84 391 ALA A C 1
ATOM 2562 O O . ALA A 1 391 ? 48.840 19.651 87.186 1.00 23.13 391 ALA A O 1
ATOM 2564 N N . GLN A 1 392 ? 49.669 19.533 85.089 1.00 26.53 392 GLN A N 1
ATOM 2565 C CA . GLN A 1 392 ? 48.628 18.634 84.600 1.00 22.34 392 GLN A CA 1
ATOM 2566 C C . GLN A 1 392 ? 48.591 17.361 85.439 1.00 24.69 392 GLN A C 1
ATOM 2567 O O . GLN A 1 392 ? 47.542 16.987 85.961 1.00 32.68 392 GLN A O 1
ATOM 2573 N N . ARG A 1 393 ? 49.739 16.708 85.586 1.00 24.57 393 ARG A N 1
ATOM 2574 C CA . ARG A 1 393 ? 49.808 15.475 86.361 1.00 24.04 393 ARG A CA 1
ATOM 2575 C C . ARG A 1 393 ? 49.391 15.652 87.819 1.00 27.20 393 ARG A C 1
ATOM 2576 O O . ARG A 1 393 ? 48.654 14.829 88.355 1.00 33.41 393 ARG A O 1
ATOM 2584 N N . VAL A 1 394 ? 49.838 16.728 88.456 1.00 22.63 394 VAL A N 1
ATOM 2585 C CA . VAL A 1 394 ? 49.489 16.972 89.851 1.00 14.95 394 VAL A CA 1
ATOM 2586 C C . VAL A 1 394 ? 47.988 17.203 89.981 1.00 24.56 394 VAL A C 1
ATOM 2587 O O . VAL A 1 394 ? 47.331 16.712 90.907 1.00 16.78 394 VAL A O 1
ATOM 2591 N N . SER A 1 395 ? 47.451 17.956 89.031 1.00 23.42 395 SER A N 1
ATOM 2592 C CA . SER A 1 395 ? 46.034 18.271 89.012 1.00 25.40 395 SER A CA 1
ATOM 2593 C C . SER A 1 395 ? 45.182 16.999 88.834 1.00 28.41 395 SER A C 1
ATOM 2594 O O . SER A 1 395 ? 44.155 16.836 89.490 1.00 28.73 395 SER A O 1
ATOM 2597 N N . ALA A 1 396 ? 45.618 16.096 87.958 1.00 29.14 396 ALA A N 1
ATOM 2598 C CA . ALA A 1 396 ? 44.901 14.848 87.717 1.00 27.93 396 ALA A CA 1
ATOM 2599 C C . ALA A 1 396 ? 44.875 13.946 88.954 1.00 31.23 396 ALA A C 1
ATOM 2600 O O . ALA A 1 396 ? 43.811 13.474 89.358 1.00 32.91 396 ALA A O 1
ATOM 2602 N N . SER A 1 397 ? 46.037 13.702 89.559 1.00 33.67 397 SER A N 1
ATOM 2603 C CA . SER A 1 397 ? 46.090 12.840 90.740 1.00 33.86 397 SER A CA 1
ATOM 2604 C C . SER A 1 397 ? 45.271 13.402 91.905 1.00 36.63 397 SER A C 1
ATOM 2605 O O . SER A 1 397 ? 44.945 12.679 92.848 1.00 36.54 397 SER A O 1
ATOM 2608 N N . LEU A 1 398 ? 44.920 14.684 91.822 1.00 40.43 398 LEU A N 1
ATOM 2609 C CA . LEU A 1 398 ? 44.098 15.325 92.846 1.00 38.22 398 LEU A CA 1
ATOM 2610 C C . LEU A 1 398 ? 42.617 15.173 92.501 1.00 41.85 398 LEU A C 1
ATOM 2611 O O . LEU A 1 398 ? 41.775 15.130 93.392 1.00 43.73 398 LEU A O 1
ATOM 2616 N N . GLU A 1 399 ? 42.303 15.089 91.208 1.00 43.40 399 GLU A N 1
ATOM 2617 C CA . GLU A 1 399 ? 40.919 14.941 90.770 1.00 45.14 399 GLU A CA 1
ATOM 2618 C C . GLU A 1 399 ? 40.486 13.484 90.965 1.00 47.88 399 GLU A C 1
ATOM 2619 O O . GLU A 1 399 ? 40.070 13.086 92.059 1.00 51.36 399 GLU A O 1
ATOM 2625 N N . GLU B 1 34 ? 68.333 56.357 93.161 1.00 60.48 34 GLU B N 1
ATOM 2626 C CA . GLU B 1 34 ? 68.396 54.976 92.597 1.00 58.59 34 GLU B CA 1
ATOM 2627 C C . GLU B 1 34 ? 67.121 54.646 91.818 1.00 56.24 34 GLU B C 1
ATOM 2628 O O . GLU B 1 34 ? 66.655 55.455 91.016 1.00 56.44 34 GLU B O 1
ATOM 2634 N N . GLU B 1 35 ? 66.567 53.458 92.053 1.00 52.57 35 GLU B N 1
ATOM 2635 C CA . GLU B 1 35 ? 65.343 53.025 91.378 1.00 46.62 35 GLU B CA 1
ATOM 2636 C C . GLU B 1 35 ? 64.189 53.913 91.844 1.00 43.86 35 GLU B C 1
ATOM 2637 O O . GLU B 1 35 ? 64.188 54.400 92.975 1.00 46.46 35 GLU B O 1
ATOM 2643 N N . ALA B 1 36 ? 63.210 54.132 90.975 1.00 37.50 36 ALA B N 1
ATOM 2644 C CA . ALA B 1 36 ? 62.088 54.992 91.328 1.00 32.92 36 ALA B CA 1
ATOM 2645 C C . ALA B 1 36 ? 60.735 54.480 90.844 1.00 32.97 36 ALA B C 1
ATOM 2646 O O . ALA B 1 36 ? 60.660 53.743 89.865 1.00 32.37 36 ALA B O 1
ATOM 2648 N N . PHE B 1 37 ? 59.672 54.883 91.541 1.00 25.57 37 PHE B N 1
ATOM 2649 C CA . PHE B 1 37 ? 58.304 54.493 91.197 1.00 23.98 37 PHE B CA 1
ATOM 2650 C C . PHE B 1 37 ? 57.409 55.724 91.172 1.00 23.22 37 PHE B C 1
ATOM 2651 O O . PHE B 1 37 ? 57.691 56.713 91.841 1.00 28.42 37 PHE B O 1
ATOM 2659 N N . ASP B 1 38 ? 56.336 55.680 90.395 1.00 20.22 38 ASP B N 1
ATOM 2660 C CA . ASP B 1 38 ? 55.454 56.830 90.346 1.00 22.60 38 ASP B CA 1
ATOM 2661 C C . ASP B 1 38 ? 54.663 56.921 91.638 1.00 23.38 38 ASP B C 1
ATOM 2662 O O . ASP B 1 38 ? 54.429 58.007 92.167 1.00 28.99 38 ASP B O 1
ATOM 2667 N N . ILE B 1 39 ? 54.278 55.765 92.159 1.00 20.10 39 ILE B N 1
ATOM 2668 C CA . ILE B 1 39 ? 53.478 55.707 93.365 1.00 17.10 39 ILE B CA 1
ATOM 2669 C C . ILE B 1 39 ? 53.956 54.656 94.348 1.00 17.49 39 ILE B C 1
ATOM 2670 O O . ILE B 1 39 ? 54.186 53.514 93.972 1.00 16.55 39 ILE B O 1
ATOM 2675 N N . VAL B 1 40 ? 54.094 55.030 95.614 1.00 19.93 40 VAL B N 1
ATOM 2676 C CA . VAL B 1 40 ? 54.499 54.049 96.612 1.00 19.87 40 VAL B CA 1
ATOM 2677 C C . VAL B 1 40 ? 53.430 54.003 97.713 1.00 16.45 40 VAL B C 1
ATOM 2678 O O . VAL B 1 40 ? 53.074 55.019 98.308 1.00 17.89 40 VAL B O 1
ATOM 2682 N N . VAL B 1 41 ? 52.890 52.817 97.951 1.00 9.61 41 VAL B N 1
ATOM 2683 C CA . VAL B 1 41 ? 51.881 52.649 98.979 1.00 8.18 41 VAL B CA 1
ATOM 2684 C C . VAL B 1 41 ? 52.500 51.872 100.142 1.00 14.49 41 VAL B C 1
ATOM 2685 O O . VAL B 1 41 ? 52.973 50.738 99.975 1.00 6.36 41 VAL B O 1
ATOM 2689 N N . ILE B 1 42 ? 52.493 52.500 101.320 1.00 16.59 42 ILE B N 1
ATOM 2690 C CA . ILE B 1 42 ? 53.046 51.906 102.539 1.00 17.63 42 ILE B CA 1
ATOM 2691 C C . ILE B 1 42 ? 51.898 51.337 103.349 1.00 15.56 42 ILE B C 1
ATOM 2692 O O . ILE B 1 42 ? 51.021 52.074 103.787 1.00 16.00 42 ILE B O 1
ATOM 2697 N N . GLY B 1 43 ? 51.899 50.021 103.532 1.00 14.13 43 GLY B N 1
ATOM 2698 C CA . GLY B 1 43 ? 50.839 49.378 104.292 1.00 19.39 43 GLY B CA 1
ATOM 2699 C C . GLY B 1 43 ? 49.918 48.534 103.430 1.00 18.72 43 GLY B C 1
ATOM 2700 O O . GLY B 1 43 ? 49.228 49.056 102.546 1.00 16.95 43 GLY B O 1
ATOM 2701 N N . ALA B 1 44 ? 49.897 47.229 103.675 1.00 12.23 44 ALA B N 1
ATOM 2702 C CA . ALA B 1 44 ? 49.040 46.366 102.885 1.00 11.96 44 ALA B CA 1
ATOM 2703 C C . ALA B 1 44 ? 47.822 45.840 103.640 1.00 10.00 44 ALA B C 1
ATOM 2704 O O . ALA B 1 44 ? 47.350 44.740 103.370 1.00 20.57 44 ALA B O 1
ATOM 2706 N N . GLY B 1 45 ? 47.306 46.623 104.578 1.00 15.14 45 GLY B N 1
ATOM 2707 C CA . GLY B 1 45 ? 46.111 46.211 105.306 1.00 14.52 45 GLY B CA 1
ATOM 2708 C C . GLY B 1 45 ? 44.901 46.558 104.451 1.00 14.96 45 GLY B C 1
ATOM 2709 O O . GLY B 1 45 ? 45.077 46.852 103.272 1.00 16.18 45 GLY B O 1
ATOM 2710 N N . ARG B 1 46 ? 43.693 46.541 105.011 1.00 5.19 46 ARG B N 1
ATOM 2711 C CA . ARG B 1 46 ? 42.492 46.857 104.232 1.00 12.04 46 ARG B CA 1
ATOM 2712 C C . ARG B 1 46 ? 42.585 48.181 103.449 1.00 12.83 46 ARG B C 1
ATOM 2713 O O . ARG B 1 46 ? 42.223 48.244 102.279 1.00 14.50 46 ARG B O 1
ATOM 2729 N N . GLY B 1 48 ? 45.491 50.335 102.668 1.00 13.75 48 GLY B N 1
ATOM 2730 C CA . GLY B 1 48 ? 46.542 50.369 101.663 1.00 14.32 48 GLY B CA 1
ATOM 2731 C C . GLY B 1 48 ? 46.315 49.397 100.511 1.00 16.80 48 GLY B C 1
ATOM 2732 O O . GLY B 1 48 ? 46.538 49.706 99.341 1.00 17.77 48 GLY B O 1
ATOM 2733 N N . ALA B 1 49 ? 45.863 48.205 100.849 1.00 14.86 49 ALA B N 1
ATOM 2734 C CA . ALA B 1 49 ? 45.602 47.202 99.841 1.00 12.59 49 ALA B CA 1
ATOM 2735 C C . ALA B 1 49 ? 44.481 47.661 98.920 1.00 8.54 49 ALA B C 1
ATOM 2736 O O . ALA B 1 49 ? 44.560 47.465 97.715 1.00 9.66 49 ALA B O 1
ATOM 2738 N N . ALA B 1 50 ? 43.438 48.270 99.474 1.00 6.55 50 ALA B N 1
ATOM 2739 C CA . ALA B 1 50 ? 42.327 48.721 98.630 1.00 11.94 50 ALA B CA 1
ATOM 2740 C C . ALA B 1 50 ? 42.759 49.871 97.737 1.00 13.70 50 ALA B C 1
ATOM 2741 O O . ALA B 1 50 ? 42.430 49.910 96.545 1.00 14.63 50 ALA B O 1
ATOM 2743 N N . CYS B 1 51 ? 43.509 50.799 98.326 1.00 15.60 51 CYS B N 1
ATOM 2744 C CA . CYS B 1 51 ? 44.000 51.964 97.606 1.00 13.03 51 CYS B CA 1
ATOM 2745 C C . CYS B 1 51 ? 44.906 51.531 96.450 1.00 10.19 51 CYS B C 1
ATOM 2746 O O . CYS B 1 51 ? 44.787 52.051 95.342 1.00 12.62 51 CYS B O 1
ATOM 2749 N N . ALA B 1 52 ? 45.799 50.574 96.704 1.00 12.27 52 ALA B N 1
ATOM 2750 C CA . ALA B 1 52 ? 46.708 50.084 95.662 1.00 9.00 52 ALA B CA 1
ATOM 2751 C C . ALA B 1 52 ? 45.908 49.428 94.539 1.00 12.50 52 ALA B C 1
ATOM 2752 O O . ALA B 1 52 ? 46.251 49.546 93.363 1.00 14.94 52 ALA B O 1
ATOM 2754 N N . PHE B 1 53 ? 44.829 48.746 94.905 1.00 18.30 53 PHE B N 1
ATOM 2755 C CA . PHE B 1 53 ? 43.980 48.113 93.914 1.00 19.83 53 PHE B CA 1
ATOM 2756 C C . PHE B 1 53 ? 43.312 49.172 93.025 1.00 20.95 53 PHE B C 1
ATOM 2757 O O . PHE B 1 53 ? 43.408 49.106 91.803 1.00 25.01 53 PHE B O 1
ATOM 2765 N N . TYR B 1 54 ? 42.665 50.159 93.639 1.00 15.01 54 TYR B N 1
ATOM 2766 C CA . TYR B 1 54 ? 41.987 51.194 92.872 1.00 15.27 54 TYR B CA 1
ATOM 2767 C C . TYR B 1 54 ? 42.953 52.003 92.006 1.00 17.22 54 TYR B C 1
ATOM 2768 O O . TYR B 1 54 ? 42.598 52.437 90.912 1.00 14.06 54 TYR B O 1
ATOM 2777 N N . LEU B 1 55 ? 44.174 52.207 92.492 1.00 13.05 55 LEU B N 1
ATOM 2778 C CA . LEU B 1 55 ? 45.153 52.941 91.714 1.00 11.94 55 LEU B CA 1
ATOM 2779 C C . LEU B 1 55 ? 45.601 52.135 90.504 1.00 10.23 55 LEU B C 1
ATOM 2780 O O . LEU B 1 55 ? 45.889 52.708 89.449 1.00 16.13 55 LEU B O 1
ATOM 2785 N N . ARG B 1 56 ? 45.653 50.812 90.636 1.00 10.31 56 ARG B N 1
ATOM 2786 C CA . ARG B 1 56 ? 46.066 49.970 89.509 1.00 13.30 56 ARG B CA 1
ATOM 2787 C C . ARG B 1 56 ? 45.029 50.013 88.396 1.00 18.50 56 ARG B C 1
ATOM 2788 O O . ARG B 1 56 ? 45.364 49.842 87.226 1.00 22.23 56 ARG B O 1
ATOM 2796 N N . GLN B 1 57 ? 43.770 50.235 88.756 1.00 21.62 57 GLN B N 1
ATOM 2797 C CA . GLN B 1 57 ? 42.728 50.300 87.743 1.00 24.43 57 GLN B CA 1
ATOM 2798 C C . GLN B 1 57 ? 42.500 51.720 87.237 1.00 25.00 57 GLN B C 1
ATOM 2799 O O . GLN B 1 57 ? 42.103 51.918 86.087 1.00 24.86 57 GLN B O 1
ATOM 2805 N N . LEU B 1 58 ? 42.764 52.708 88.090 1.00 23.67 58 LEU B N 1
ATOM 2806 C CA . LEU B 1 58 ? 42.593 54.107 87.710 1.00 22.15 58 LEU B CA 1
ATOM 2807 C C . LEU B 1 58 ? 43.801 54.639 86.927 1.00 21.21 58 LEU B C 1
ATOM 2808 O O . LEU B 1 58 ? 43.642 55.413 85.982 1.00 25.97 58 LEU B O 1
ATOM 2813 N N . ALA B 1 59 ? 45.003 54.211 87.307 1.00 21.82 59 ALA B N 1
ATOM 2814 C CA . ALA B 1 59 ? 46.228 54.649 86.633 1.00 23.35 59 ALA B CA 1
ATOM 2815 C C . ALA B 1 59 ? 47.162 53.472 86.357 1.00 25.87 59 ALA B C 1
ATOM 2816 O O . ALA B 1 59 ? 48.284 53.423 86.864 1.00 28.27 59 ALA B O 1
ATOM 2818 N N . PRO B 1 60 ? 46.724 52.525 85.514 1.00 26.96 60 PRO B N 1
ATOM 2819 C CA . PRO B 1 60 ? 47.535 51.347 85.187 1.00 21.07 60 PRO B CA 1
ATOM 2820 C C . PRO B 1 60 ? 48.893 51.680 84.576 1.00 20.40 60 PRO B C 1
ATOM 2821 O O . PRO B 1 60 ? 49.820 50.872 84.642 1.00 22.72 60 PRO B O 1
ATOM 2825 N N . GLY B 1 61 ? 49.010 52.876 84.000 1.00 23.64 61 GLY B N 1
ATOM 2826 C CA . GLY B 1 61 ? 50.261 53.289 83.382 1.00 21.94 61 GLY B CA 1
ATOM 2827 C C . GLY B 1 61 ? 51.249 53.897 84.357 1.00 28.99 61 GLY B C 1
ATOM 2828 O O . GLY B 1 61 ? 52.362 54.271 83.982 1.00 27.97 61 GLY B O 1
ATOM 2829 N N . ARG B 1 62 ? 50.838 54.001 85.615 1.00 27.74 62 ARG B N 1
ATOM 2830 C CA . ARG B 1 62 ? 51.694 54.569 86.650 1.00 24.52 62 ARG B CA 1
ATOM 2831 C C . ARG B 1 62 ? 52.204 53.469 87.579 1.00 22.12 62 ARG B C 1
ATOM 2832 O O . ARG B 1 62 ? 51.437 52.874 88.332 1.00 22.64 62 ARG B O 1
ATOM 2840 N N . SER B 1 63 ? 53.500 53.189 87.504 1.00 16.83 63 SER B N 1
ATOM 2841 C CA . SER B 1 63 ? 54.105 52.159 88.328 1.00 18.77 63 SER B CA 1
ATOM 2842 C C . SER B 1 63 ? 53.786 52.424 89.798 1.00 23.18 63 SER B C 1
ATOM 2843 O O . SER B 1 63 ? 53.780 53.579 90.241 1.00 22.13 63 SER B O 1
ATOM 2846 N N . LEU B 1 64 ? 53.506 51.353 90.539 1.00 15.41 64 LEU B N 1
ATOM 2847 C CA . LEU B 1 64 ? 53.179 51.440 91.960 1.00 18.23 64 LEU B CA 1
ATOM 2848 C C . LEU B 1 64 ? 53.877 50.332 92.734 1.00 16.24 64 LEU B C 1
ATOM 2849 O O . LEU B 1 64 ? 53.899 49.191 92.282 1.00 26.23 64 LEU B O 1
ATOM 2854 N N . LEU B 1 65 ? 54.451 50.664 93.887 1.00 15.58 65 LEU B N 1
ATOM 2855 C CA . LEU B 1 65 ? 55.149 49.676 94.724 1.00 17.28 65 LEU B CA 1
ATOM 2856 C C . LEU B 1 65 ? 54.416 49.554 96.065 1.00 16.64 65 LEU B C 1
ATOM 2857 O O . LEU B 1 65 ? 54.202 50.550 96.750 1.00 20.85 65 LEU B O 1
ATOM 2862 N N . LEU B 1 66 ? 54.037 48.340 96.439 1.00 16.00 66 LEU B N 1
ATOM 2863 C CA . LEU B 1 66 ? 53.335 48.118 97.701 1.00 21.07 66 LEU B CA 1
ATOM 2864 C C . LEU B 1 66 ? 54.333 47.593 98.736 1.00 21.23 66 LEU B C 1
ATOM 2865 O O . LEU B 1 66 ? 54.978 46.557 98.517 1.00 16.47 66 LEU B O 1
ATOM 2870 N N . VAL B 1 67 ? 54.465 48.304 99.855 1.00 18.37 67 VAL B N 1
ATOM 2871 C CA . VAL B 1 67 ? 55.400 47.891 100.905 1.00 22.85 67 VAL B CA 1
ATOM 2872 C C . VAL B 1 67 ? 54.694 47.542 102.204 1.00 19.87 67 VAL B C 1
ATOM 2873 O O . VAL B 1 67 ? 53.895 48.312 102.735 1.00 18.21 67 VAL B O 1
ATOM 2877 N N . GLU B 1 68 ? 55.011 46.364 102.710 1.00 10.24 68 GLU B N 1
ATOM 2878 C CA . GLU B 1 68 ? 54.416 45.874 103.923 1.00 5.89 68 GLU B CA 1
ATOM 2879 C C . GLU B 1 68 ? 55.515 45.265 104.789 1.00 9.09 68 GLU B C 1
ATOM 2880 O O . GLU B 1 68 ? 56.355 44.525 104.287 1.00 12.78 68 GLU B O 1
ATOM 2886 N N . GLU B 1 69 ? 55.523 45.577 106.080 1.00 16.52 69 GLU B N 1
ATOM 2887 C CA . GLU B 1 69 ? 56.553 45.034 106.952 1.00 21.69 69 GLU B CA 1
ATOM 2888 C C . GLU B 1 69 ? 56.220 43.640 107.444 1.00 15.24 69 GLU B C 1
ATOM 2889 O O . GLU B 1 69 ? 57.095 42.902 107.896 1.00 17.58 69 GLU B O 1
ATOM 2895 N N . GLY B 1 70 ? 54.948 43.283 107.368 1.00 22.61 70 GLY B N 1
ATOM 2896 C CA . GLY B 1 70 ? 54.542 41.953 107.782 1.00 12.66 70 GLY B CA 1
ATOM 2897 C C . GLY B 1 70 ? 54.377 41.107 106.532 1.00 17.67 70 GLY B C 1
ATOM 2898 O O . GLY B 1 70 ? 55.004 41.369 105.500 1.00 19.60 70 GLY B O 1
ATOM 2899 N N . GLY B 1 71 ? 53.531 40.091 106.619 1.00 18.23 71 GLY B N 1
ATOM 2900 C CA . GLY B 1 71 ? 53.298 39.241 105.475 1.00 14.53 71 GLY B CA 1
ATOM 2901 C C . GLY B 1 71 ? 51.950 39.535 104.849 1.00 23.97 71 GLY B C 1
ATOM 2902 O O . GLY B 1 71 ? 51.245 40.462 105.259 1.00 25.27 71 GLY B O 1
ATOM 2903 N N . LEU B 1 72 ? 51.585 38.734 103.856 1.00 24.71 72 LEU B N 1
ATOM 2904 C CA . LEU B 1 72 ? 50.322 38.909 103.165 1.00 25.84 72 LEU B CA 1
ATOM 2905 C C . LEU B 1 72 ? 49.503 37.624 103.176 1.00 29.40 72 LEU B C 1
ATOM 2906 O O . LEU B 1 72 ? 49.819 36.675 102.465 1.00 30.18 72 LEU B O 1
ATOM 2911 N N . PRO B 1 73 ? 48.427 37.579 103.977 1.00 31.90 73 PRO B N 1
ATOM 2912 C CA . PRO B 1 73 ? 47.935 38.639 104.872 1.00 30.07 73 PRO B CA 1
ATOM 2913 C C . PRO B 1 73 ? 48.861 38.869 106.060 1.00 25.43 73 PRO B C 1
ATOM 2914 O O . PRO B 1 73 ? 49.890 38.205 106.205 1.00 24.33 73 PRO B O 1
ATOM 2918 N N . ASN B 1 74 ? 48.489 39.811 106.915 1.00 23.69 74 ASN B N 1
ATOM 2919 C CA . ASN B 1 74 ? 49.268 40.093 108.114 1.00 26.37 74 ASN B CA 1
ATOM 2920 C C . ASN B 1 74 ? 48.347 39.910 109.317 1.00 27.05 74 ASN B C 1
ATOM 2921 O O . ASN B 1 74 ? 47.517 40.773 109.595 1.00 27.41 74 ASN B O 1
ATOM 2926 N N . GLU B 1 75 ? 48.476 38.790 110.030 1.00 30.22 75 GLU B N 1
ATOM 2927 C CA . GLU B 1 75 ? 47.601 38.560 111.182 1.00 38.06 75 GLU B CA 1
ATOM 2928 C C . GLU B 1 75 ? 48.038 39.336 112.419 1.00 30.96 75 GLU B C 1
ATOM 2929 O O . GLU B 1 75 ? 47.532 39.109 113.511 1.00 26.08 75 GLU B O 1
ATOM 2935 N N . GLU B 1 76 ? 48.977 40.256 112.226 1.00 34.96 76 GLU B N 1
ATOM 2936 C CA . GLU B 1 76 ? 49.468 41.098 113.300 1.00 37.45 76 GLU B CA 1
ATOM 2937 C C . GLU B 1 76 ? 48.907 42.506 113.101 1.00 40.04 76 GLU B C 1
ATOM 2938 O O . GLU B 1 76 ? 49.318 43.455 113.771 1.00 40.12 76 GLU B O 1
ATOM 2944 N N . GLY B 1 77 ? 47.954 42.634 112.181 1.00 35.26 77 GLY B N 1
ATOM 2945 C CA . GLY B 1 77 ? 47.356 43.934 111.910 1.00 36.44 77 GLY B CA 1
ATOM 2946 C C . GLY B 1 77 ? 45.934 44.094 112.424 1.00 33.40 77 GLY B C 1
ATOM 2947 O O . GLY B 1 77 ? 45.355 43.145 112.954 1.00 31.37 77 GLY B O 1
ATOM 2948 N N . ALA B 1 78 ? 45.370 45.292 112.254 1.00 23.31 78 ALA B N 1
ATOM 2949 C CA . ALA B 1 78 ? 44.008 45.584 112.699 1.00 19.64 78 ALA B CA 1
ATOM 2950 C C . ALA B 1 78 ? 42.968 44.982 111.771 1.00 20.24 78 ALA B C 1
ATOM 2951 O O . ALA B 1 78 ? 41.947 44.464 112.217 1.00 23.82 78 ALA B O 1
ATOM 2953 N N . THR B 1 79 ? 43.241 45.047 110.474 1.00 21.75 79 THR B N 1
ATOM 2954 C CA . THR B 1 79 ? 42.334 44.528 109.462 1.00 18.71 79 THR B CA 1
ATOM 2955 C C . THR B 1 79 ? 41.869 43.097 109.708 1.00 19.67 79 THR B C 1
ATOM 2956 O O . THR B 1 79 ? 40.699 42.771 109.502 1.00 20.86 79 THR B O 1
ATOM 2960 N N . ILE B 1 80 ? 42.785 42.252 110.156 1.00 16.29 80 ILE B N 1
ATOM 2961 C CA . ILE B 1 80 ? 42.485 40.858 110.412 1.00 16.98 80 ILE B CA 1
ATOM 2962 C C . ILE B 1 80 ? 41.482 40.637 111.549 1.00 16.13 80 ILE B C 1
ATOM 2963 O O . ILE B 1 80 ? 40.649 39.737 111.460 1.00 21.67 80 ILE B O 1
ATOM 2968 N N . LEU B 1 81 ? 41.549 41.450 112.604 1.00 13.44 81 LEU B N 1
ATOM 2969 C CA . LEU B 1 81 ? 40.633 41.316 113.748 1.00 15.94 81 LEU B CA 1
ATOM 2970 C C . LEU B 1 81 ? 39.345 42.137 113.626 1.00 17.65 81 LEU B C 1
ATOM 2971 O O . LEU B 1 81 ? 38.405 41.941 114.394 1.00 19.74 81 LEU B O 1
ATOM 2976 N N . ALA B 1 82 ? 39.304 43.065 112.679 1.00 15.33 82 ALA B N 1
ATOM 2977 C CA . ALA B 1 82 ? 38.118 43.890 112.506 1.00 17.06 82 ALA B CA 1
ATOM 2978 C C . ALA B 1 82 ? 36.906 42.981 112.314 1.00 16.03 82 ALA B C 1
ATOM 2979 O O . ALA B 1 82 ? 36.975 41.998 111.582 1.00 20.84 82 ALA B O 1
ATOM 2981 N N . PRO B 1 83 ? 35.780 43.291 112.980 1.00 17.81 83 PRO B N 1
ATOM 2982 C CA . PRO B 1 83 ? 34.587 42.455 112.834 1.00 12.41 83 PRO B CA 1
ATOM 2983 C C . PRO B 1 83 ? 33.923 42.480 111.462 1.00 14.80 83 PRO B C 1
ATOM 2984 O O . PRO B 1 83 ? 33.102 41.617 111.152 1.00 21.34 83 PRO B O 1
ATOM 2988 N N . GLY B 1 84 ? 34.266 43.457 110.636 1.00 17.53 84 GLY B N 1
ATOM 2989 C CA . GLY B 1 84 ? 33.667 43.520 109.310 1.00 19.30 84 GLY B CA 1
ATOM 2990 C C . GLY B 1 84 ? 32.148 43.658 109.313 1.00 22.05 84 GLY B C 1
ATOM 2991 O O . GLY B 1 84 ? 31.435 42.868 108.692 1.00 21.27 84 GLY B O 1
ATOM 2992 N N . VAL B 1 85 ? 31.650 44.668 110.016 1.00 18.98 85 VAL B N 1
ATOM 2993 C CA . VAL B 1 85 ? 30.216 44.910 110.081 1.00 18.29 85 VAL B CA 1
ATOM 2994 C C . VAL B 1 85 ? 29.815 46.164 109.324 1.00 13.54 85 VAL B C 1
ATOM 2995 O O . VAL B 1 85 ? 30.219 47.264 109.688 1.00 11.87 85 VAL B O 1
ATOM 2999 N N . TRP B 1 86 ? 29.030 46.011 108.267 1.00 14.98 86 TRP B N 1
ATOM 3000 C CA . TRP B 1 86 ? 28.575 47.182 107.533 1.00 13.48 86 TRP B CA 1
ATOM 3001 C C . TRP B 1 86 ? 27.180 47.472 108.059 1.00 14.03 86 TRP B C 1
ATOM 3002 O O . TRP B 1 86 ? 26.273 46.640 107.938 1.00 12.48 86 TRP B O 1
ATOM 3013 N N . THR B 1 87 ? 27.000 48.643 108.652 1.00 9.69 87 THR B N 1
ATOM 3014 C CA . THR B 1 87 ? 25.688 48.997 109.184 1.00 18.05 87 THR B CA 1
ATOM 3015 C C . THR B 1 87 ? 25.358 50.460 108.991 1.00 13.22 87 THR B C 1
ATOM 3016 O O . THR B 1 87 ? 26.200 51.322 109.216 1.00 16.62 87 THR B O 1
ATOM 3020 N N . ALA B 1 88 ? 24.122 50.733 108.596 1.00 12.65 88 ALA B N 1
ATOM 3021 C CA . ALA B 1 88 ? 23.679 52.104 108.389 1.00 21.38 88 ALA B CA 1
ATOM 3022 C C . ALA B 1 88 ? 23.779 52.924 109.674 1.00 18.58 88 ALA B C 1
ATOM 3023 O O . ALA B 1 88 ? 23.643 54.148 109.644 1.00 17.05 88 ALA B O 1
ATOM 3025 N N . GLN B 1 89 ? 24.021 52.260 110.800 1.00 22.4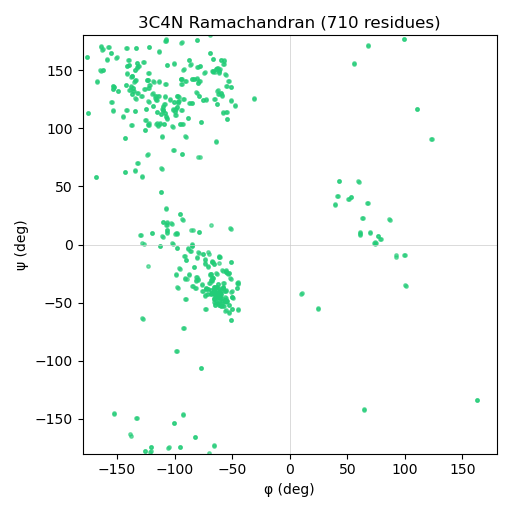4 89 GLN B N 1
ATOM 3026 C CA . GLN B 1 89 ? 24.121 52.971 112.074 1.00 21.82 89 GLN B CA 1
ATOM 3027 C C . GLN B 1 89 ? 25.531 53.487 112.303 1.00 18.34 89 GLN B C 1
ATOM 3028 O O . GLN B 1 89 ? 25.789 54.192 113.274 1.00 19.14 89 GLN B O 1
ATOM 3034 N N . ASP B 1 90 ? 26.449 53.135 111.413 1.00 17.05 90 ASP B N 1
ATOM 3035 C CA . ASP B 1 90 ? 27.811 53.606 111.563 1.00 20.40 90 ASP B CA 1
ATOM 3036 C C . ASP B 1 90 ? 28.111 54.678 110.540 1.00 18.81 90 ASP B C 1
ATOM 3037 O O . ASP B 1 90 ? 29.268 54.976 110.271 1.00 22.67 90 ASP B O 1
ATOM 3042 N N . ILE B 1 91 ? 27.061 55.262 109.976 1.00 17.57 91 ILE B N 1
ATOM 3043 C CA . ILE B 1 91 ? 27.222 56.319 108.986 1.00 15.33 91 ILE B CA 1
ATOM 3044 C C . ILE B 1 91 ? 27.048 57.692 109.637 1.00 16.10 91 ILE B C 1
ATOM 3045 O O . ILE B 1 91 ? 25.954 58.047 110.069 1.00 14.05 91 ILE B O 1
ATOM 3050 N N . PRO B 1 92 ? 28.125 58.474 109.735 1.00 11.30 92 PRO B N 1
ATOM 3051 C CA . PRO B 1 92 ? 27.996 59.799 110.338 1.00 15.96 92 PRO B CA 1
ATOM 3052 C C . PRO B 1 92 ? 27.180 60.630 109.352 1.00 21.05 92 PRO B C 1
ATOM 3053 O O . PRO B 1 92 ? 27.040 60.237 108.192 1.00 30.28 92 PRO B O 1
ATOM 3057 N N . ALA B 1 93 ? 26.655 61.770 109.794 1.00 20.45 93 ALA B N 1
ATOM 3058 C CA . ALA B 1 93 ? 25.854 62.630 108.925 1.00 18.56 93 ALA B CA 1
ATOM 3059 C C . ALA B 1 93 ? 26.682 63.205 107.780 1.00 15.94 93 ALA B C 1
ATOM 3060 O O . ALA B 1 93 ? 27.721 63.817 108.008 1.00 21.84 93 ALA B O 1
ATOM 3062 N N . GLY B 1 94 ? 26.223 62.995 106.551 1.00 15.15 94 GLY B N 1
ATOM 3063 C CA . GLY B 1 94 ? 26.937 63.517 105.400 1.00 6.07 94 GLY B CA 1
ATOM 3064 C C . GLY B 1 94 ? 27.792 62.485 104.699 1.00 13.62 94 GLY B C 1
ATOM 3065 O O . GLY B 1 94 ? 28.321 62.737 103.619 1.00 17.27 94 GLY B O 1
ATOM 3066 N N . GLN B 1 95 ? 27.935 61.314 105.303 1.00 10.25 95 GLN B N 1
ATOM 3067 C CA . GLN B 1 95 ? 28.748 60.277 104.698 1.00 13.18 95 GLN B CA 1
ATOM 3068 C C . GLN B 1 95 ? 27.938 59.159 104.020 1.00 15.40 95 GLN B C 1
ATOM 3069 O O . GLN B 1 95 ? 28.476 58.083 103.758 1.00 22.03 95 GLN B O 1
ATOM 3075 N N . GLU B 1 96 ? 26.664 59.415 103.720 1.00 11.12 96 GLU B N 1
ATOM 3076 C CA . GLU B 1 96 ? 25.805 58.421 103.071 1.00 11.53 96 GLU B CA 1
ATOM 3077 C C . GLU B 1 96 ? 26.356 57.943 101.718 1.00 11.95 96 GLU B C 1
ATOM 3078 O O . GLU B 1 96 ? 26.208 56.778 101.359 1.00 7.30 96 GLU B O 1
ATOM 3084 N N . ALA B 1 97 ? 26.974 58.839 100.953 1.00 14.65 97 ALA B N 1
ATOM 3085 C CA . ALA B 1 97 ? 27.505 58.445 99.647 1.00 18.60 97 ALA B CA 1
ATOM 3086 C C . ALA B 1 97 ? 28.652 57.438 99.799 1.00 18.19 97 ALA B C 1
ATOM 3087 O O . ALA B 1 97 ? 28.696 56.417 99.113 1.00 13.05 97 ALA B O 1
ATOM 3089 N N . GLN B 1 98 ? 29.574 57.737 100.703 1.00 10.76 98 GLN B N 1
ATOM 3090 C CA . GLN B 1 98 ? 30.706 56.865 100.957 1.00 13.14 98 GLN B CA 1
ATOM 3091 C C . GLN B 1 98 ? 30.256 55.501 101.477 1.00 13.56 98 GLN B C 1
ATOM 3092 O O . GLN B 1 98 ? 30.774 54.468 101.061 1.00 18.75 98 GLN B O 1
ATOM 3098 N N . ALA B 1 99 ? 29.277 55.504 102.374 1.00 7.75 99 ALA B N 1
ATOM 3099 C CA . ALA B 1 99 ? 28.774 54.270 102.957 1.00 5.06 99 ALA B CA 1
ATOM 3100 C C . ALA B 1 99 ? 28.111 53.347 101.940 1.00 15.03 99 ALA B C 1
ATOM 3101 O O . ALA B 1 99 ? 28.348 52.133 101.935 1.00 17.45 99 ALA B O 1
ATOM 3103 N N . GLU B 1 100 ? 27.276 53.908 101.078 1.00 11.34 100 GLU B N 1
ATOM 3104 C CA . GLU B 1 100 ? 26.580 53.086 100.096 1.00 14.16 100 GLU B CA 1
ATOM 3105 C C . GLU B 1 100 ? 27.521 52.571 99.017 1.00 8.65 100 GLU B C 1
ATOM 3106 O O . GLU B 1 100 ? 27.389 51.434 98.575 1.00 14.85 100 GLU B O 1
ATOM 3112 N N . TRP B 1 101 ? 28.462 53.406 98.600 1.00 8.78 101 TRP B N 1
ATOM 3113 C CA . TRP B 1 101 ? 29.425 53.024 97.581 1.00 17.41 101 TRP B CA 1
ATOM 3114 C C . TRP B 1 101 ? 30.252 51.866 98.127 1.00 15.92 101 TRP B C 1
ATOM 3115 O O . TRP B 1 101 ? 30.510 50.884 97.426 1.00 23.85 101 TRP B O 1
ATOM 3126 N N . THR B 1 102 ? 30.674 51.982 99.382 1.00 15.29 102 THR B N 1
ATOM 3127 C CA . THR B 1 102 ? 31.446 50.910 100.013 1.00 16.20 102 THR B CA 1
ATOM 3128 C C . THR B 1 102 ? 30.601 49.628 100.053 1.00 13.34 102 THR B C 1
ATOM 3129 O O . THR B 1 102 ? 31.101 48.543 99.755 1.00 10.14 102 THR B O 1
ATOM 3133 N N . ARG B 1 103 ? 29.320 49.762 100.402 1.00 7.51 103 ARG B N 1
ATOM 3134 C CA . ARG B 1 103 ? 28.451 48.598 100.483 1.00 10.43 103 ARG B CA 1
ATOM 3135 C C . ARG B 1 103 ? 28.360 47.896 99.134 1.00 15.04 103 ARG B C 1
ATOM 3136 O O . ARG B 1 103 ? 28.464 46.674 99.066 1.00 9.97 103 ARG B O 1
ATOM 3144 N N . GLU B 1 104 ? 28.178 48.675 98.069 1.00 11.43 104 GLU B N 1
ATOM 3145 C CA . GLU B 1 104 ? 28.075 48.141 96.718 1.00 11.62 104 GLU B CA 1
ATOM 3146 C C . GLU B 1 104 ? 29.340 47.385 96.319 1.00 14.85 104 GLU B C 1
ATOM 3147 O O . GLU B 1 104 ? 29.268 46.318 95.699 1.00 17.97 104 GLU B O 1
ATOM 3153 N N . GLN B 1 105 ? 30.495 47.951 96.665 1.00 15.26 105 GLN B N 1
ATOM 3154 C CA . GLN B 1 105 ? 31.787 47.333 96.375 1.00 15.79 105 GLN B CA 1
ATOM 3155 C C . GLN B 1 105 ? 31.855 45.952 97.032 1.00 25.34 105 GLN B C 1
ATOM 3156 O O . GLN B 1 105 ? 32.223 44.958 96.395 1.00 32.55 105 GLN B O 1
ATOM 3162 N N . LEU B 1 106 ? 31.485 45.903 98.309 1.00 23.43 106 LEU B N 1
ATOM 3163 C CA . LEU B 1 106 ? 31.476 44.669 99.087 1.00 15.13 106 LEU B CA 1
ATOM 3164 C C . LEU B 1 106 ? 30.683 43.561 98.398 1.00 13.49 106 LEU B C 1
ATOM 3165 O O . LEU B 1 106 ? 31.228 42.502 98.122 1.00 17.40 106 LEU B O 1
ATOM 3170 N N . LEU B 1 107 ? 29.404 43.806 98.122 1.00 11.64 107 LEU B N 1
ATOM 3171 C CA . LEU B 1 107 ? 28.561 42.808 97.467 1.00 16.99 107 LEU B CA 1
ATOM 3172 C C . LEU B 1 107 ? 29.029 42.467 96.049 1.00 20.57 107 LEU B C 1
ATOM 3173 O O . LEU B 1 107 ? 28.741 41.390 95.540 1.00 15.97 107 LEU B O 1
ATOM 3178 N N . GLY B 1 108 ? 29.746 43.389 95.409 1.00 30.99 108 GLY B N 1
ATOM 3179 C CA . GLY B 1 108 ? 30.229 43.136 94.059 1.00 27.91 108 GLY B CA 1
ATOM 3180 C C . GLY B 1 108 ? 31.681 42.696 94.049 1.00 29.31 108 GLY B C 1
ATOM 3181 O O . GLY B 1 108 ? 32.306 42.599 92.992 1.00 19.34 108 GLY B O 1
ATOM 3182 N N . ALA B 1 109 ? 32.217 42.428 95.239 1.00 28.06 109 ALA B N 1
ATOM 3183 C CA . ALA B 1 109 ? 33.608 41.999 95.394 1.00 27.19 109 ALA B CA 1
ATOM 3184 C C . ALA B 1 109 ? 34.597 42.925 94.664 1.00 22.06 109 ALA B C 1
ATOM 3185 O O . ALA B 1 109 ? 35.564 42.461 94.064 1.00 19.08 109 ALA B O 1
ATOM 3187 N N . LEU B 1 110 ? 34.337 44.233 94.714 1.00 28.91 110 LEU B N 1
ATOM 3188 C CA . LEU B 1 110 ? 35.189 45.249 94.075 1.00 30.80 110 LEU B CA 1
ATOM 3189 C C . LEU B 1 110 ? 35.091 45.174 92.560 1.00 33.96 110 LEU B C 1
ATOM 3190 O O . LEU B 1 110 ? 35.882 45.793 91.853 1.00 30.88 110 LEU B O 1
ATOM 3195 N N . GLY B 1 111 ? 34.125 44.399 92.073 1.00 37.41 111 GLY B N 1
ATOM 3196 C CA . GLY B 1 111 ? 33.938 44.242 90.643 1.00 39.29 111 GLY B CA 1
ATOM 3197 C C . GLY B 1 111 ? 35.089 43.504 89.980 1.00 43.71 111 GLY B C 1
ATOM 3198 O O . GLY B 1 111 ? 35.451 43.806 88.843 1.00 49.18 111 GLY B O 1
ATOM 3199 N N . SER B 1 112 ? 35.655 42.524 90.679 1.00 36.20 112 SER B N 1
ATOM 3200 C CA . SER B 1 112 ? 36.789 41.765 90.160 1.00 30.66 112 SER B CA 1
ATOM 3201 C C . SER B 1 112 ? 36.406 40.359 89.729 1.00 30.96 112 SER B C 1
ATOM 3202 O O . SER B 1 112 ? 37.276 39.523 89.491 1.00 32.95 112 SER B O 1
ATOM 3205 N N . GLY B 1 113 ? 35.110 40.095 89.639 1.00 29.40 113 GLY B N 1
ATOM 3206 C CA . GLY B 1 113 ? 34.669 38.774 89.256 1.00 27.20 113 GLY B CA 1
ATOM 3207 C C . GLY B 1 113 ? 35.144 37.729 90.249 1.00 30.39 113 GLY B C 1
ATOM 3208 O O . GLY B 1 113 ? 35.033 36.528 90.002 1.00 28.73 113 GLY B O 1
ATOM 3209 N N . LYS B 1 114 ? 35.675 38.177 91.381 1.00 31.05 114 LYS B N 1
ATOM 3210 C CA . LYS B 1 114 ? 36.166 37.258 92.397 1.00 25.82 114 LYS B CA 1
ATOM 3211 C C . LYS B 1 114 ? 35.110 36.978 93.461 1.00 29.01 114 LYS B C 1
ATOM 3212 O O . LYS B 1 114 ? 34.038 37.586 93.473 1.00 28.22 114 LYS B O 1
ATOM 3218 N N . THR B 1 115 ? 35.433 36.048 94.354 1.00 31.38 115 THR B N 1
ATOM 3219 C CA . THR B 1 115 ? 34.534 35.659 95.428 1.00 32.17 115 THR B CA 1
ATOM 3220 C C . THR B 1 115 ? 34.858 36.367 96.744 1.00 35.61 115 THR B C 1
ATOM 3221 O O . THR B 1 115 ? 36.005 36.361 97.216 1.00 33.91 115 THR B O 1
ATOM 3225 N N . LEU B 1 116 ? 33.833 36.987 97.321 1.00 33.13 116 LEU B N 1
ATOM 3226 C CA . LEU B 1 116 ? 33.960 37.683 98.592 1.00 24.65 116 LEU B CA 1
ATOM 3227 C C . LEU B 1 116 ? 32.735 37.340 99.438 1.00 19.20 116 LEU B C 1
ATOM 3228 O O . LEU B 1 116 ? 31.652 37.856 99.198 1.00 21.61 116 LEU B O 1
ATOM 3233 N N . GLU B 1 117 ? 32.921 36.451 100.409 1.00 20.96 117 GLU B N 1
ATOM 3234 C CA . GLU B 1 117 ? 31.853 36.006 101.303 1.00 26.64 117 GLU B CA 1
ATOM 3235 C C . GLU B 1 117 ? 31.218 37.167 102.052 1.00 26.13 117 GLU B C 1
ATOM 3236 O O . GLU B 1 117 ? 31.866 37.786 102.898 1.00 24.03 117 GLU B O 1
ATOM 3242 N N . VAL B 1 118 ? 29.954 37.448 101.757 1.00 20.89 118 VAL B N 1
ATOM 3243 C CA . VAL B 1 118 ? 29.238 38.534 102.423 1.00 29.24 118 VAL B CA 1
ATOM 3244 C C . VAL B 1 118 ? 27.797 38.101 102.670 1.00 32.42 118 VAL B C 1
ATOM 3245 O O . VAL B 1 118 ? 27.041 37.867 101.721 1.00 40.94 118 VAL B O 1
ATOM 3249 N N . GLU B 1 119 ? 27.412 37.993 103.938 1.00 25.80 119 GLU B N 1
ATOM 3250 C CA . GLU B 1 119 ? 26.053 37.591 104.258 1.00 25.80 119 GLU B CA 1
ATOM 3251 C C . GLU B 1 119 ? 25.205 38.745 104.774 1.00 23.39 119 GLU B C 1
ATOM 3252 O O . GLU B 1 119 ? 25.730 39.743 105.276 1.00 27.65 119 GLU B O 1
ATOM 3258 N N . ASP B 1 120 ? 23.893 38.621 104.593 1.00 24.31 120 ASP B N 1
ATOM 3259 C CA . ASP B 1 120 ? 22.945 39.630 105.051 1.00 23.03 120 ASP B CA 1
ATOM 3260 C C . ASP B 1 120 ? 22.664 39.296 106.496 1.00 22.11 120 ASP B C 1
ATOM 3261 O O . ASP B 1 120 ? 22.221 38.200 106.814 1.00 28.82 120 ASP B O 1
ATOM 3266 N N . ARG B 1 121 ? 22.928 40.236 107.383 1.00 24.09 121 ARG B N 1
ATOM 3267 C CA . ARG B 1 121 ? 22.723 39.964 108.788 1.00 27.96 121 ARG B CA 1
ATOM 3268 C C . ARG B 1 121 ? 22.242 41.235 109.464 1.00 30.44 121 ARG B C 1
ATOM 3269 O O . ARG B 1 121 ? 22.994 42.196 109.596 1.00 39.14 121 ARG B O 1
ATOM 3277 N N . PRO B 1 122 ? 20.975 41.267 109.885 1.00 28.41 122 PRO B N 1
ATOM 3278 C CA . PRO B 1 122 ? 20.436 42.453 110.549 1.00 29.35 122 PRO B CA 1
ATOM 3279 C C . PRO B 1 122 ? 21.206 42.764 111.830 1.00 31.73 122 PRO B C 1
ATOM 3280 O O . PRO B 1 122 ? 21.748 41.856 112.478 1.00 25.64 122 PRO B O 1
ATOM 3284 N N . LEU B 1 123 ? 21.243 44.048 112.189 1.00 22.75 123 LEU B N 1
ATOM 3285 C CA . LEU B 1 123 ? 21.949 44.505 113.385 1.00 18.43 123 LEU B CA 1
ATOM 3286 C C . LEU B 1 123 ? 20.979 45.183 114.342 1.00 22.31 123 LEU B C 1
ATOM 3287 O O . LEU B 1 123 ? 20.216 46.049 113.933 1.00 25.19 123 LEU B O 1
ATOM 3292 N N . LEU B 1 124 ? 20.999 44.781 115.611 1.00 21.47 124 LEU B N 1
ATOM 3293 C CA . LEU B 1 124 ? 20.097 45.372 116.598 1.00 24.62 124 LEU B CA 1
ATOM 3294 C C . LEU B 1 124 ? 20.840 46.175 117.653 1.00 25.42 124 LEU B C 1
ATOM 3295 O O . LEU B 1 124 ? 21.775 45.666 118.259 1.00 32.20 124 LEU B O 1
ATOM 3300 N N . HIS B 1 125 ? 20.424 47.424 117.864 1.00 22.41 125 HIS B N 1
ATOM 3301 C CA . HIS B 1 125 ? 21.025 48.302 118.877 1.00 20.80 125 HIS B CA 1
ATOM 3302 C C . HIS B 1 125 ? 20.091 48.300 120.096 1.00 27.76 125 HIS B C 1
ATOM 3303 O O . HIS B 1 125 ? 19.277 49.208 120.261 1.00 26.32 125 HIS B O 1
ATOM 3310 N N . LEU B 1 126 ? 20.211 47.271 120.935 1.00 29.16 126 LEU B N 1
ATOM 3311 C CA . LEU B 1 126 ? 19.386 47.120 122.137 1.00 32.48 126 LEU B CA 1
ATOM 3312 C C . LEU B 1 126 ? 19.376 48.364 123.023 1.00 34.79 126 LEU B C 1
ATOM 3313 O O . LEU B 1 126 ? 20.421 48.959 123.299 1.00 32.18 126 LEU B O 1
ATOM 3318 N N . LEU B 1 127 ? 18.186 48.738 123.484 1.00 36.40 127 LEU B N 1
ATOM 3319 C CA . LEU B 1 127 ? 18.011 49.918 124.326 1.00 37.73 127 LEU B CA 1
ATOM 3320 C C . LEU B 1 127 ? 17.146 49.626 125.548 1.00 39.54 127 LEU B C 1
ATOM 3321 O O . LEU B 1 127 ? 16.348 48.692 125.540 1.00 45.39 127 LEU B O 1
ATOM 3326 N N . PRO B 1 128 ? 17.300 50.425 126.616 1.00 42.79 128 PRO B N 1
ATOM 3327 C CA . PRO B 1 128 ? 16.533 50.263 127.855 1.00 49.41 128 PRO B CA 1
ATOM 3328 C C . PRO B 1 128 ? 15.103 50.799 127.724 1.00 55.55 128 PRO B C 1
ATOM 3329 O O . PRO B 1 128 ? 14.252 50.180 127.084 1.00 57.99 128 PRO B O 1
ATOM 3333 N N . ALA B 1 129 ? 14.847 51.951 128.339 1.00 60.90 129 ALA B N 1
ATOM 3334 C CA . ALA B 1 129 ? 13.531 52.583 128.287 1.00 61.09 129 ALA B CA 1
ATOM 3335 C C . ALA B 1 129 ? 13.120 52.758 126.829 1.00 63.33 129 ALA B C 1
ATOM 3336 O O . ALA B 1 129 ? 13.677 53.596 126.120 1.00 69.29 129 ALA B O 1
ATOM 3338 N N . GLY B 1 130 ? 12.148 51.967 126.382 1.00 63.10 130 GLY B N 1
ATOM 3339 C CA . GLY B 1 130 ? 11.701 52.058 125.002 1.00 64.27 130 GLY B CA 1
ATOM 3340 C C . GLY B 1 130 ? 10.798 53.243 124.714 1.00 65.11 130 GLY B C 1
ATOM 3341 O O . GLY B 1 130 ? 9.626 53.235 125.089 1.00 62.91 130 GLY B O 1
ATOM 3342 N N . GLU B 1 131 ? 11.340 54.254 124.037 1.00 69.44 131 GLU B N 1
ATOM 3343 C CA . GLU B 1 131 ? 10.581 55.459 123.695 1.00 72.78 131 GLU B CA 1
ATOM 3344 C C . GLU B 1 131 ? 11.399 56.412 122.822 1.00 72.12 131 GLU B C 1
ATOM 3345 O O . GLU B 1 131 ? 12.391 56.983 123.276 1.00 71.99 131 GLU B O 1
ATOM 3351 N N . GLY B 1 132 ? 10.978 56.580 121.572 1.00 72.42 132 GLY B N 1
ATOM 3352 C CA . GLY B 1 132 ? 11.687 57.465 120.663 1.00 74.73 132 GLY B CA 1
ATOM 3353 C C . GLY B 1 132 ? 11.337 57.230 119.203 1.00 76.81 132 GLY B C 1
ATOM 3354 O O . GLY B 1 132 ? 10.162 57.100 118.856 1.00 80.81 132 GLY B O 1
ATOM 3355 N N . SER B 1 133 ? 12.355 57.171 118.348 1.00 74.51 133 SER B N 1
ATOM 3356 C CA . SER B 1 133 ? 12.159 56.947 116.918 1.00 72.03 133 SER B CA 1
ATOM 3357 C C . SER B 1 133 ? 11.585 55.552 116.657 1.00 72.01 133 SER B C 1
ATOM 3358 O O . SER B 1 133 ? 11.234 54.832 117.594 1.00 74.59 133 SER B O 1
ATOM 3361 N N . GLY B 1 134 ? 11.497 55.171 115.386 1.00 69.90 134 GLY B N 1
ATOM 3362 C CA . GLY B 1 134 ? 10.955 53.866 115.037 1.00 64.22 134 GLY B CA 1
ATOM 3363 C C . GLY B 1 134 ? 11.785 52.701 115.546 1.00 61.22 134 GLY B C 1
ATOM 3364 O O . GLY B 1 134 ? 12.675 52.211 114.851 1.00 59.37 134 GLY B O 1
ATOM 3365 N N . LEU B 1 135 ? 11.489 52.256 116.764 1.00 56.98 135 LEU B N 1
ATOM 3366 C CA . LEU B 1 135 ? 12.201 51.142 117.386 1.00 52.97 135 LEU B CA 1
ATOM 3367 C C . LEU B 1 135 ? 11.454 49.833 117.156 1.00 51.78 135 LEU B C 1
ATOM 3368 O O . LEU B 1 135 ? 10.454 49.793 116.443 1.00 57.37 135 LEU B O 1
ATOM 3373 N N . THR B 1 136 ? 11.937 48.765 117.777 1.00 45.43 136 THR B N 1
ATOM 3374 C CA . THR B 1 136 ? 11.311 47.467 117.632 1.00 44.87 136 THR B CA 1
ATOM 3375 C C . THR B 1 136 ? 11.502 46.658 118.911 1.00 48.55 136 THR B C 1
ATOM 3376 O O . THR B 1 136 ? 12.605 46.588 119.459 1.00 42.27 136 THR B O 1
ATOM 3380 N N . PRO B 1 137 ? 10.418 46.046 119.415 1.00 52.23 137 PRO B N 1
ATOM 3381 C CA . PRO B 1 137 ? 10.493 45.240 120.636 1.00 51.86 137 PRO B CA 1
ATOM 3382 C C . PRO B 1 137 ? 11.410 44.043 120.427 1.00 49.98 137 PRO B C 1
ATOM 3383 O O . PRO B 1 137 ? 11.178 43.211 119.546 1.00 47.15 137 PRO B O 1
ATOM 3387 N N . THR B 1 138 ? 12.456 43.973 121.243 1.00 47.60 138 THR B N 1
ATOM 3388 C CA . THR B 1 138 ? 13.438 42.899 121.177 1.00 40.76 138 THR B CA 1
ATOM 3389 C C . THR B 1 138 ? 12.766 41.537 121.066 1.00 41.99 138 THR B C 1
ATOM 3390 O O . THR B 1 138 ? 13.251 40.652 120.364 1.00 43.77 138 THR B O 1
ATOM 3394 N N . LEU B 1 139 ? 11.647 41.374 121.764 1.00 44.20 139 LEU B N 1
ATOM 3395 C CA . LEU B 1 139 ? 10.908 40.116 121.748 1.00 47.29 139 LEU B CA 1
ATOM 3396 C C . LEU B 1 139 ? 10.536 39.685 120.336 1.00 46.72 139 LEU B C 1
ATOM 3397 O O . LEU B 1 139 ? 10.592 38.502 120.000 1.00 43.82 139 LEU B O 1
ATOM 3402 N N . ASP B 1 140 ? 10.158 40.656 119.512 1.00 49.55 140 ASP B N 1
ATOM 3403 C CA . ASP B 1 140 ? 9.761 40.395 118.131 1.00 50.99 140 ASP B CA 1
ATOM 3404 C C . ASP B 1 140 ? 10.967 40.337 117.206 1.00 48.75 140 ASP B C 1
ATOM 3405 O O . ASP B 1 140 ? 10.992 39.550 116.260 1.00 46.34 140 ASP B O 1
ATOM 3410 N N . ALA B 1 141 ? 11.963 41.176 117.491 1.00 48.61 141 ALA B N 1
ATOM 3411 C CA . ALA B 1 141 ? 13.193 41.241 116.699 1.00 43.78 141 ALA B CA 1
ATOM 3412 C C . ALA B 1 141 ? 13.937 39.909 116.725 1.00 41.29 141 ALA B C 1
ATOM 3413 O O . ALA B 1 141 ? 14.467 39.458 115.708 1.00 36.73 141 ALA B O 1
ATOM 3415 N N . LEU B 1 142 ? 13.970 39.289 117.901 1.00 41.71 142 LEU B N 1
ATOM 3416 C CA . LEU B 1 142 ? 14.637 38.006 118.078 1.00 45.38 142 LEU B CA 1
ATOM 3417 C C . LEU B 1 142 ? 13.640 36.858 117.958 1.00 45.88 142 LEU B C 1
ATOM 3418 O O . LEU B 1 142 ? 13.839 35.781 118.518 1.00 48.49 142 LEU B O 1
ATOM 3423 N N . ALA B 1 143 ? 12.567 37.099 117.214 1.00 48.27 143 ALA B N 1
ATOM 3424 C CA . ALA B 1 143 ? 11.538 36.093 117.011 1.00 48.47 143 ALA B CA 1
ATOM 3425 C C . ALA B 1 143 ? 12.148 34.786 116.548 1.00 47.03 143 ALA B C 1
ATOM 3426 O O . ALA B 1 143 ? 12.090 33.785 117.256 1.00 50.47 143 ALA B O 1
ATOM 3428 N N . ASP B 1 144 ? 12.743 34.788 115.362 1.00 46.18 144 ASP B N 1
ATOM 3429 C CA . ASP B 1 144 ? 13.327 33.556 114.853 1.00 52.51 144 ASP B CA 1
ATOM 3430 C C . ASP B 1 144 ? 14.806 33.415 115.186 1.00 52.12 144 ASP B C 1
ATOM 3431 O O . ASP B 1 144 ? 15.531 32.671 114.527 1.00 57.26 144 ASP B O 1
ATOM 3436 N N . PHE B 1 145 ? 15.252 34.119 116.219 1.00 47.57 145 PHE B N 1
ATOM 3437 C CA . PHE B 1 145 ? 16.649 34.057 116.615 1.00 42.35 145 PHE B CA 1
ATOM 3438 C C . PHE B 1 145 ? 16.765 33.847 118.128 1.00 44.68 145 PHE B C 1
ATOM 3439 O O . PHE B 1 145 ? 17.181 34.740 118.864 1.00 47.30 145 PHE B O 1
ATOM 3447 N N . PRO B 1 146 ? 16.401 32.651 118.608 1.00 42.93 146 PRO B N 1
ATOM 3448 C CA . PRO B 1 146 ? 16.459 32.323 120.033 1.00 40.83 146 PRO B CA 1
ATOM 3449 C C . PRO B 1 146 ? 17.864 32.247 120.619 1.00 38.28 146 PRO B C 1
ATOM 3450 O O . PRO B 1 146 ? 18.059 32.533 121.797 1.00 38.54 146 PRO B O 1
ATOM 3454 N N . GLU B 1 147 ? 18.839 31.854 119.808 1.00 34.49 147 GLU B N 1
ATOM 3455 C CA . GLU B 1 147 ? 20.204 31.738 120.301 1.00 31.16 147 GLU B CA 1
ATOM 3456 C C . GLU B 1 147 ? 20.789 33.093 120.692 1.00 33.34 147 GLU B C 1
ATOM 3457 O O . GLU B 1 147 ? 21.785 33.161 121.410 1.00 38.85 147 GLU B O 1
ATOM 3463 N N . ALA B 1 148 ? 20.158 34.166 120.222 1.00 34.48 148 ALA B N 1
ATOM 3464 C CA . ALA B 1 148 ? 20.597 35.524 120.524 1.00 32.42 148 ALA B CA 1
ATOM 3465 C C . ALA B 1 148 ? 19.820 36.075 121.711 1.00 32.67 148 ALA B C 1
ATOM 3466 O O . ALA B 1 148 ? 20.265 37.006 122.380 1.00 32.59 148 ALA B O 1
ATOM 3468 N N . LEU B 1 149 ? 18.663 35.482 121.978 1.00 34.73 149 LEU B N 1
ATOM 3469 C CA . LEU B 1 149 ? 17.816 35.921 123.078 1.00 37.42 149 LEU B CA 1
ATOM 3470 C C . LEU B 1 149 ? 18.399 35.511 124.426 1.00 32.94 149 LEU B C 1
ATOM 3471 O O . LEU B 1 149 ? 18.425 36.304 125.366 1.00 34.59 149 LEU B O 1
ATOM 3476 N N . ALA B 1 150 ? 18.874 34.273 124.506 1.00 31.73 150 ALA B N 1
ATOM 3477 C CA . ALA B 1 150 ? 19.437 33.732 125.743 1.00 36.08 150 ALA B CA 1
ATOM 3478 C C . ALA B 1 150 ? 20.656 34.497 126.244 1.00 36.05 150 ALA B C 1
ATOM 3479 O O . ALA B 1 150 ? 21.130 34.275 127.364 1.00 35.92 150 ALA B O 1
ATOM 3481 N N . LEU B 1 151 ? 21.173 35.390 125.410 1.00 29.86 151 LEU B N 1
ATOM 3482 C CA . LEU B 1 151 ? 22.344 36.164 125.792 1.00 28.74 151 LEU B CA 1
ATOM 3483 C C . LEU B 1 151 ? 21.966 37.349 126.667 1.00 30.48 151 LEU B C 1
ATOM 3484 O O . LEU B 1 151 ? 22.754 37.801 127.499 1.00 34.18 151 LEU B O 1
ATOM 3489 N N . LEU B 1 152 ? 20.749 37.844 126.485 1.00 32.86 152 LEU B N 1
ATOM 3490 C CA . LEU B 1 152 ? 20.306 39.014 127.224 1.00 37.68 152 LEU B CA 1
ATOM 3491 C C . LEU B 1 152 ? 19.080 38.826 128.087 1.00 37.77 152 LEU B C 1
ATOM 3492 O O . LEU B 1 152 ? 18.515 37.738 128.186 1.00 38.09 152 LEU B O 1
ATOM 3497 N N . ASP B 1 153 ? 18.678 39.923 128.709 1.00 41.99 153 ASP B N 1
ATOM 3498 C CA . ASP B 1 153 ? 17.504 39.943 129.555 1.00 43.03 153 ASP B CA 1
ATOM 3499 C C . ASP B 1 153 ? 16.503 40.886 128.884 1.00 40.92 153 ASP B C 1
ATOM 3500 O O . ASP B 1 153 ? 16.654 42.104 128.929 1.00 35.83 153 ASP B O 1
ATOM 3505 N N . PRO B 1 154 ? 15.475 40.323 128.235 1.00 42.97 154 PRO B N 1
ATOM 3506 C CA . PRO B 1 154 ? 14.429 41.078 127.538 1.00 42.40 154 PRO B CA 1
ATOM 3507 C C . PRO B 1 154 ? 13.867 42.267 128.317 1.00 42.18 154 PRO B C 1
ATOM 3508 O O . PRO B 1 154 ? 13.493 43.271 127.716 1.00 45.98 154 PRO B O 1
ATOM 3512 N N . ALA B 1 155 ? 13.814 42.160 129.643 1.00 41.53 155 ALA B N 1
ATOM 3513 C CA . ALA B 1 155 ? 13.272 43.240 130.473 1.00 39.44 155 ALA B CA 1
ATOM 3514 C C . ALA B 1 155 ? 14.182 44.466 130.550 1.00 38.55 155 ALA B C 1
ATOM 3515 O O . ALA B 1 155 ? 13.711 45.600 130.473 1.00 35.01 155 ALA B O 1
ATOM 3517 N N . ARG B 1 156 ? 15.484 44.238 130.702 1.00 37.72 156 ARG B N 1
ATOM 3518 C CA . ARG B 1 156 ? 16.444 45.337 130.789 1.00 37.92 156 ARG B CA 1
ATOM 3519 C C . ARG B 1 156 ? 16.815 45.892 129.402 1.00 34.63 156 ARG B C 1
ATOM 3520 O O . ARG B 1 156 ? 17.445 46.946 129.291 1.00 34.14 156 ARG B O 1
ATOM 3528 N N . LEU B 1 157 ? 16.420 45.176 128.353 1.00 27.97 157 LEU B N 1
ATOM 3529 C CA . LEU B 1 157 ? 16.677 45.584 126.972 1.00 34.32 157 LEU B CA 1
ATOM 3530 C C . LEU B 1 157 ? 15.453 45.202 126.145 1.00 36.85 157 LEU B C 1
ATOM 3531 O O . LEU B 1 157 ? 15.539 44.389 125.223 1.00 40.34 157 LEU B O 1
ATOM 3536 N N . PRO B 1 158 ? 14.296 45.796 126.463 1.00 33.45 158 PRO B N 1
ATOM 3537 C CA . PRO B 1 158 ? 13.025 45.540 125.784 1.00 31.58 158 PRO B CA 1
ATOM 3538 C C . PRO B 1 158 ? 12.957 45.938 124.312 1.00 32.75 158 PRO B C 1
ATOM 3539 O O . PRO B 1 158 ? 12.427 45.196 123.483 1.00 31.91 158 PRO B O 1
ATOM 3543 N N . VAL B 1 159 ? 13.499 47.106 123.990 1.00 29.82 159 VAL B N 1
ATOM 3544 C CA . VAL B 1 159 ? 13.461 47.609 122.621 1.00 37.25 159 VAL B CA 1
ATOM 3545 C C . VAL B 1 159 ? 14.828 47.712 121.925 1.00 38.44 159 VAL B C 1
ATOM 3546 O O . VAL B 1 159 ? 15.880 47.652 122.563 1.00 35.20 159 VAL B O 1
ATOM 3550 N N . ALA B 1 160 ? 14.797 47.887 120.607 1.00 35.74 160 ALA B N 1
ATOM 3551 C CA . ALA B 1 160 ? 16.021 48.005 119.827 1.00 41.81 160 ALA B CA 1
ATOM 3552 C C . ALA B 1 160 ? 15.813 48.778 118.525 1.00 40.10 160 ALA B C 1
ATOM 3553 O O . ALA B 1 160 ? 14.687 48.996 118.084 1.00 40.58 160 ALA B O 1
ATOM 3555 N N . ARG B 1 161 ? 16.919 49.189 117.919 1.00 42.14 161 ARG B N 1
ATOM 3556 C CA . ARG B 1 161 ? 16.903 49.901 116.651 1.00 35.61 161 ARG B CA 1
ATOM 3557 C C . ARG B 1 161 ? 17.464 48.892 115.641 1.00 35.28 161 ARG B C 1
ATOM 3558 O O . ARG B 1 161 ? 18.671 48.635 115.609 1.00 30.25 161 ARG B O 1
ATOM 3566 N N . VAL B 1 162 ? 16.582 48.302 114.841 1.00 28.03 162 VAL B N 1
ATOM 3567 C CA . VAL B 1 162 ? 16.990 47.311 113.850 1.00 28.97 162 VAL B CA 1
ATOM 3568 C C . VAL B 1 162 ? 17.495 47.908 112.537 1.00 27.52 162 VAL B C 1
ATOM 3569 O O . VAL B 1 162 ? 16.980 48.923 112.064 1.00 27.47 162 VAL B O 1
ATOM 3573 N N . ASP B 1 163 ? 18.512 47.281 111.959 1.00 22.61 163 ASP B N 1
ATOM 3574 C CA . ASP B 1 163 ? 19.046 47.717 110.669 1.00 26.90 163 ASP B CA 1
ATOM 3575 C C . ASP B 1 163 ? 19.009 46.492 109.767 1.00 25.22 163 ASP B C 1
ATOM 3576 O O . ASP B 1 163 ? 19.887 45.636 109.833 1.00 33.22 163 ASP B O 1
ATOM 3581 N N . PRO B 1 164 ? 17.976 46.386 108.921 1.00 28.70 164 PRO B N 1
ATOM 3582 C CA . PRO B 1 164 ? 17.824 45.250 108.004 1.00 27.39 164 PRO B CA 1
ATOM 3583 C C . PRO B 1 164 ? 18.874 45.175 106.894 1.00 25.87 164 PRO B C 1
ATOM 3584 O O . PRO B 1 164 ? 19.009 44.142 106.241 1.00 22.43 164 PRO B O 1
ATOM 3588 N N . ARG B 1 165 ? 19.619 46.257 106.683 1.00 18.17 165 ARG B N 1
ATOM 3589 C CA . ARG B 1 165 ? 20.628 46.253 105.632 1.00 27.86 165 ARG B CA 1
ATOM 3590 C C . ARG B 1 165 ? 22.057 45.989 106.127 1.00 21.64 165 ARG B C 1
ATOM 3591 O O . ARG B 1 165 ? 23.012 46.141 105.372 1.00 19.84 165 ARG B O 1
ATOM 3599 N N . ALA B 1 166 ? 22.218 45.597 107.387 1.00 26.14 166 ALA B N 1
ATOM 3600 C CA . ALA B 1 166 ? 23.559 45.341 107.913 1.00 18.89 166 ALA B CA 1
ATOM 3601 C C . ALA B 1 166 ? 24.166 44.119 107.231 1.00 15.58 166 ALA B C 1
ATOM 3602 O O . ALA B 1 166 ? 23.452 43.201 106.828 1.00 19.45 166 ALA B O 1
ATOM 3604 N N . LEU B 1 167 ? 25.488 44.116 107.096 1.00 14.98 167 LEU B N 1
ATOM 3605 C CA . LEU B 1 167 ? 26.200 43.023 106.444 1.00 11.93 167 LEU B CA 1
ATOM 3606 C C . LEU B 1 167 ? 27.430 42.592 107.237 1.00 11.77 167 LEU B C 1
ATOM 3607 O O . LEU B 1 167 ? 28.047 43.403 107.930 1.00 12.40 167 LEU B O 1
ATOM 3612 N N . THR B 1 168 ? 27.797 41.319 107.131 1.00 15.96 168 THR B N 1
ATOM 3613 C CA . THR B 1 168 ? 29.016 40.857 107.793 1.00 20.16 168 THR B CA 1
ATOM 3614 C C . THR B 1 168 ? 29.945 40.239 106.762 1.00 19.66 168 THR B C 1
ATOM 3615 O O . THR B 1 168 ? 29.492 39.568 105.839 1.00 17.66 168 THR B O 1
ATOM 3619 N N . TYR B 1 169 ? 31.242 40.481 106.925 1.00 17.76 169 TYR B N 1
ATOM 3620 C CA . TYR B 1 169 ? 32.255 39.947 106.030 1.00 11.44 169 TYR B CA 1
ATOM 3621 C C . TYR B 1 169 ? 33.576 39.933 106.769 1.00 15.15 169 TYR B C 1
ATOM 3622 O O . TYR B 1 169 ? 33.691 40.506 107.859 1.00 16.33 169 TYR B O 1
ATOM 3631 N N . ARG B 1 170 ? 34.582 39.295 106.180 1.00 10.72 170 ARG B N 1
ATOM 3632 C CA . ARG B 1 170 ? 35.894 39.253 106.813 1.00 9.71 170 ARG B CA 1
ATOM 3633 C C . ARG B 1 170 ? 36.801 40.294 106.169 1.00 8.84 170 ARG B C 1
ATOM 3634 O O . ARG B 1 170 ? 37.157 40.182 105.000 1.00 13.45 170 ARG B O 1
ATOM 3642 N N . PRO B 1 171 ? 37.195 41.322 106.929 1.00 17.30 171 PRO B N 1
ATOM 3643 C CA . PRO B 1 171 ? 38.068 42.369 106.387 1.00 14.03 171 PRO B CA 1
ATOM 3644 C C . PRO B 1 171 ? 39.368 41.783 105.844 1.00 19.66 171 PRO B C 1
ATOM 3645 O O . PRO B 1 171 ? 39.939 42.289 104.873 1.00 14.06 171 PRO B O 1
ATOM 3649 N N . GLY B 1 172 ? 39.822 40.715 106.497 1.00 17.35 172 GLY B N 1
ATOM 3650 C CA . GLY B 1 172 ? 41.034 40.033 106.090 1.00 12.85 172 GLY B CA 1
ATOM 3651 C C . GLY B 1 172 ? 40.901 39.540 104.663 1.00 15.85 172 GLY B C 1
ATOM 3652 O O . GLY B 1 172 ? 41.809 39.717 103.846 1.00 15.85 172 GLY B O 1
ATOM 3653 N N . SER B 1 173 ? 39.766 38.923 104.354 1.00 10.75 173 SER B N 1
ATOM 3654 C CA . SER B 1 173 ? 39.527 38.433 103.001 1.00 17.20 173 SER B CA 1
ATOM 3655 C C . SER B 1 173 ? 39.427 39.591 102.013 1.00 14.47 173 SER B C 1
ATOM 3656 O O . SER B 1 173 ? 39.876 39.481 100.876 1.00 17.54 173 SER B O 1
ATOM 3659 N N . LEU B 1 174 ? 38.827 40.695 102.447 1.00 13.62 174 LEU B N 1
ATOM 3660 C CA . LEU B 1 174 ? 38.673 41.870 101.593 1.00 11.50 174 LEU B CA 1
ATOM 3661 C C . LEU B 1 174 ? 40.047 42.381 101.213 1.00 10.96 174 LEU B C 1
ATOM 3662 O O . LEU B 1 174 ? 40.343 42.571 100.038 1.00 21.00 174 LEU B O 1
ATOM 3667 N N . ALA B 1 175 ? 40.882 42.589 102.225 1.00 13.70 175 ALA B N 1
ATOM 3668 C CA . ALA B 1 175 ? 42.237 43.087 102.040 1.00 15.09 175 ALA B CA 1
ATOM 3669 C C . ALA B 1 175 ? 43.084 42.181 101.140 1.00 10.84 175 ALA B C 1
ATOM 3670 O O . ALA B 1 175 ? 43.714 42.658 100.201 1.00 8.28 175 ALA B O 1
ATOM 3672 N N . LEU B 1 176 ? 43.103 40.883 101.438 1.00 12.22 176 LEU B N 1
ATOM 3673 C CA . LEU B 1 176 ? 43.862 39.922 100.639 1.00 14.97 176 LEU B CA 1
ATOM 3674 C C . LEU B 1 176 ? 43.428 40.001 99.178 1.00 17.10 176 LEU B C 1
ATOM 3675 O O . LEU B 1 176 ? 44.259 40.067 98.277 1.00 17.10 176 LEU B O 1
ATOM 3680 N N . LEU B 1 177 ? 42.115 39.988 98.964 1.00 16.37 177 LEU B N 1
ATOM 3681 C CA . LEU B 1 177 ? 41.538 40.054 97.632 1.00 13.13 177 LEU B CA 1
ATOM 3682 C C . LEU B 1 177 ? 42.034 41.285 96.912 1.00 15.97 177 LEU B C 1
ATOM 3683 O O . LEU B 1 177 ? 42.413 41.226 95.744 1.00 16.85 177 LEU B O 1
ATOM 3688 N N . ALA B 1 178 ? 42.031 42.405 97.617 1.00 14.22 178 ALA B N 1
ATOM 3689 C CA . ALA B 1 178 ? 42.466 43.656 97.026 1.00 10.56 178 ALA B CA 1
ATOM 3690 C C . ALA B 1 178 ? 43.944 43.580 96.693 1.00 7.70 178 ALA B C 1
ATOM 3691 O O . ALA B 1 178 ? 44.361 43.965 95.604 1.00 11.89 178 ALA B O 1
ATOM 3693 N N . ALA B 1 179 ? 44.744 43.080 97.624 1.00 11.53 179 ALA B N 1
ATOM 3694 C CA . ALA B 1 179 ? 46.171 42.980 97.356 1.00 11.61 179 ALA B CA 1
ATOM 3695 C C . ALA B 1 179 ? 46.392 42.043 96.160 1.00 10.05 179 ALA B C 1
ATOM 3696 O O . ALA B 1 179 ? 47.082 42.395 95.212 1.00 17.20 179 ALA B O 1
ATOM 3698 N N . GLN B 1 180 ? 45.797 40.859 96.202 1.00 7.80 180 GLN B N 1
ATOM 3699 C CA . GLN B 1 180 ? 45.955 39.911 95.118 1.00 11.54 180 GLN B CA 1
ATOM 3700 C C . GLN B 1 180 ? 45.692 40.532 93.755 1.00 18.58 180 GLN B C 1
ATOM 3701 O O . GLN B 1 180 ? 46.543 40.482 92.860 1.00 21.22 180 GLN B O 1
ATOM 3707 N N . GLN B 1 181 ? 44.512 41.126 93.613 1.00 19.26 181 GLN B N 1
ATOM 3708 C CA . GLN B 1 181 ? 44.097 41.782 92.385 1.00 15.90 181 GLN B CA 1
ATOM 3709 C C . GLN B 1 181 ? 45.070 42.899 91.983 1.00 18.87 181 GLN B C 1
ATOM 3710 O O . GLN B 1 181 ? 45.340 43.094 90.796 1.00 19.18 181 GLN B O 1
ATOM 3716 N N . ALA B 1 182 ? 45.593 43.633 92.965 1.00 16.81 182 ALA B N 1
ATOM 3717 C CA . ALA B 1 182 ? 46.533 44.718 92.684 1.00 15.76 182 ALA B CA 1
ATOM 3718 C C . ALA B 1 182 ? 47.827 44.142 92.112 1.00 15.16 182 ALA B C 1
ATOM 3719 O O . ALA B 1 182 ? 48.430 44.705 91.185 1.00 12.38 182 ALA B O 1
ATOM 3721 N N . ILE B 1 183 ? 48.247 43.017 92.684 1.00 14.75 183 ILE B N 1
ATOM 3722 C CA . ILE B 1 183 ? 49.458 42.315 92.250 1.00 15.82 183 ILE B CA 1
ATOM 3723 C C . ILE B 1 183 ? 49.257 41.719 90.862 1.00 18.67 183 ILE B C 1
ATOM 3724 O O . ILE B 1 183 ? 50.167 41.731 90.029 1.00 18.26 183 ILE B O 1
ATOM 3729 N N . GLY B 1 184 ? 48.061 41.188 90.625 1.00 16.88 184 GLY B N 1
ATOM 3730 C CA . GLY B 1 184 ? 47.757 40.614 89.328 1.00 15.88 184 GLY B CA 1
ATOM 3731 C C . GLY B 1 184 ? 47.650 41.721 88.300 1.00 16.79 184 GLY B C 1
ATOM 3732 O O . GLY B 1 184 ? 47.532 41.459 87.106 1.00 14.52 184 GLY B O 1
ATOM 3733 N N . GLN B 1 185 ? 47.683 42.966 88.768 1.00 15.96 185 GLN B N 1
ATOM 3734 C CA . GLN B 1 185 ? 47.591 44.086 87.860 1.00 15.88 185 GLN B CA 1
ATOM 3735 C C . GLN B 1 185 ? 48.915 44.792 87.700 1.00 17.27 185 GLN B C 1
ATOM 3736 O O . GLN B 1 185 ? 48.973 45.924 87.219 1.00 21.72 185 GLN B O 1
ATOM 3742 N N . GLY B 1 186 ? 49.985 44.120 88.100 1.00 17.10 186 GLY B N 1
ATOM 3743 C CA . GLY B 1 186 ? 51.311 44.699 87.948 1.00 26.05 186 GLY B CA 1
ATOM 3744 C C . GLY B 1 186 ? 51.802 45.594 89.067 1.00 26.76 186 GLY B C 1
ATOM 3745 O O . GLY B 1 186 ? 52.694 46.427 88.875 1.00 29.62 186 GLY B O 1
ATOM 3746 N N . ALA B 1 187 ? 51.220 45.435 90.243 1.00 18.89 187 ALA B N 1
ATOM 3747 C CA . ALA B 1 187 ? 51.648 46.235 91.379 1.00 20.41 187 ALA B CA 1
ATOM 3748 C C . ALA B 1 187 ? 52.915 45.608 91.946 1.00 15.36 187 ALA B C 1
ATOM 3749 O O . ALA B 1 187 ? 52.963 44.396 92.167 1.00 14.23 187 ALA B O 1
ATOM 3751 N N . GLY B 1 188 ? 53.943 46.423 92.150 1.00 10.75 188 GLY B N 1
ATOM 3752 C CA . GLY B 1 188 ? 55.169 45.902 92.716 1.00 11.73 188 GLY B CA 1
ATOM 3753 C C . GLY B 1 188 ? 54.823 45.461 94.123 1.00 14.36 188 GLY B C 1
ATOM 3754 O O . GLY B 1 188 ? 53.945 46.052 94.747 1.00 18.59 188 GLY B O 1
ATOM 3755 N N . LEU B 1 189 ? 55.484 44.434 94.633 1.00 12.33 189 LEU B N 1
ATOM 3756 C CA . LEU B 1 189 ? 55.180 43.970 95.978 1.00 21.84 189 LEU B CA 1
ATOM 3757 C C . LEU B 1 189 ? 56.437 43.759 96.796 1.00 20.63 189 LEU B C 1
ATOM 3758 O O . LEU B 1 189 ? 57.383 43.107 96.360 1.00 16.62 189 LEU B O 1
ATOM 3763 N N . LEU B 1 190 ? 56.435 44.322 97.993 1.00 18.44 190 LEU B N 1
ATOM 3764 C CA . LEU B 1 190 ? 57.565 44.192 98.881 1.00 18.28 190 LEU B CA 1
ATOM 3765 C C . LEU B 1 190 ? 57.007 43.857 100.263 1.00 19.40 190 LEU B C 1
ATOM 3766 O O . LEU B 1 190 ? 56.284 44.653 100.857 1.00 29.11 190 LEU B O 1
ATOM 3771 N N . LEU B 1 191 ? 57.308 42.666 100.759 1.00 18.16 191 LEU B N 1
ATOM 3772 C CA . LEU B 1 191 ? 56.830 42.256 102.068 1.00 7.34 191 LEU B CA 1
ATOM 3773 C C . LEU B 1 191 ? 57.978 42.246 103.072 1.00 14.39 191 LEU B C 1
ATOM 3774 O O . LEU B 1 191 ? 59.136 42.473 102.709 1.00 20.59 191 LEU B O 1
ATOM 3779 N N . ASN B 1 192 ? 57.644 41.976 104.331 1.00 19.27 192 ASN B N 1
ATOM 3780 C CA . ASN B 1 192 ? 58.621 41.922 105.409 1.00 19.34 192 ASN B CA 1
ATOM 3781 C C . ASN B 1 192 ? 59.649 43.048 105.292 1.00 22.90 192 ASN B C 1
ATOM 3782 O O . ASN B 1 192 ? 60.846 42.850 105.506 1.00 24.27 192 ASN B O 1
ATOM 3787 N N . THR B 1 193 ? 59.159 44.237 104.956 1.00 21.84 193 THR B N 1
ATOM 3788 C CA . THR B 1 193 ? 59.996 45.418 104.786 1.00 22.57 193 THR B CA 1
ATOM 3789 C C . THR B 1 193 ? 59.389 46.638 105.492 1.00 29.00 193 THR B C 1
ATOM 3790 O O . THR B 1 193 ? 58.233 47.009 105.257 1.00 30.58 193 THR B O 1
ATOM 3794 N N . ARG B 1 194 ? 60.176 47.259 106.357 1.00 24.08 194 ARG B N 1
ATOM 3795 C CA . ARG B 1 194 ? 59.724 48.430 107.077 1.00 9.44 194 ARG B CA 1
ATOM 3796 C C . ARG B 1 194 ? 60.124 49.650 106.265 1.00 14.73 194 ARG B C 1
ATOM 3797 O O . ARG B 1 194 ? 61.285 49.817 105.899 1.00 22.70 194 ARG B O 1
ATOM 3805 N N . ALA B 1 195 ? 59.142 50.484 105.956 1.00 21.70 195 ALA B N 1
ATOM 3806 C CA . ALA B 1 195 ? 59.389 51.686 105.195 1.00 15.94 195 ALA B CA 1
ATOM 3807 C C . ALA B 1 195 ? 59.598 52.851 106.166 1.00 26.90 195 ALA B C 1
ATOM 3808 O O . ALA B 1 195 ? 58.941 52.938 107.208 1.00 27.42 195 ALA B O 1
ATOM 3810 N N . GLU B 1 196 ? 60.529 53.730 105.805 1.00 30.23 196 GLU B N 1
ATOM 3811 C CA . GLU B 1 196 ? 60.877 54.919 106.574 1.00 25.70 196 GLU B CA 1
ATOM 3812 C C . GLU B 1 196 ? 60.812 56.079 105.585 1.00 24.94 196 GLU B C 1
ATOM 3813 O O . GLU B 1 196 ? 61.432 56.021 104.518 1.00 19.74 196 GLU B O 1
ATOM 3819 N N . LEU B 1 197 ? 60.071 57.127 105.929 1.00 20.56 197 LEU B N 1
ATOM 3820 C CA . LEU B 1 197 ? 59.944 58.271 105.029 1.00 22.97 197 LEU B CA 1
ATOM 3821 C C . LEU B 1 197 ? 61.145 59.211 105.048 1.00 25.69 197 LEU B C 1
ATOM 3822 O O . LEU B 1 197 ? 61.580 59.665 106.103 1.00 32.35 197 LEU B O 1
ATOM 3827 N N . VAL B 1 198 ? 61.684 59.496 103.873 1.00 23.29 198 VAL B N 1
ATOM 3828 C CA . VAL B 1 198 ? 62.810 60.405 103.775 1.00 24.56 198 VAL B CA 1
ATOM 3829 C C . VAL B 1 198 ? 62.450 61.478 102.759 1.00 29.59 198 VAL B C 1
ATOM 3830 O O . VAL B 1 198 ? 61.582 61.283 101.904 1.00 32.13 198 VAL B O 1
ATOM 3834 N N . PRO B 1 199 ? 63.103 62.638 102.847 1.00 26.32 199 PRO B N 1
ATOM 3835 C CA . PRO B 1 199 ? 62.800 63.702 101.894 1.00 28.96 199 PRO B CA 1
ATOM 3836 C C . PRO B 1 199 ? 62.953 63.210 100.463 1.00 32.55 199 PRO B C 1
ATOM 3837 O O . PRO B 1 199 ? 64.054 62.854 100.033 1.00 34.17 199 PRO B O 1
ATOM 3841 N N . GLY B 1 200 ? 61.834 63.159 99.742 1.00 34.57 200 GLY B N 1
ATOM 3842 C CA . GLY B 1 200 ? 61.854 62.726 98.350 1.00 32.56 200 GLY B CA 1
ATOM 3843 C C . GLY B 1 200 ? 61.442 61.294 98.045 1.00 38.84 200 GLY B C 1
ATOM 3844 O O . GLY B 1 200 ? 60.835 61.024 97.003 1.00 36.47 200 GLY B O 1
ATOM 3845 N N . GLY B 1 201 ? 61.764 60.371 98.946 1.00 34.66 201 GLY B N 1
ATOM 3846 C CA . GLY B 1 201 ? 61.421 58.980 98.712 1.00 29.15 201 GLY B CA 1
ATOM 3847 C C . GLY B 1 201 ? 61.214 58.144 99.958 1.00 24.73 201 GLY B C 1
ATOM 3848 O O . GLY B 1 201 ? 60.721 58.621 100.983 1.00 29.22 201 GLY B O 1
ATOM 3849 N N . VAL B 1 202 ? 61.598 56.880 99.868 1.00 20.58 202 VAL B N 1
ATOM 3850 C CA . VAL B 1 202 ? 61.438 55.972 100.984 1.00 17.05 202 VAL B CA 1
ATOM 3851 C C . VAL B 1 202 ? 62.719 55.184 101.215 1.00 19.19 202 VAL B C 1
ATOM 3852 O O . VAL B 1 202 ? 63.516 54.985 100.298 1.00 25.34 202 VAL B O 1
ATOM 3856 N N . ARG B 1 203 ? 62.925 54.766 102.457 1.00 21.87 203 ARG B N 1
ATOM 3857 C CA . ARG B 1 203 ? 64.083 53.967 102.817 1.00 17.10 203 ARG B CA 1
ATOM 3858 C C . ARG B 1 203 ? 63.498 52.633 103.262 1.00 19.89 203 ARG B C 1
ATOM 3859 O O . ARG B 1 203 ? 62.651 52.583 104.149 1.00 24.11 203 ARG B O 1
ATOM 3867 N N . LEU B 1 204 ? 63.952 51.560 102.631 1.00 19.66 204 LEU B N 1
ATOM 3868 C CA . LEU B 1 204 ? 63.467 50.224 102.918 1.00 14.46 204 LEU B CA 1
ATOM 3869 C C . LEU B 1 204 ? 64.438 49.402 103.746 1.00 23.10 204 LEU B C 1
ATOM 3870 O O . LEU B 1 204 ? 65.593 49.217 103.359 1.00 25.99 204 LEU B O 1
ATOM 3875 N N . HIS B 1 205 ? 63.956 48.889 104.874 1.00 27.05 205 HIS B N 1
ATOM 3876 C CA . HIS B 1 205 ? 64.780 48.064 105.745 1.00 24.71 205 HIS B CA 1
ATOM 3877 C C . HIS B 1 205 ? 64.313 46.619 105.659 1.00 27.10 205 HIS B C 1
ATOM 3878 O O . HIS B 1 205 ? 63.114 46.367 105.624 1.00 29.55 205 HIS B O 1
ATOM 3885 N N . ARG B 1 206 ? 65.261 45.681 105.613 1.00 35.99 206 ARG B N 1
ATOM 3886 C CA . ARG B 1 206 ? 64.964 44.244 105.561 1.00 38.44 206 ARG B CA 1
ATOM 3887 C C . ARG B 1 206 ? 65.914 43.470 106.468 1.00 43.89 206 ARG B C 1
ATOM 3888 O O . ARG B 1 206 ? 66.582 44.047 107.327 1.00 47.87 206 ARG B O 1
ATOM 3896 N N . LEU B 1 207 ? 65.973 42.156 106.246 1.00 50.44 207 LEU B N 1
ATOM 3897 C CA . LEU B 1 207 ? 66.833 41.235 107.003 1.00 53.25 207 LEU B CA 1
ATOM 3898 C C . LEU B 1 207 ? 67.141 39.997 106.151 1.00 52.38 207 LEU B C 1
ATOM 3899 O O . LEU B 1 207 ? 66.225 39.310 105.700 1.00 52.98 207 LEU B O 1
ATOM 3904 N N . THR B 1 208 ? 68.428 39.726 105.931 1.00 55.69 208 THR B N 1
ATOM 3905 C CA . THR B 1 208 ? 68.867 38.576 105.134 1.00 60.82 208 THR B CA 1
ATOM 3906 C C . THR B 1 208 ? 69.125 37.344 106.000 1.00 62.77 208 THR B C 1
ATOM 3907 O O . THR B 1 208 ? 69.654 37.451 107.107 1.00 65.55 208 THR B O 1
ATOM 3911 N N . VAL B 1 216 ? 72.943 37.109 108.935 1.00 61.75 216 VAL B N 1
ATOM 3912 C CA . VAL B 1 216 ? 71.886 38.012 109.376 1.00 63.47 216 VAL B CA 1
ATOM 3913 C C . VAL B 1 216 ? 72.389 39.440 109.471 1.00 65.75 216 VAL B C 1
ATOM 3914 O O . VAL B 1 216 ? 73.300 39.732 110.246 1.00 64.21 216 VAL B O 1
ATOM 3918 N N . VAL B 1 217 ? 71.782 40.329 108.690 1.00 69.01 217 VAL B N 1
ATOM 3919 C CA . VAL B 1 217 ? 72.168 41.734 108.687 1.00 65.83 217 VAL B CA 1
ATOM 3920 C C . VAL B 1 217 ? 71.101 42.596 108.018 1.00 64.34 217 VAL B C 1
ATOM 3921 O O . VAL B 1 217 ? 70.396 42.138 107.118 1.00 58.05 217 VAL B O 1
ATOM 3925 N N . HIS B 1 218 ? 70.992 43.845 108.464 1.00 65.28 218 HIS B N 1
ATOM 3926 C CA . HIS B 1 218 ? 70.021 44.787 107.909 1.00 68.15 218 HIS B CA 1
ATOM 3927 C C . HIS B 1 218 ? 70.360 45.148 106.464 1.00 68.00 218 HIS B C 1
ATOM 3928 O O . HIS B 1 218 ? 71.497 44.983 106.023 1.00 73.51 218 HIS B O 1
ATOM 3935 N N . GLU B 1 219 ? 69.370 45.636 105.726 1.00 65.15 219 GLU B N 1
ATOM 3936 C CA . GLU B 1 219 ? 69.582 46.032 104.340 1.00 63.12 219 GLU B CA 1
ATOM 3937 C C . GLU B 1 219 ? 68.766 47.269 103.996 1.00 61.22 219 GLU B C 1
ATOM 3938 O O . GLU B 1 219 ? 67.606 47.177 103.590 1.00 63.63 219 GLU B O 1
ATOM 3944 N N . THR B 1 220 ? 69.387 48.427 104.172 1.00 58.78 220 THR B N 1
ATOM 3945 C CA . THR B 1 220 ? 68.752 49.698 103.880 1.00 51.65 220 THR B CA 1
ATOM 3946 C C . THR B 1 220 ? 68.820 49.944 102.381 1.00 49.59 220 THR B C 1
ATOM 3947 O O . THR B 1 220 ? 69.840 49.682 101.750 1.00 52.38 220 THR B O 1
ATOM 3951 N N . ARG B 1 221 ? 67.734 50.449 101.812 1.00 48.27 221 ARG B N 1
ATOM 3952 C CA . ARG B 1 221 ? 67.683 50.705 100.380 1.00 47.33 221 ARG B CA 1
ATOM 3953 C C . ARG B 1 221 ? 66.693 51.825 100.087 1.00 48.00 221 ARG B C 1
ATOM 3954 O O . ARG B 1 221 ? 65.498 51.676 100.325 1.00 58.60 221 ARG B O 1
ATOM 3962 N N . GLN B 1 222 ? 67.184 52.947 99.576 1.00 46.23 222 GLN B N 1
ATOM 3963 C CA . GLN B 1 222 ? 66.300 54.060 99.258 1.00 45.75 222 GLN B CA 1
ATOM 3964 C C . GLN B 1 222 ? 65.737 53.943 97.850 1.00 43.99 222 GLN B C 1
ATOM 3965 O O . GLN B 1 222 ? 66.304 53.255 96.999 1.00 45.20 222 GLN B O 1
ATOM 3971 N N . ILE B 1 223 ? 64.614 54.622 97.620 1.00 43.69 223 ILE B N 1
ATOM 3972 C CA . ILE B 1 223 ? 63.939 54.633 96.323 1.00 39.54 223 ILE B CA 1
ATOM 3973 C C . ILE B 1 223 ? 63.149 55.937 96.154 1.00 39.74 223 ILE B C 1
ATOM 3974 O O . ILE B 1 223 ? 62.469 56.380 97.083 1.00 37.13 223 ILE B O 1
ATOM 3979 N N . ARG B 1 224 ? 63.250 56.563 94.981 1.00 36.22 224 ARG B N 1
ATOM 3980 C CA . ARG B 1 224 ? 62.501 57.792 94.726 1.00 34.57 224 ARG B CA 1
ATOM 3981 C C . ARG B 1 224 ? 61.053 57.434 94.425 1.00 32.92 224 ARG B C 1
ATOM 3982 O O . ARG B 1 224 ? 60.759 56.337 93.932 1.00 25.57 224 ARG B O 1
ATOM 3990 N N . ALA B 1 225 ? 60.164 58.381 94.710 1.00 25.81 225 ALA B N 1
ATOM 3991 C CA . ALA B 1 225 ? 58.736 58.218 94.497 1.00 25.19 225 ALA B CA 1
ATOM 3992 C C . ALA B 1 225 ? 58.079 59.576 94.273 1.00 22.32 225 ALA B C 1
ATOM 3993 O O . ALA B 1 225 ? 58.353 60.530 94.999 1.00 22.93 225 ALA B O 1
ATOM 3995 N N . GLY B 1 226 ? 57.220 59.670 93.264 1.00 24.41 226 GLY B N 1
ATOM 3996 C CA . GLY B 1 226 ? 56.540 60.92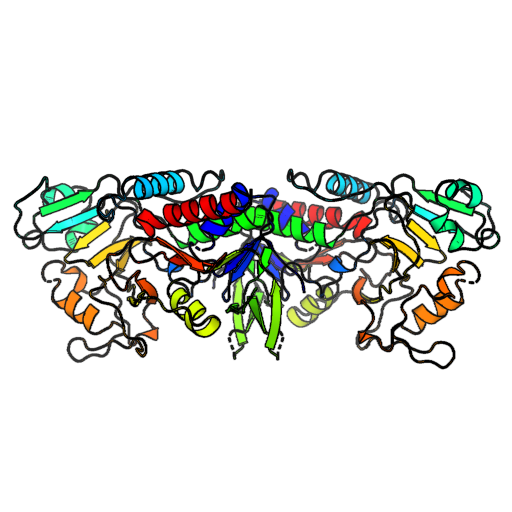8 93.005 1.00 20.40 226 GLY B CA 1
ATOM 3997 C C . GLY B 1 226 ? 55.369 61.111 93.957 1.00 31.29 226 GLY B C 1
ATOM 3998 O O . GLY B 1 226 ? 55.003 62.233 94.308 1.00 32.94 226 GLY B O 1
ATOM 3999 N N . VAL B 1 227 ? 54.775 59.997 94.373 1.00 22.66 227 VAL B N 1
ATOM 4000 C CA . VAL B 1 227 ? 53.655 60.035 95.294 1.00 26.22 227 VAL B CA 1
ATOM 4001 C C . VAL B 1 227 ? 53.789 58.919 96.319 1.00 26.48 227 VAL B C 1
ATOM 4002 O O . VAL B 1 227 ? 54.063 57.768 95.968 1.00 25.76 227 VAL B O 1
ATOM 4006 N N . ILE B 1 228 ? 53.597 59.274 97.587 1.00 26.09 228 ILE B N 1
ATOM 4007 C CA . ILE B 1 228 ? 53.694 58.333 98.703 1.00 20.92 228 ILE B CA 1
ATOM 4008 C C . ILE B 1 228 ? 52.421 58.324 99.544 1.00 21.00 228 ILE B C 1
ATOM 4009 O O . ILE B 1 228 ? 52.062 59.328 100.163 1.00 16.56 228 ILE B O 1
ATOM 4014 N N . ILE B 1 229 ? 51.750 57.176 99.563 1.00 22.75 229 ILE B N 1
ATOM 4015 C CA . ILE B 1 229 ? 50.525 56.998 100.335 1.00 15.43 229 ILE B CA 1
ATOM 4016 C C . ILE B 1 229 ? 50.846 56.234 101.614 1.00 17.42 229 ILE B C 1
ATOM 4017 O O . ILE B 1 229 ? 51.265 55.077 101.571 1.00 11.96 229 ILE B O 1
ATOM 4022 N N . VAL B 1 230 ? 50.647 56.910 102.746 1.00 20.25 230 VAL B N 1
ATOM 4023 C CA . VAL B 1 230 ? 50.899 56.355 104.073 1.00 8.12 230 VAL B CA 1
ATOM 4024 C C . VAL B 1 230 ? 49.659 55.659 104.623 1.00 10.75 230 VAL B C 1
ATOM 4025 O O . VAL B 1 230 ? 48.808 56.285 105.251 1.00 6.89 230 VAL B O 1
ATOM 4029 N N . ALA B 1 231 ? 49.582 54.353 104.377 1.00 15.71 231 ALA B N 1
ATOM 4030 C CA . ALA B 1 231 ? 48.478 53.514 104.833 1.00 15.48 231 ALA B CA 1
ATOM 4031 C C . ALA B 1 231 ? 48.986 52.551 105.905 1.00 12.98 231 ALA B C 1
ATOM 4032 O O . ALA B 1 231 ? 48.668 51.362 105.876 1.00 13.03 231 ALA B O 1
ATOM 4034 N N . ALA B 1 232 ? 49.769 53.065 106.848 1.00 9.79 232 ALA B N 1
ATOM 4035 C CA . ALA B 1 232 ? 50.315 52.226 107.900 1.00 8.69 232 ALA B CA 1
ATOM 4036 C C . ALA B 1 232 ? 49.351 52.038 109.063 1.00 11.85 232 ALA B C 1
ATOM 4037 O O . ALA B 1 232 ? 49.727 51.535 110.121 1.00 19.02 232 ALA B O 1
ATOM 4039 N N . GLY B 1 233 ? 48.097 52.418 108.856 1.00 15.49 233 GLY B N 1
ATOM 4040 C CA . GLY B 1 233 ? 47.116 52.285 109.914 1.00 14.16 233 GLY B CA 1
ATOM 4041 C C . GLY B 1 233 ? 47.487 53.191 111.076 1.00 14.71 233 GLY B C 1
ATOM 4042 O O . GLY B 1 233 ? 47.986 54.297 110.879 1.00 12.76 233 GLY B O 1
ATOM 4043 N N . ALA B 1 234 ? 47.255 52.702 112.287 1.00 17.13 234 ALA B N 1
ATOM 4044 C CA . ALA B 1 234 ? 47.542 53.442 113.507 1.00 13.04 234 ALA B CA 1
ATOM 4045 C C . ALA B 1 234 ? 48.986 53.926 113.572 1.00 13.90 234 ALA B C 1
ATOM 4046 O O . ALA B 1 234 ? 49.284 54.903 114.255 1.00 19.99 234 ALA B O 1
ATOM 4048 N N . ALA B 1 235 ? 49.886 53.256 112.862 1.00 9.05 235 ALA B N 1
ATOM 4049 C CA . ALA B 1 235 ? 51.284 53.663 112.879 1.00 8.77 235 ALA B CA 1
ATOM 4050 C C . ALA B 1 235 ? 51.563 54.764 111.851 1.00 12.54 235 ALA B C 1
ATOM 4051 O O . ALA B 1 235 ? 52.692 55.249 111.739 1.00 15.54 235 ALA B O 1
ATOM 4053 N N . GLY B 1 236 ? 50.533 55.163 111.109 1.00 13.74 236 GLY B N 1
ATOM 4054 C CA . GLY B 1 236 ? 50.693 56.199 110.095 1.00 12.82 236 GLY B CA 1
ATOM 4055 C C . GLY B 1 236 ? 51.107 57.559 110.637 1.00 17.00 236 GLY B C 1
ATOM 4056 O O . GLY B 1 236 ? 52.025 58.176 110.109 1.00 19.75 236 GLY B O 1
ATOM 4057 N N . PRO B 1 237 ? 50.439 58.065 111.685 1.00 17.79 237 PRO B N 1
ATOM 4058 C CA . PRO B 1 237 ? 50.793 59.371 112.253 1.00 16.70 237 PRO B CA 1
ATOM 4059 C C . PRO B 1 237 ? 52.257 59.478 112.699 1.00 13.96 237 PRO B C 1
ATOM 4060 O O . PRO B 1 237 ? 52.939 60.438 112.364 1.00 13.32 237 PRO B O 1
ATOM 4064 N N . ALA B 1 238 ? 52.740 58.492 113.442 1.00 11.05 238 ALA B N 1
ATOM 4065 C CA . ALA B 1 238 ? 54.117 58.528 113.901 1.00 12.47 238 ALA B CA 1
ATOM 4066 C C . ALA B 1 238 ? 55.078 58.432 112.734 1.00 15.11 238 ALA B C 1
ATOM 4067 O O . ALA B 1 238 ? 56.086 59.138 112.693 1.00 19.08 238 ALA B O 1
ATOM 4069 N N . LEU B 1 239 ? 54.777 57.549 111.786 1.00 21.27 239 LEU B N 1
ATOM 4070 C CA . LEU B 1 239 ? 55.633 57.372 110.616 1.00 17.32 239 LEU B CA 1
ATOM 4071 C C . LEU B 1 239 ? 56.067 58.711 110.036 1.00 23.59 239 LEU B C 1
ATOM 4072 O O . LEU B 1 239 ? 57.261 58.973 109.899 1.00 23.67 239 LEU B O 1
ATOM 4077 N N . VAL B 1 240 ? 55.083 59.550 109.705 1.00 23.03 240 VAL B N 1
ATOM 4078 C CA . VAL B 1 240 ? 55.329 60.864 109.122 1.00 20.50 240 VAL B CA 1
ATOM 4079 C C . VAL B 1 240 ? 55.956 61.852 110.102 1.00 22.68 240 VAL B C 1
ATOM 4080 O O . VAL B 1 240 ? 56.629 62.795 109.695 1.00 21.17 240 VAL B O 1
ATOM 4084 N N . GLU B 1 241 ? 55.727 61.632 111.390 1.00 23.13 241 GLU B N 1
ATOM 4085 C CA . GLU B 1 241 ? 56.272 62.498 112.418 1.00 21.48 241 GLU B CA 1
ATOM 4086 C C . GLU B 1 241 ? 57.765 62.256 112.568 1.00 18.87 241 GLU B C 1
ATOM 4087 O O . GLU B 1 241 ? 58.561 63.176 112.449 1.00 22.38 241 GLU B O 1
ATOM 4093 N N . GLN B 1 242 ? 58.150 61.011 112.809 1.00 22.62 242 GLN B N 1
ATOM 4094 C CA . GLN B 1 242 ? 59.557 60.703 113.000 1.00 29.61 242 GLN B CA 1
ATOM 4095 C C . GLN B 1 242 ? 60.353 60.738 111.698 1.00 34.56 242 GLN B C 1
ATOM 4096 O O . GLN B 1 242 ? 61.582 60.825 111.716 1.00 40.25 242 GLN B O 1
ATOM 4102 N N . GLY B 1 243 ? 59.653 60.705 110.568 1.00 29.06 243 GLY B N 1
ATOM 4103 C CA . GLY B 1 243 ? 60.333 60.718 109.287 1.00 23.80 243 GLY B CA 1
ATOM 4104 C C . GLY B 1 243 ? 60.434 62.068 108.607 1.00 27.98 243 GLY B C 1
ATOM 4105 O O . GLY B 1 243 ? 61.446 62.366 107.974 1.00 33.18 243 GLY B O 1
ATOM 4106 N N . LEU B 1 244 ? 59.397 62.891 108.741 1.00 27.43 244 LEU B N 1
ATOM 4107 C CA . LEU B 1 244 ? 59.371 64.208 108.103 1.00 26.59 244 LEU B CA 1
ATOM 4108 C C . LEU B 1 244 ? 58.993 65.371 109.042 1.00 29.71 244 LEU B C 1
ATOM 4109 O O . LEU B 1 244 ? 58.783 66.492 108.581 1.00 27.15 244 LEU B O 1
ATOM 4114 N N . GLY B 1 245 ? 58.895 65.109 110.342 1.00 26.93 245 GLY B N 1
ATOM 4115 C CA . GLY B 1 245 ? 58.537 66.165 111.273 1.00 20.90 245 GLY B CA 1
ATOM 4116 C C . GLY B 1 245 ? 57.150 66.746 111.054 1.00 25.06 245 GLY B C 1
ATOM 4117 O O . GLY B 1 245 ? 56.866 67.872 111.468 1.00 29.36 245 GLY B O 1
ATOM 4118 N N . LEU B 1 246 ? 56.279 65.978 110.409 1.00 23.96 246 LEU B N 1
ATOM 4119 C CA . LEU B 1 246 ? 54.916 66.416 110.132 1.00 24.51 246 LEU B CA 1
ATOM 4120 C C . LEU B 1 246 ? 53.970 66.070 111.281 1.00 27.81 246 LEU B C 1
ATOM 4121 O O . LEU B 1 246 ? 53.629 64.902 111.499 1.00 23.48 246 LEU B O 1
ATOM 4126 N N . HIS B 1 247 ? 53.541 67.101 112.004 1.00 21.95 247 HIS B N 1
ATOM 4127 C CA . HIS B 1 247 ? 52.646 66.938 113.147 1.00 23.24 247 HIS B CA 1
ATOM 4128 C C . HIS B 1 247 ? 51.178 66.781 112.752 1.00 25.72 247 HIS B C 1
ATOM 4129 O O . HIS B 1 247 ? 50.715 67.409 111.805 1.00 23.39 247 HIS B O 1
ATOM 4136 N N . THR B 1 248 ? 50.454 65.935 113.479 1.00 23.30 248 THR B N 1
ATOM 4137 C CA . THR B 1 248 ? 49.031 65.727 113.233 1.00 21.88 248 THR B CA 1
ATOM 4138 C C . THR B 1 248 ? 48.363 65.563 114.596 1.00 29.76 248 THR B C 1
ATOM 4139 O O . THR B 1 248 ? 49.039 65.404 115.620 1.00 24.77 248 THR B O 1
ATOM 4143 N N . ARG B 1 249 ? 47.034 65.583 114.602 1.00 30.16 249 ARG B N 1
ATOM 4144 C CA . ARG B 1 249 ? 46.274 65.453 115.838 1.00 29.99 249 ARG B CA 1
ATOM 4145 C C . ARG B 1 249 ? 45.710 64.042 116.011 1.00 24.33 249 ARG B C 1
ATOM 4146 O O . ARG B 1 249 ? 45.056 63.741 117.013 1.00 29.71 249 ARG B O 1
ATOM 4154 N N . HIS B 1 250 ? 45.984 63.169 115.048 1.00 21.90 250 HIS B N 1
ATOM 4155 C CA . HIS B 1 250 ? 45.470 61.801 115.101 1.00 19.72 250 HIS B CA 1
ATOM 4156 C C . HIS B 1 250 ? 45.939 60.990 116.306 1.00 21.81 250 HIS B C 1
ATOM 4157 O O . HIS B 1 250 ? 47.048 61.170 116.812 1.00 22.62 250 HIS B O 1
ATOM 4164 N N . GLY B 1 251 ? 45.077 60.094 116.766 1.00 17.16 251 GLY B N 1
ATOM 4165 C CA . GLY B 1 251 ? 45.418 59.280 117.911 1.00 7.95 251 GLY B CA 1
ATOM 4166 C C . GLY B 1 251 ? 45.273 57.805 117.624 1.00 20.77 251 GLY B C 1
ATOM 4167 O O . GLY B 1 251 ? 44.936 57.397 116.512 1.00 17.58 251 GLY B O 1
ATOM 4168 N N . ARG B 1 252 ? 45.514 56.998 118.645 1.00 20.32 252 ARG B N 1
ATOM 4169 C CA . ARG B 1 252 ? 45.429 55.563 118.499 1.00 24.45 252 ARG B CA 1
ATOM 4170 C C . ARG B 1 252 ? 44.815 54.913 119.727 1.00 20.69 252 ARG B C 1
ATOM 4171 O O . ARG B 1 252 ? 44.980 55.396 120.845 1.00 28.57 252 ARG B O 1
ATOM 4179 N N . ALA B 1 253 ? 44.087 53.825 119.518 1.00 17.89 253 ALA B N 1
ATOM 4180 C CA . ALA B 1 253 ? 43.480 53.118 120.628 1.00 18.15 253 ALA B CA 1
ATOM 4181 C C . ALA B 1 253 ? 43.701 51.614 120.470 1.00 22.52 253 ALA B C 1
ATOM 4182 O O . ALA B 1 253 ? 43.642 51.073 119.362 1.00 26.51 253 ALA B O 1
ATOM 4184 N N . TYR B 1 254 ? 43.986 50.946 121.582 1.00 19.33 254 TYR B N 1
ATOM 4185 C CA . TYR B 1 254 ? 44.181 49.510 121.555 1.00 17.79 254 TYR B CA 1
ATOM 4186 C C . TYR B 1 254 ? 42.879 48.867 121.957 1.00 23.14 254 TYR B C 1
ATOM 4187 O O . TYR B 1 254 ? 42.348 49.110 123.048 1.00 22.94 254 TYR B O 1
ATOM 4196 N N . ARG B 1 255 ? 42.370 48.034 121.063 1.00 25.69 255 ARG B N 1
ATOM 4197 C CA . ARG B 1 255 ? 41.112 47.358 121.284 1.00 19.57 255 ARG B CA 1
ATOM 4198 C C . ARG B 1 255 ? 41.316 45.864 121.206 1.00 19.90 255 ARG B C 1
ATOM 4199 O O . ARG B 1 255 ? 41.988 45.361 120.308 1.00 19.82 255 ARG B O 1
ATOM 4207 N N . GLN B 1 256 ? 40.727 45.166 122.164 1.00 15.09 256 GLN B N 1
ATOM 4208 C CA . GLN B 1 256 ? 40.827 43.723 122.236 1.00 22.44 256 GLN B CA 1
ATOM 4209 C C . GLN B 1 256 ? 39.547 43.103 121.672 1.00 20.83 256 GLN B C 1
ATOM 4210 O O . GLN B 1 256 ? 38.500 43.742 121.662 1.00 17.27 256 GLN B O 1
ATOM 4216 N N . PHE B 1 257 ? 39.630 41.864 121.196 1.00 24.92 257 PHE B N 1
ATOM 4217 C CA . PHE B 1 257 ? 38.455 41.208 120.638 1.00 23.61 257 PHE B CA 1
ATOM 4218 C C . PHE B 1 257 ? 38.211 39.827 121.249 1.00 25.79 257 PHE B C 1
ATOM 4219 O O . PHE B 1 257 ? 38.161 38.817 120.537 1.00 26.76 257 PHE B O 1
ATOM 4227 N N . PRO B 1 258 ? 38.040 39.764 122.580 1.00 26.50 258 PRO B N 1
ATOM 4228 C CA . PRO B 1 258 ? 37.801 38.466 123.220 1.00 23.20 258 PRO B CA 1
ATOM 4229 C C . PRO B 1 258 ? 36.607 37.726 122.618 1.00 25.87 258 PRO B C 1
ATOM 4230 O O . PRO B 1 258 ? 35.626 38.342 122.198 1.00 25.59 258 PRO B O 1
ATOM 4234 N N . ARG B 1 259 ? 36.708 36.399 122.576 1.00 34.11 259 ARG B N 1
ATOM 4235 C CA . ARG B 1 259 ? 35.652 35.561 122.013 1.00 33.37 259 ARG B CA 1
ATOM 4236 C C . ARG B 1 259 ? 34.638 35.037 123.033 1.00 31.79 259 ARG B C 1
ATOM 4237 O O . ARG B 1 259 ? 34.991 34.684 124.155 1.00 30.66 259 ARG B O 1
ATOM 4245 N N . LEU B 1 260 ? 33.375 34.981 122.615 1.00 25.01 260 LEU B N 1
ATOM 4246 C CA . LEU B 1 260 ? 32.293 34.489 123.455 1.00 23.39 260 LEU B CA 1
ATOM 4247 C C . LEU B 1 260 ? 31.759 33.184 122.873 1.00 28.87 260 LEU B C 1
ATOM 4248 O O . LEU B 1 260 ? 31.012 33.188 121.888 1.00 20.50 260 LEU B O 1
ATOM 4253 N N . ASP B 1 261 ? 32.136 32.069 123.492 1.00 26.52 261 ASP B N 1
ATOM 4254 C CA . ASP B 1 261 ? 31.716 30.765 123.016 1.00 24.89 261 ASP B CA 1
ATOM 4255 C C . ASP B 1 261 ? 30.294 30.387 123.387 1.00 23.98 261 ASP B C 1
ATOM 4256 O O . ASP B 1 261 ? 30.074 29.586 124.285 1.00 31.66 261 ASP B O 1
ATOM 4261 N N . LEU B 1 262 ? 29.326 30.975 122.698 1.00 23.37 262 LEU B N 1
ATOM 4262 C CA . LEU B 1 262 ? 27.925 30.661 122.935 1.00 23.51 262 LEU B CA 1
ATOM 4263 C C . LEU B 1 262 ? 27.259 30.481 121.575 1.00 29.60 262 LEU B C 1
ATOM 4264 O O . LEU B 1 262 ? 27.577 31.201 120.627 1.00 33.85 262 LEU B O 1
ATOM 4269 N N . LEU B 1 263 ? 26.353 29.509 121.489 1.00 28.17 263 LEU B N 1
ATOM 4270 C CA . LEU B 1 263 ? 25.648 29.183 120.253 1.00 31.58 263 LEU B CA 1
ATOM 4271 C C . LEU B 1 263 ? 25.420 30.358 119.314 1.00 34.40 263 LEU B C 1
ATOM 4272 O O . LEU B 1 263 ? 24.862 31.377 119.704 1.00 38.17 263 LEU B O 1
ATOM 4277 N N . SER B 1 264 ? 25.854 30.208 118.071 1.00 29.34 264 SER B N 1
ATOM 4278 C CA . SER B 1 264 ? 25.663 31.251 117.086 1.00 30.95 264 SER B CA 1
ATOM 4279 C C . SER B 1 264 ? 25.330 30.641 115.737 1.00 35.07 264 SER B C 1
ATOM 4280 O O . SER B 1 264 ? 25.713 29.507 115.444 1.00 34.43 264 SER B O 1
ATOM 4283 N N . GLY B 1 265 ? 24.616 31.403 114.915 1.00 33.15 265 GLY B N 1
ATOM 4284 C CA . GLY B 1 265 ? 24.241 30.914 113.599 1.00 36.89 265 GLY B CA 1
ATOM 4285 C C . GLY B 1 265 ? 24.721 31.788 112.457 1.00 33.82 265 GLY B C 1
ATOM 4286 O O . GLY B 1 265 ? 25.201 32.897 112.668 1.00 33.00 265 GLY B O 1
ATOM 4287 N N . ALA B 1 266 ? 24.587 31.290 111.234 1.00 36.73 266 ALA B N 1
ATOM 4288 C CA . ALA B 1 266 ? 25.024 32.040 110.062 1.00 40.14 266 ALA B CA 1
ATOM 4289 C C . ALA B 1 266 ? 24.112 33.227 109.793 1.00 40.69 266 ALA B C 1
ATOM 4290 O O . ALA B 1 266 ? 24.486 34.166 109.090 1.00 39.12 266 ALA B O 1
ATOM 4292 N N . GLN B 1 267 ? 22.914 33.181 110.355 1.00 41.25 267 GLN B N 1
ATOM 4293 C CA . GLN B 1 267 ? 21.959 34.248 110.146 1.00 43.85 267 GLN B CA 1
ATOM 4294 C C . GLN B 1 267 ? 21.540 34.948 111.433 1.00 42.58 267 GLN B C 1
ATOM 4295 O O . GLN B 1 267 ? 20.605 35.754 111.430 1.00 47.03 267 GLN B O 1
ATOM 4301 N N . THR B 1 268 ? 22.226 34.643 112.532 1.00 37.42 268 THR B N 1
ATOM 4302 C CA . THR B 1 268 ? 21.918 35.291 113.801 1.00 35.50 268 THR B CA 1
ATOM 4303 C C . THR B 1 268 ? 22.434 36.717 113.691 1.00 27.68 268 THR B C 1
ATOM 4304 O O . THR B 1 268 ? 23.608 36.950 113.384 1.00 26.05 268 THR B O 1
ATOM 4308 N N . PRO B 1 269 ? 21.549 37.693 113.925 1.00 28.45 269 PRO B N 1
ATOM 4309 C CA . PRO B 1 269 ? 21.877 39.120 113.849 1.00 29.47 269 PRO B CA 1
ATOM 4310 C C . PRO B 1 269 ? 23.006 39.629 114.746 1.00 26.58 269 PRO B C 1
ATOM 4311 O O . PRO B 1 269 ? 23.337 39.022 115.764 1.00 25.85 269 PRO B O 1
ATOM 4315 N N . VAL B 1 270 ? 23.611 40.736 114.323 1.00 20.47 270 VAL B N 1
ATOM 4316 C CA . VAL B 1 270 ? 24.676 41.375 115.081 1.00 18.12 270 VAL B CA 1
ATOM 4317 C C . VAL B 1 270 ? 23.937 42.129 116.183 1.00 18.32 270 VAL B C 1
ATOM 4318 O O . VAL B 1 270 ? 22.875 42.695 115.936 1.00 23.86 270 VAL B O 1
ATOM 4322 N N . LEU B 1 271 ? 24.481 42.124 117.394 1.00 19.30 271 LEU B N 1
ATOM 4323 C CA . LEU B 1 271 ? 23.849 42.806 118.514 1.00 14.43 271 LEU B CA 1
ATOM 4324 C C . LEU B 1 271 ? 24.802 43.823 119.106 1.00 16.54 271 LEU B C 1
ATOM 4325 O O . LEU B 1 271 ? 26.019 43.618 119.114 1.00 16.06 271 LEU B O 1
ATOM 4330 N N . ARG B 1 272 ? 24.235 44.918 119.608 1.00 16.09 272 ARG B N 1
ATOM 4331 C CA . ARG B 1 272 ? 24.994 46.008 120.219 1.00 7.19 272 ARG B CA 1
ATOM 4332 C C . ARG B 1 272 ? 24.302 46.485 121.481 1.00 15.33 272 ARG B C 1
ATOM 4333 O O . ARG B 1 272 ? 23.079 46.503 121.547 1.00 17.71 272 ARG B O 1
ATOM 4341 N N . ALA B 1 273 ? 25.082 46.875 122.482 1.00 19.91 273 ALA B N 1
ATOM 4342 C CA . ALA B 1 273 ? 24.523 47.377 123.739 1.00 21.28 273 ALA B CA 1
ATOM 4343 C C . ALA B 1 273 ? 25.537 48.322 124.378 1.00 23.89 273 ALA B C 1
ATOM 4344 O O . ALA B 1 273 ? 26.728 48.022 124.410 1.00 29.69 273 ALA B O 1
ATOM 4346 N N . SER B 1 274 ? 25.073 49.460 124.884 1.00 18.92 274 SER B N 1
ATOM 4347 C CA . SER B 1 274 ? 25.968 50.431 125.518 1.00 23.01 274 SER B CA 1
ATOM 4348 C C . SER B 1 274 ? 27.315 50.585 124.801 1.00 25.41 274 SER B C 1
ATOM 4349 O O . SER B 1 274 ? 28.349 50.798 125.438 1.00 30.61 274 SER B O 1
ATOM 4352 N N . GLY B 1 275 ? 27.304 50.473 123.477 1.00 29.46 275 GLY B N 1
ATOM 4353 C CA . GLY B 1 275 ? 28.533 50.623 122.718 1.00 28.25 275 GLY B CA 1
ATOM 4354 C C . GLY B 1 275 ? 29.289 49.337 122.445 1.00 28.20 275 GLY B C 1
ATOM 4355 O O . GLY B 1 275 ? 30.232 49.342 121.663 1.00 34.29 275 GLY B O 1
ATOM 4356 N N . LEU B 1 276 ? 28.904 48.241 123.085 1.00 17.74 276 LEU B N 1
ATOM 4357 C CA . LEU B 1 276 ? 29.592 46.985 122.847 1.00 16.76 276 LEU B CA 1
ATOM 4358 C C . LEU B 1 276 ? 28.901 46.213 121.720 1.00 19.94 276 LEU B C 1
ATOM 4359 O O . LEU B 1 276 ? 27.700 46.361 121.510 1.00 12.68 276 LEU B O 1
ATOM 4364 N N . THR B 1 277 ? 29.658 45.404 120.982 1.00 18.09 277 THR B N 1
ATOM 4365 C CA . THR B 1 277 ? 29.072 44.637 119.885 1.00 19.12 277 THR B CA 1
ATOM 4366 C C . THR B 1 277 ? 29.306 43.123 119.990 1.00 19.94 277 THR B C 1
ATOM 4367 O O . THR B 1 277 ? 30.372 42.671 120.405 1.00 22.53 277 THR B O 1
ATOM 4371 N N . LEU B 1 278 ? 28.296 42.342 119.623 1.00 14.65 278 LEU B N 1
ATOM 4372 C CA . LEU B 1 278 ? 28.427 40.898 119.626 1.00 12.43 278 LEU B CA 1
ATOM 4373 C C . LEU B 1 278 ? 28.326 40.458 118.168 1.00 10.86 278 LEU B C 1
ATOM 4374 O O . LEU B 1 278 ? 27.244 40.422 117.581 1.00 17.35 278 LEU B O 1
ATOM 4379 N N . ARG B 1 279 ? 29.485 40.161 117.589 1.00 16.78 279 ARG B N 1
ATOM 4380 C CA . ARG B 1 279 ? 29.597 39.747 116.200 1.00 13.50 279 ARG B CA 1
ATOM 4381 C C . ARG B 1 279 ? 29.614 38.236 116.060 1.00 20.88 279 ARG B C 1
ATOM 4382 O O . ARG B 1 279 ? 30.627 37.582 116.336 1.00 20.35 279 ARG B O 1
ATOM 4390 N N . PRO B 1 280 ? 28.481 37.656 115.634 1.00 25.17 280 PRO B N 1
ATOM 4391 C CA . PRO B 1 280 ? 28.417 36.202 115.460 1.00 19.85 280 PRO B CA 1
ATOM 4392 C C . PRO B 1 280 ? 29.458 35.751 114.435 1.00 19.71 280 PRO B C 1
ATOM 4393 O O . PRO B 1 280 ? 29.553 36.313 113.344 1.00 19.26 280 PRO B O 1
ATOM 4397 N N . GLN B 1 281 ? 30.237 34.738 114.788 1.00 22.70 281 GLN B N 1
ATOM 4398 C CA . GLN B 1 281 ? 31.273 34.251 113.889 1.00 32.47 281 GLN B CA 1
ATOM 4399 C C . GLN B 1 281 ? 31.832 32.907 114.350 1.00 32.44 281 GLN B C 1
ATOM 4400 O O . GLN B 1 281 ? 32.019 32.687 115.546 1.00 34.65 281 GLN B O 1
ATOM 4406 N N . ASN B 1 282 ? 32.094 32.009 113.403 1.00 29.84 282 ASN B N 1
ATOM 4407 C CA . ASN B 1 282 ? 32.630 30.695 113.741 1.00 36.60 282 ASN B CA 1
ATOM 4408 C C . ASN B 1 282 ? 31.790 29.964 114.794 1.00 36.02 282 ASN B C 1
ATOM 4409 O O . ASN B 1 282 ? 32.333 29.340 115.706 1.00 37.83 282 ASN B O 1
ATOM 4414 N N . GLY B 1 283 ? 30.469 30.051 114.670 1.00 35.74 283 GLY B N 1
ATOM 4415 C CA . GLY B 1 283 ? 29.594 29.382 115.615 1.00 30.26 283 GLY B CA 1
ATOM 4416 C C . GLY B 1 283 ? 29.512 30.050 116.974 1.00 31.90 283 GLY B C 1
ATOM 4417 O O . GLY B 1 283 ? 28.810 29.572 117.862 1.00 33.36 283 GLY B O 1
ATOM 4418 N N . GLY B 1 284 ? 30.227 31.155 117.141 1.00 27.70 284 GLY B N 1
ATOM 4419 C CA . GLY B 1 284 ? 30.202 31.858 118.406 1.00 24.63 284 GLY B CA 1
ATOM 4420 C C . GLY B 1 284 ? 30.010 33.343 118.183 1.00 24.91 284 GLY B C 1
ATOM 4421 O O . GLY B 1 284 ? 29.375 33.755 117.213 1.00 22.67 284 GLY B O 1
ATOM 4422 N N . TYR B 1 285 ? 30.560 34.153 119.080 1.00 24.25 285 TYR B N 1
ATOM 4423 C CA . TYR B 1 285 ? 30.452 35.604 118.968 1.00 24.30 285 TYR B CA 1
ATOM 4424 C C . TYR B 1 285 ? 31.804 36.206 119.283 1.00 21.06 285 TYR B C 1
ATOM 4425 O O . TYR B 1 285 ? 32.551 35.693 120.115 1.00 22.54 285 TYR B O 1
ATOM 4434 N N . THR B 1 286 ? 32.125 37.284 118.590 1.00 19.85 286 THR B N 1
ATOM 4435 C CA . THR B 1 286 ? 33.370 37.984 118.820 1.00 18.72 286 THR B CA 1
ATOM 4436 C C . THR B 1 286 ? 32.941 39.268 119.505 1.00 22.42 286 THR B C 1
ATOM 4437 O O . THR B 1 286 ? 32.075 39.981 118.999 1.00 28.07 286 THR B O 1
ATOM 4441 N N . LEU B 1 287 ? 33.529 39.561 120.655 1.00 18.86 287 LEU B N 1
ATOM 4442 C CA . LEU B 1 287 ? 33.157 40.758 121.401 1.00 24.39 287 LEU B CA 1
ATOM 4443 C C . LEU B 1 287 ? 33.975 41.959 120.913 1.00 22.15 287 LEU B C 1
ATOM 4444 O O . LEU B 1 287 ? 35.202 41.922 120.931 1.00 29.90 287 LEU B O 1
ATOM 4449 N N . VAL B 1 288 ? 33.291 43.009 120.452 1.00 19.27 288 VAL B N 1
ATOM 4450 C CA . VAL B 1 288 ? 33.950 44.227 119.948 1.00 16.88 288 VAL B CA 1
ATOM 4451 C C . VAL B 1 288 ? 33.690 45.393 120.915 1.00 21.51 288 VAL B C 1
ATOM 4452 O O . VAL B 1 288 ? 32.681 46.097 120.817 1.00 17.92 288 VAL B O 1
ATOM 4456 N N . PRO B 1 289 ? 34.613 45.613 121.860 1.00 24.65 289 PRO B N 1
ATOM 4457 C CA . PRO B 1 289 ? 34.475 46.685 122.851 1.00 24.56 289 PRO B CA 1
ATOM 4458 C C . PRO B 1 289 ? 34.324 48.072 122.253 1.00 29.16 289 PRO B C 1
ATOM 4459 O O . PRO B 1 289 ? 34.698 48.321 121.109 1.00 32.69 289 PRO B O 1
ATOM 4463 N N . ALA B 1 290 ? 33.763 48.975 123.044 1.00 27.67 290 ALA B N 1
ATOM 4464 C CA . ALA B 1 290 ? 33.591 50.337 122.599 1.00 24.08 290 ALA B CA 1
ATOM 4465 C C . ALA B 1 290 ? 34.900 51.048 122.917 1.00 22.39 290 ALA B C 1
ATOM 4466 O O . ALA B 1 290 ? 35.650 50.612 123.788 1.00 22.78 290 ALA B O 1
ATOM 4468 N N . ILE B 1 291 ? 35.188 52.116 122.180 1.00 25.08 291 ILE B N 1
ATOM 4469 C CA . ILE B 1 291 ? 36.388 52.908 122.410 1.00 25.94 291 ILE B CA 1
ATOM 4470 C C . ILE B 1 291 ? 35.878 54.195 123.055 1.00 26.75 291 ILE B C 1
ATOM 4471 O O . ILE B 1 291 ? 35.241 55.023 122.404 1.00 29.39 291 ILE B O 1
ATOM 4476 N N . HIS B 1 292 ? 36.145 54.342 124.344 1.00 27.40 292 HIS B N 1
ATOM 4477 C CA . HIS B 1 292 ? 35.697 55.508 125.083 1.00 24.08 292 HIS B CA 1
ATOM 4478 C C . HIS B 1 292 ? 36.622 56.681 124.865 1.00 29.74 292 HIS B C 1
ATOM 4479 O O . HIS B 1 292 ? 36.195 57.834 124.890 1.00 26.49 292 HIS B O 1
ATOM 4486 N N . HIS B 1 293 ? 37.896 56.379 124.647 1.00 33.48 293 HIS B N 1
ATOM 4487 C CA . HIS B 1 293 ? 38.894 57.418 124.448 1.00 37.19 293 HIS B CA 1
ATOM 4488 C C . HIS B 1 293 ? 40.173 56.857 123.843 1.00 33.19 293 HIS B C 1
ATOM 4489 O O . HIS B 1 293 ? 40.348 55.645 123.761 1.00 30.08 293 HIS B O 1
ATOM 4496 N N . ARG B 1 294 ? 41.063 57.754 123.430 1.00 31.89 294 ARG B N 1
ATOM 4497 C CA . ARG B 1 294 ? 42.332 57.354 122.841 1.00 29.62 294 ARG B CA 1
ATOM 4498 C C . ARG B 1 294 ? 43.329 56.961 123.931 1.00 21.20 294 ARG B C 1
ATOM 4499 O O . ARG B 1 294 ? 43.242 57.430 125.062 1.00 15.52 294 ARG B O 1
ATOM 4507 N N . ASP B 1 295 ? 44.268 56.088 123.580 1.00 25.51 295 ASP B N 1
ATOM 4508 C CA . ASP B 1 295 ? 45.294 55.645 124.514 1.00 24.23 295 ASP B CA 1
ATOM 4509 C C . ASP B 1 295 ? 46.533 56.517 124.339 1.00 26.75 295 ASP B C 1
ATOM 4510 O O . ASP B 1 295 ? 46.929 56.827 123.220 1.00 31.57 295 ASP B O 1
ATOM 4515 N N . PRO B 1 296 ? 47.166 56.916 125.449 1.00 32.36 296 PRO B N 1
ATOM 4516 C CA . PRO B 1 296 ? 48.364 57.757 125.428 1.00 33.58 296 PRO B CA 1
ATOM 4517 C C . PRO B 1 296 ? 49.534 57.139 124.685 1.00 36.69 296 PRO B C 1
ATOM 4518 O O . PRO B 1 296 ? 49.596 55.926 124.507 1.00 39.70 296 PRO B O 1
ATOM 4522 N N . HIS B 1 297 ? 50.462 57.991 124.261 1.00 43.62 297 HIS B N 1
ATOM 4523 C CA . HIS B 1 297 ? 51.648 57.561 123.532 1.00 46.91 297 HIS B CA 1
ATOM 4524 C C . HIS B 1 297 ? 52.401 56.463 124.278 1.00 46.68 297 HIS B C 1
ATOM 4525 O O . HIS B 1 297 ? 52.704 55.414 123.709 1.00 48.19 297 HIS B O 1
ATOM 4532 N N . GLY B 1 298 ? 52.703 56.702 125.549 1.00 43.00 298 GLY B N 1
ATOM 4533 C CA . GLY B 1 298 ? 53.413 55.705 126.329 1.00 47.06 298 GLY B CA 1
ATOM 4534 C C . GLY B 1 298 ? 52.450 54.820 127.099 1.00 51.14 298 GLY B C 1
ATOM 4535 O O . GLY B 1 298 ? 52.261 54.991 128.305 1.00 52.92 298 GLY B O 1
ATOM 4536 N N . TYR B 1 299 ? 51.832 53.873 126.403 1.00 47.14 299 TYR B N 1
ATOM 4537 C CA . TYR B 1 299 ? 50.877 52.975 127.035 1.00 44.94 299 TYR B CA 1
ATOM 4538 C C . TYR B 1 299 ? 51.059 51.532 126.583 1.00 46.92 299 TYR B C 1
ATOM 4539 O O . TYR B 1 299 ? 51.137 51.244 125.389 1.00 44.28 299 TYR B O 1
ATOM 4548 N N . HIS B 1 300 ? 51.148 50.636 127.559 1.00 45.87 300 HIS B N 1
ATOM 4549 C CA . HIS B 1 300 ? 51.298 49.215 127.301 1.00 43.15 300 HIS B CA 1
ATOM 4550 C C . HIS B 1 300 ? 50.063 48.507 127.819 1.00 46.35 300 HIS B C 1
ATOM 4551 O O . HIS B 1 300 ? 49.806 48.483 129.024 1.00 49.52 300 HIS B O 1
ATOM 4558 N N . PRO B 1 301 ? 49.271 47.930 126.911 1.00 43.25 301 PRO B N 1
ATOM 4559 C CA . PRO B 1 301 ? 48.062 47.221 127.316 1.00 47.61 301 PRO B CA 1
ATOM 4560 C C . PRO B 1 301 ? 48.379 46.072 128.270 1.00 50.42 301 PRO B C 1
ATOM 4561 O O . PRO B 1 301 ? 49.228 45.222 127.987 1.00 45.01 301 PRO B O 1
ATOM 4565 N N . ALA B 1 302 ? 47.683 46.054 129.400 1.00 50.75 302 ALA B N 1
ATOM 4566 C CA . ALA B 1 302 ? 47.890 45.025 130.402 1.00 54.67 302 ALA B CA 1
ATOM 4567 C C . ALA B 1 302 ? 46.576 44.358 130.795 1.00 57.85 302 ALA B C 1
ATOM 4568 O O . ALA B 1 302 ? 46.392 43.163 130.572 1.00 61.61 302 ALA B O 1
ATOM 4570 N N . GLY B 1 303 ? 45.669 45.131 131.382 1.00 55.04 303 GLY B N 1
ATOM 4571 C CA . GLY B 1 303 ? 44.385 44.588 131.793 1.00 58.72 303 GLY B CA 1
ATOM 4572 C C . GLY B 1 303 ? 44.446 43.394 132.731 1.00 53.32 303 GLY B C 1
ATOM 4573 O O . GLY B 1 303 ? 45.440 42.669 132.768 1.00 51.04 303 GLY B O 1
ATOM 4574 N N . GLY B 1 304 ? 43.374 43.193 133.493 1.00 53.47 304 GLY B N 1
ATOM 4575 C CA . GLY B 1 304 ? 43.316 42.072 134.416 1.00 57.07 304 GLY B CA 1
ATOM 4576 C C . GLY B 1 304 ? 43.071 42.464 135.860 1.00 53.99 304 GLY B C 1
ATOM 4577 O O . GLY B 1 304 ? 44.011 42.714 136.615 1.00 57.51 304 GLY B O 1
ATOM 4578 N N . SER B 1 305 ? 41.802 42.507 136.245 1.00 49.82 305 SER B N 1
ATOM 4579 C CA . SER B 1 305 ? 41.413 42.866 137.604 1.00 49.37 305 SER B CA 1
ATOM 4580 C C . SER B 1 305 ? 39.937 42.549 137.806 1.00 45.85 305 SER B C 1
ATOM 4581 O O . SER B 1 305 ? 39.145 43.435 138.133 1.00 48.09 305 SER B O 1
ATOM 4584 N N . LEU B 1 306 ? 39.555 41.293 137.605 1.00 40.95 306 LEU B N 1
ATOM 4585 C CA . LEU B 1 306 ? 38.153 40.932 137.777 1.00 46.76 306 LEU B CA 1
ATOM 4586 C C . LEU B 1 306 ? 37.907 40.096 139.026 1.00 46.74 306 LEU B C 1
ATOM 4587 O O . LEU B 1 306 ? 38.351 38.952 139.128 1.00 40.12 306 LEU B O 1
ATOM 4592 N N . THR B 1 307 ? 37.188 40.705 139.965 1.00 46.99 307 THR B N 1
ATOM 4593 C CA . THR B 1 307 ? 36.835 40.097 141.234 1.00 48.96 307 THR B CA 1
ATOM 4594 C C . THR B 1 307 ? 37.994 39.333 141.875 1.00 47.34 307 THR B C 1
ATOM 4595 O O . THR B 1 307 ? 37.874 38.152 142.196 1.00 45.86 307 THR B O 1
ATOM 4599 N N . GLY B 1 308 ? 39.123 40.019 142.043 1.00 44.13 308 GLY B N 1
ATOM 4600 C CA . GLY B 1 308 ? 40.284 39.415 142.672 1.00 44.50 308 GLY B CA 1
ATOM 4601 C C . GLY B 1 308 ? 41.114 38.442 141.858 1.00 48.18 308 GLY B C 1
ATOM 4602 O O . GLY B 1 308 ? 42.016 37.799 142.391 1.00 54.27 308 GLY B O 1
ATOM 4603 N N . VAL B 1 309 ? 40.822 38.318 140.571 1.00 50.71 309 VAL B N 1
ATOM 4604 C CA . VAL B 1 309 ? 41.586 37.417 139.717 1.00 47.82 309 VAL B CA 1
ATOM 4605 C C . VAL B 1 309 ? 42.115 38.175 138.502 1.00 48.15 309 VAL B C 1
ATOM 4606 O O . VAL B 1 309 ? 41.385 38.937 137.869 1.00 54.20 309 VAL B O 1
ATOM 4610 N N . PRO B 1 310 ? 43.398 37.978 138.167 1.00 47.67 310 PRO B N 1
ATOM 4611 C CA . PRO B 1 310 ? 44.038 38.640 137.025 1.00 46.84 310 PRO B CA 1
ATOM 4612 C C . PRO B 1 310 ? 43.619 38.047 135.681 1.00 45.27 310 PRO B C 1
ATOM 4613 O O . PRO B 1 310 ? 43.760 36.846 135.453 1.00 49.57 310 PRO B O 1
ATOM 4617 N N . THR B 1 311 ? 43.111 38.891 134.788 1.00 41.77 311 THR B N 1
ATOM 4618 C CA . THR B 1 311 ? 42.675 38.430 133.475 1.00 38.05 311 THR B CA 1
ATOM 4619 C C . THR B 1 311 ? 43.438 39.131 132.356 1.00 37.31 311 THR B C 1
ATOM 4620 O O . THR B 1 311 ? 44.375 39.889 132.615 1.00 37.80 311 THR B O 1
ATOM 4624 N N . GLY B 1 312 ? 43.039 38.878 131.112 1.00 35.79 312 GLY B N 1
ATOM 4625 C CA . GLY B 1 312 ? 43.723 39.490 129.981 1.00 33.60 312 GLY B CA 1
ATOM 4626 C C . GLY B 1 312 ? 43.054 40.729 129.413 1.00 30.37 312 GLY B C 1
ATOM 4627 O O . GLY B 1 312 ? 43.592 41.353 128.506 1.00 26.36 312 GLY B O 1
ATOM 4628 N N . LEU B 1 313 ? 41.892 41.085 129.955 1.00 29.85 313 LEU B N 1
ATOM 4629 C CA . LEU B 1 313 ? 41.124 42.240 129.508 1.00 29.08 313 LEU B CA 1
ATOM 4630 C C . LEU B 1 313 ? 41.496 43.523 130.262 1.00 35.10 313 LEU B C 1
ATOM 4631 O O . LEU B 1 313 ? 41.723 43.491 131.475 1.00 42.66 313 LEU B O 1
ATOM 4636 N N . ARG B 1 314 ? 41.543 44.648 129.547 1.00 32.09 314 ARG B N 1
ATOM 4637 C CA . ARG B 1 314 ? 41.876 45.933 130.157 1.00 31.19 314 ARG B CA 1
ATOM 4638 C C . ARG B 1 314 ? 40.829 46.309 131.182 1.00 35.53 314 ARG B C 1
ATOM 4639 O O . ARG B 1 314 ? 39.666 45.922 131.065 1.00 39.08 314 ARG B O 1
ATOM 4647 N N . ARG B 1 315 ? 41.252 47.079 132.177 1.00 31.23 315 ARG B N 1
ATOM 4648 C CA . ARG B 1 315 ? 40.368 47.524 133.244 1.00 32.20 315 ARG B CA 1
ATOM 4649 C C . ARG B 1 315 ? 39.080 48.121 132.671 1.00 30.79 315 ARG B C 1
ATOM 4650 O O . ARG B 1 315 ? 37.983 47.791 133.117 1.00 35.18 315 ARG B O 1
ATOM 4658 N N . GLU B 1 316 ? 39.207 48.981 131.671 1.00 28.84 316 GLU B N 1
ATOM 4659 C CA . GLU B 1 316 ? 38.035 49.602 131.080 1.00 28.99 316 GLU B CA 1
ATOM 4660 C C . GLU B 1 316 ? 37.032 48.625 130.490 1.00 24.78 316 GLU B C 1
ATOM 4661 O O . GLU B 1 316 ? 35.826 48.813 130.634 1.00 22.69 316 GLU B O 1
ATOM 4667 N N . LEU B 1 317 ? 37.523 47.585 129.827 1.00 28.79 317 LEU B N 1
ATOM 4668 C CA . LEU B 1 317 ? 36.633 46.589 129.243 1.00 32.13 317 LEU B CA 1
ATOM 4669 C C . LEU B 1 317 ? 35.942 45.828 130.384 1.00 30.92 317 LEU B C 1
ATOM 4670 O O . LEU B 1 317 ? 34.746 45.542 130.326 1.00 28.75 317 LEU B O 1
ATOM 4675 N N . LEU B 1 318 ? 36.714 45.508 131.416 1.00 28.56 318 LEU B N 1
ATOM 4676 C CA . LEU B 1 318 ? 36.201 44.804 132.582 1.00 24.70 318 LEU B CA 1
ATOM 4677 C C . LEU B 1 318 ? 35.035 45.567 133.181 1.00 25.35 318 LEU B C 1
ATOM 4678 O O . LEU B 1 318 ? 33.982 44.991 133.454 1.00 28.19 318 LEU B O 1
ATOM 4683 N N . GLU B 1 319 ? 35.218 46.868 133.374 1.00 22.81 319 GLU B N 1
ATOM 4684 C CA . GLU B 1 319 ? 34.169 47.701 133.951 1.00 21.50 319 GLU B CA 1
ATOM 4685 C C . GLU B 1 319 ? 32.933 47.695 133.054 1.00 24.03 319 GLU B C 1
ATOM 4686 O O . GLU B 1 319 ? 31.811 47.549 133.535 1.00 24.79 319 GLU B O 1
ATOM 4692 N N . ASP B 1 320 ? 33.143 47.853 131.748 1.00 24.77 320 ASP B N 1
ATOM 4693 C CA . ASP B 1 320 ? 32.030 47.866 130.802 1.00 26.36 320 ASP B CA 1
ATOM 4694 C C . ASP B 1 320 ? 31.221 46.578 130.949 1.00 25.10 320 ASP B C 1
ATOM 4695 O O . ASP B 1 320 ? 29.998 46.615 131.058 1.00 30.38 320 ASP B O 1
ATOM 4700 N N . LEU B 1 321 ? 31.913 45.442 130.955 1.00 17.72 321 LEU B N 1
ATOM 4701 C CA . LEU B 1 321 ? 31.265 44.143 131.097 1.00 16.19 321 LEU B CA 1
ATOM 4702 C C . LEU B 1 321 ? 30.427 44.091 132.375 1.00 16.98 321 LEU B C 1
ATOM 4703 O O . LEU B 1 321 ? 29.281 43.657 132.362 1.00 19.45 321 LEU B O 1
ATOM 4708 N N . VAL B 1 322 ? 31.003 44.527 133.486 1.00 16.77 322 VAL B N 1
ATOM 4709 C CA . VAL B 1 322 ? 30.277 44.517 134.743 1.00 19.56 322 VAL B CA 1
ATOM 4710 C C . VAL B 1 322 ? 28.989 45.327 134.599 1.00 21.21 322 VAL B C 1
ATOM 4711 O O . VAL B 1 322 ? 27.942 44.938 135.108 1.00 24.08 322 VAL B O 1
ATOM 4715 N N . GLY B 1 323 ? 29.072 46.451 133.892 1.00 24.68 323 GLY B N 1
ATOM 4716 C CA . GLY B 1 323 ? 27.908 47.299 133.699 1.00 19.95 323 GLY B CA 1
ATOM 4717 C C . GLY B 1 323 ? 26.888 46.741 132.725 1.00 21.56 323 GLY B C 1
ATOM 4718 O O . GLY B 1 323 ? 25.765 47.232 132.654 1.00 21.29 323 GLY B O 1
ATOM 4719 N N . LEU B 1 324 ? 27.266 45.709 131.979 1.00 22.70 324 LEU B N 1
ATOM 4720 C CA . LEU B 1 324 ? 26.358 45.110 131.008 1.00 25.19 324 LEU B CA 1
ATOM 4721 C C . LEU B 1 324 ? 25.903 43.701 131.357 1.00 29.09 324 LEU B C 1
ATOM 4722 O O . LEU B 1 324 ? 25.009 43.158 130.711 1.00 30.91 324 LEU B O 1
ATOM 4735 N N . ASP B 1 326 ? 24.093 42.500 133.760 1.00 20.44 326 ASP B N 1
ATOM 4736 C CA . ASP B 1 326 ? 22.699 42.314 134.089 1.00 29.17 326 ASP B CA 1
ATOM 4737 C C . ASP B 1 326 ? 21.902 42.258 132.793 1.00 31.13 326 ASP B C 1
ATOM 4738 O O . ASP B 1 326 ? 21.197 41.284 132.531 1.00 28.98 326 ASP B O 1
ATOM 4743 N N . ALA B 1 327 ? 22.049 43.284 131.963 1.00 28.95 327 ALA B N 1
ATOM 4744 C CA . ALA B 1 327 ? 21.331 43.344 130.695 1.00 31.55 327 ALA B CA 1
ATOM 4745 C C . ALA B 1 327 ? 21.681 42.192 129.758 1.00 26.32 327 ALA B C 1
ATOM 4746 O O . ALA B 1 327 ? 20.815 41.662 129.062 1.00 28.39 327 ALA B O 1
ATOM 4748 N N . VAL B 1 328 ? 22.949 41.806 129.751 1.00 27.40 328 VAL B N 1
ATOM 4749 C CA . VAL B 1 328 ? 23.425 40.739 128.880 1.00 26.73 328 VAL B CA 1
ATOM 4750 C C . VAL B 1 328 ? 24.081 39.644 129.726 1.00 28.80 328 VAL B C 1
ATOM 4751 O O . VAL B 1 328 ? 25.302 39.530 129.794 1.00 30.81 328 VAL B O 1
ATOM 4755 N N . PRO B 1 329 ? 23.257 38.807 130.371 1.00 32.51 329 PRO B N 1
ATOM 4756 C CA . PRO B 1 329 ? 23.718 37.712 131.232 1.00 35.23 329 PRO B CA 1
ATOM 4757 C C . PRO B 1 329 ? 24.856 36.890 130.653 1.00 34.36 329 PRO B C 1
ATOM 4758 O O . PRO B 1 329 ? 25.714 36.411 131.394 1.00 36.12 329 PRO B O 1
ATOM 4762 N N . ALA B 1 330 ? 24.855 36.732 129.331 1.00 27.10 330 ALA B N 1
ATOM 4763 C CA . ALA B 1 330 ? 25.883 35.957 128.649 1.00 29.19 330 ALA B CA 1
ATOM 4764 C C . ALA B 1 330 ? 27.287 36.458 128.982 1.00 28.57 330 ALA B C 1
ATOM 4765 O O . ALA B 1 330 ? 28.259 35.720 128.862 1.00 30.41 330 ALA B O 1
ATOM 4767 N N . LEU B 1 331 ? 27.397 37.713 129.394 1.00 26.11 331 LEU B N 1
ATOM 4768 C CA . LEU B 1 331 ? 28.696 38.259 129.739 1.00 25.65 331 LEU B CA 1
ATOM 4769 C C . LEU B 1 331 ? 29.130 37.828 131.135 1.00 29.04 331 LEU B C 1
ATOM 4770 O O . LEU B 1 331 ? 30.259 38.085 131.536 1.00 28.02 331 LEU B O 1
ATOM 4775 N N . ALA B 1 332 ? 28.238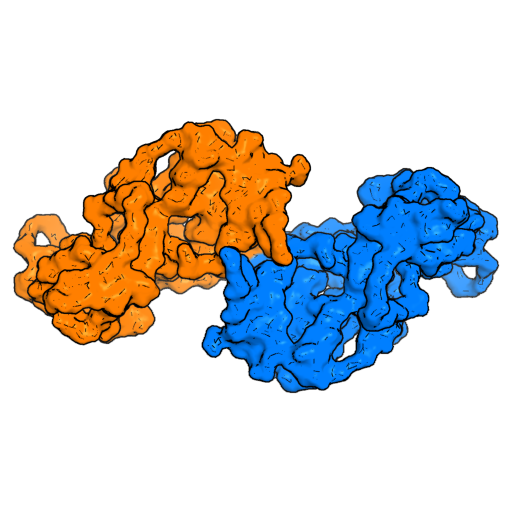 37.163 131.866 1.00 27.22 332 ALA B N 1
ATOM 4776 C CA . ALA B 1 332 ? 28.542 36.724 133.221 1.00 31.98 332 ALA B CA 1
ATOM 4777 C C . ALA B 1 332 ? 28.631 35.215 133.394 1.00 32.96 332 ALA B C 1
ATOM 4778 O O . ALA B 1 332 ? 28.911 34.741 134.494 1.00 37.76 332 ALA B O 1
ATOM 4780 N N . GLY B 1 333 ? 28.406 34.463 132.319 1.00 33.46 333 GLY B N 1
ATOM 4781 C CA . GLY B 1 333 ? 28.465 33.008 132.403 1.00 29.41 333 GLY B CA 1
ATOM 4782 C C . GLY B 1 333 ? 29.817 32.399 132.071 1.00 29.42 333 GLY B C 1
ATOM 4783 O O . GLY B 1 333 ? 30.862 32.986 132.349 1.00 33.07 333 GLY B O 1
ATOM 4784 N N . GLU B 1 334 ? 29.798 31.216 131.467 1.00 29.93 334 GLU B N 1
ATOM 4785 C CA . GLU B 1 334 ? 31.025 30.506 131.094 1.00 28.96 334 GLU B CA 1
ATOM 4786 C C . GLU B 1 334 ? 31.509 30.818 129.679 1.00 24.15 334 GLU B C 1
ATOM 4787 O O . GLU B 1 334 ? 32.619 30.440 129.311 1.00 21.34 334 GLU B O 1
ATOM 4793 N N . GLY B 1 335 ? 30.684 31.511 128.899 1.00 23.08 335 GLY B N 1
ATOM 4794 C CA . GLY B 1 335 ? 31.027 31.816 127.517 1.00 24.73 335 GLY B CA 1
ATOM 4795 C C . GLY B 1 335 ? 32.274 32.621 127.207 1.00 25.09 335 GLY B C 1
ATOM 4796 O O . GLY B 1 335 ? 33.096 32.185 126.401 1.00 27.21 335 GLY B O 1
ATOM 4797 N N . LEU B 1 336 ? 32.407 33.792 127.833 1.00 27.34 336 LEU B N 1
ATOM 4798 C CA . LEU B 1 336 ? 33.546 34.695 127.618 1.00 25.68 336 LEU B CA 1
ATOM 4799 C C . LEU B 1 336 ? 34.909 34.156 127.981 1.00 23.24 336 LEU B C 1
ATOM 4800 O O . LEU B 1 336 ? 35.120 33.645 129.086 1.00 22.70 336 LEU B O 1
ATOM 4805 N N . GLU B 1 337 ? 35.831 34.297 127.035 1.00 24.54 337 GLU B N 1
ATOM 4806 C CA . GLU B 1 337 ? 37.213 33.871 127.213 1.00 26.90 337 GLU B CA 1
ATOM 4807 C C . GLU B 1 337 ? 37.975 35.096 127.713 1.00 26.86 337 GLU B C 1
ATOM 4808 O O . GLU B 1 337 ? 38.272 36.006 126.938 1.00 26.74 337 GLU B O 1
ATOM 4814 N N . LEU B 1 338 ? 38.282 35.117 129.004 1.00 27.51 338 LEU B N 1
ATOM 4815 C CA . LEU B 1 338 ? 38.999 36.234 129.623 1.00 27.43 338 LEU B CA 1
ATOM 4816 C C . LEU B 1 338 ? 40.519 36.119 129.557 1.00 25.37 338 LEU B C 1
ATOM 4817 O O . LEU B 1 338 ? 41.221 37.130 129.608 1.00 27.84 338 LEU B O 1
ATOM 4822 N N . GLY B 1 339 ? 41.023 34.891 129.470 1.00 24.70 339 GLY B N 1
ATOM 4823 C CA . GLY B 1 339 ? 42.460 34.682 129.432 1.00 31.91 339 GLY B CA 1
ATOM 4824 C C . GLY B 1 339 ? 43.137 35.041 130.750 1.00 31.99 339 GLY B C 1
ATOM 4825 O O . GLY B 1 339 ? 42.505 35.604 131.645 1.00 29.06 339 GLY B O 1
ATOM 4826 N N . ARG B 1 340 ? 44.422 34.717 130.868 1.00 36.42 340 ARG B N 1
ATOM 4827 C CA . ARG B 1 340 ? 45.194 35.005 132.077 1.00 40.34 340 ARG B CA 1
ATOM 4828 C C . ARG B 1 340 ? 45.859 36.371 131.978 1.00 35.07 340 ARG B C 1
ATOM 4829 O O . ARG B 1 340 ? 45.812 37.153 132.920 1.00 35.46 340 ARG B O 1
ATOM 4837 N N . SER B 1 341 ? 46.500 36.643 130.844 1.00 30.98 341 SER B N 1
ATOM 4838 C CA . SER B 1 341 ? 47.152 37.931 130.630 1.00 35.55 341 SER B CA 1
ATOM 4839 C C . SER B 1 341 ? 46.787 38.449 129.248 1.00 35.02 341 SER B C 1
ATOM 4840 O O . SER B 1 341 ? 46.225 37.714 128.436 1.00 33.58 341 SER B O 1
ATOM 4843 N N . SER B 1 342 ? 47.116 39.711 128.989 1.00 34.34 342 SER B N 1
ATOM 4844 C CA . SER B 1 342 ? 46.815 40.352 127.713 1.00 36.40 342 SER B CA 1
ATOM 4845 C C . SER B 1 342 ? 47.370 39.597 126.512 1.00 36.88 342 SER B C 1
ATOM 4846 O O . SER B 1 342 ? 46.881 39.756 125.394 1.00 38.98 342 SER B O 1
ATOM 4849 N N . ALA B 1 343 ? 48.390 38.777 126.749 1.00 35.59 343 ALA B N 1
ATOM 4850 C CA . ALA B 1 343 ? 49.015 38.000 125.688 1.00 33.22 343 ALA B CA 1
ATOM 4851 C C . ALA B 1 343 ? 48.087 36.919 125.152 1.00 26.89 343 ALA B C 1
ATOM 4852 O O . ALA B 1 343 ? 48.228 36.493 124.011 1.00 32.52 343 ALA B O 1
ATOM 4854 N N . ASP B 1 344 ? 47.138 36.471 125.965 1.00 27.50 344 ASP B N 1
ATOM 4855 C CA . ASP B 1 344 ? 46.213 35.437 125.514 1.00 30.37 344 ASP B CA 1
ATOM 4856 C C . ASP B 1 344 ? 44.979 36.019 124.828 1.00 29.61 344 ASP B C 1
ATOM 4857 O O . ASP B 1 344 ? 44.151 35.274 124.321 1.00 37.75 344 ASP B O 1
ATOM 4862 N N . VAL B 1 345 ? 44.872 37.344 124.793 1.00 25.65 345 VAL B N 1
ATOM 4863 C CA . VAL B 1 345 ? 43.713 38.010 124.209 1.00 21.32 345 VAL B CA 1
ATOM 4864 C C . VAL B 1 345 ? 43.962 38.760 122.884 1.00 24.90 345 VAL B C 1
ATOM 4865 O O . VAL B 1 345 ? 44.755 39.706 122.828 1.00 25.38 345 VAL B O 1
ATOM 4869 N N . PRO B 1 346 ? 43.274 38.345 121.805 1.00 19.27 346 PRO B N 1
ATOM 4870 C CA . PRO B 1 346 ? 43.405 38.970 120.482 1.00 23.62 346 PRO B CA 1
ATOM 4871 C C . PRO B 1 346 ? 43.242 40.490 120.586 1.00 19.51 346 PRO B C 1
ATOM 4872 O O . PRO B 1 346 ? 42.232 40.974 121.096 1.00 24.62 346 PRO B O 1
ATOM 4876 N N . GLY B 1 347 ? 44.235 41.237 120.112 1.00 23.43 347 GLY B N 1
ATOM 4877 C CA . GLY B 1 347 ? 44.162 42.687 120.182 1.00 18.28 347 GLY B CA 1
ATOM 4878 C C . GLY B 1 347 ? 44.918 43.362 119.053 1.00 17.61 347 GLY B C 1
ATOM 4879 O O . GLY B 1 347 ? 45.779 42.745 118.427 1.00 26.42 347 GLY B O 1
ATOM 4880 N N . ALA B 1 348 ? 44.606 44.630 118.794 1.00 21.12 348 ALA B N 1
ATOM 4881 C CA . ALA B 1 348 ? 45.259 45.388 117.725 1.00 17.52 348 ALA B CA 1
ATOM 4882 C C . ALA B 1 348 ? 45.124 46.877 117.948 1.00 15.53 348 ALA B C 1
ATOM 4883 O O . ALA B 1 348 ? 44.241 47.326 118.678 1.00 24.33 348 ALA B O 1
ATOM 4885 N N . TRP B 1 349 ? 46.004 47.648 117.324 1.00 15.07 349 TRP B N 1
ATOM 4886 C CA . TRP B 1 349 ? 45.936 49.099 117.453 1.00 23.47 349 TRP B CA 1
ATOM 4887 C C . TRP B 1 349 ? 45.175 49.704 116.276 1.00 15.85 349 TRP B C 1
ATOM 4888 O O . TRP B 1 349 ? 45.491 49.429 115.122 1.00 18.99 349 TRP B O 1
ATOM 4899 N N . LEU B 1 350 ? 44.167 50.517 116.572 1.00 19.07 350 LEU B N 1
ATOM 4900 C CA . LEU B 1 350 ? 43.394 51.163 115.523 1.00 15.15 350 LEU B CA 1
ATOM 4901 C C . LEU B 1 350 ? 43.626 52.653 115.566 1.00 22.21 350 LEU B C 1
ATOM 4902 O O . LEU B 1 350 ? 43.737 53.248 116.645 1.00 23.08 350 LEU B O 1
ATOM 4907 N N . ALA B 1 351 ? 43.723 53.259 114.387 1.00 23.19 351 ALA B N 1
ATOM 4908 C CA . ALA B 1 351 ? 43.930 54.691 114.312 1.00 19.77 351 ALA B CA 1
ATOM 4909 C C . ALA B 1 351 ? 42.624 55.370 114.657 1.00 18.51 351 ALA B C 1
ATOM 4910 O O . ALA B 1 351 ? 41.542 54.845 114.399 1.00 20.47 351 ALA B O 1
ATOM 4912 N N . LEU B 1 352 ? 42.756 56.537 115.268 1.00 13.25 352 LEU B N 1
ATOM 4913 C CA . LEU B 1 352 ? 41.640 57.364 115.652 1.00 13.26 352 LEU B CA 1
ATOM 4914 C C . LEU B 1 352 ? 41.884 58.692 114.944 1.00 16.15 352 LEU B C 1
ATOM 4915 O O . LEU B 1 352 ? 42.763 59.462 115.330 1.00 21.23 352 LEU B O 1
ATOM 4920 N N . PRO B 1 353 ? 41.137 58.957 113.866 1.00 13.98 353 PRO B N 1
ATOM 4921 C CA . PRO B 1 353 ? 41.350 60.220 113.161 1.00 13.70 353 PRO B CA 1
ATOM 4922 C C . PRO B 1 353 ? 41.014 61.388 114.089 1.00 17.58 353 PRO B C 1
ATOM 4923 O O . PRO B 1 353 ? 39.974 61.382 114.752 1.00 14.40 353 PRO B O 1
ATOM 4927 N N . GLY B 1 354 ? 41.905 62.374 114.143 1.00 18.40 354 GLY B N 1
ATOM 4928 C CA . GLY B 1 354 ? 41.684 63.524 114.992 1.00 17.07 354 GLY B CA 1
ATOM 4929 C C . GLY B 1 354 ? 41.586 63.145 116.455 1.00 24.82 354 GLY B C 1
ATOM 4930 O O . GLY B 1 354 ? 41.239 63.979 117.279 1.00 35.28 354 GLY B O 1
ATOM 4931 N N . GLY B 1 355 ? 41.885 61.891 116.779 1.00 21.89 355 GLY B N 1
ATOM 4932 C CA . GLY B 1 355 ? 41.819 61.445 118.159 1.00 14.57 355 GLY B CA 1
ATOM 4933 C C . GLY B 1 355 ? 40.407 61.157 118.625 1.00 18.52 355 GLY B C 1
ATOM 4934 O O . GLY B 1 355 ? 40.194 60.861 119.797 1.00 19.43 355 GLY B O 1
ATOM 4935 N N . ARG B 1 356 ? 39.447 61.244 117.704 1.00 19.46 356 ARG B N 1
ATOM 4936 C CA . ARG B 1 356 ? 38.032 61.003 118.000 1.00 15.76 356 ARG B CA 1
ATOM 4937 C C . ARG B 1 356 ? 37.624 59.563 117.714 1.00 22.64 356 ARG B C 1
ATOM 4938 O O . ARG B 1 356 ? 37.638 59.120 116.567 1.00 33.93 356 ARG B O 1
ATOM 4946 N N . PRO B 1 357 ? 37.227 58.819 118.762 1.00 22.63 357 PRO B N 1
ATOM 4947 C CA . PRO B 1 357 ? 36.807 57.415 118.679 1.00 21.55 357 PRO B CA 1
ATOM 4948 C C . PRO B 1 357 ? 35.714 57.124 117.655 1.00 24.68 357 PRO B C 1
ATOM 4949 O O . PRO B 1 357 ? 35.584 55.993 117.177 1.00 28.55 357 PRO B O 1
ATOM 4953 N N . ASP B 1 358 ? 34.931 58.149 117.334 1.00 26.48 358 ASP B N 1
ATOM 4954 C CA . ASP B 1 358 ? 33.826 58.028 116.388 1.00 26.91 358 ASP B CA 1
ATOM 4955 C C . ASP B 1 358 ? 34.067 58.757 115.058 1.00 24.06 358 ASP B C 1
ATOM 4956 O O . ASP B 1 358 ? 33.119 59.048 114.324 1.00 26.29 358 ASP B O 1
ATOM 4961 N N . ALA B 1 359 ? 35.324 59.058 114.749 1.00 17.08 359 ALA B N 1
ATOM 4962 C CA . ALA B 1 359 ? 35.638 59.747 113.500 1.00 20.48 359 ALA B CA 1
ATOM 4963 C C . ALA B 1 359 ? 35.756 58.711 112.385 1.00 16.04 359 ALA B C 1
ATOM 4964 O O . ALA B 1 359 ? 36.274 57.625 112.595 1.00 18.71 359 ALA B O 1
ATOM 4966 N N . PRO B 1 360 ? 35.294 59.047 111.175 1.00 15.88 360 PRO B N 1
ATOM 4967 C CA . PRO B 1 360 ? 35.334 58.150 110.018 1.00 12.14 360 PRO B CA 1
ATOM 4968 C C . PRO B 1 360 ? 36.677 58.075 109.299 1.00 12.69 360 PRO B C 1
ATOM 4969 O O . PRO B 1 360 ? 37.619 58.782 109.649 1.00 15.35 360 PRO B O 1
ATOM 4973 N N . PRO B 1 361 ? 36.773 57.193 108.283 1.00 9.62 361 PRO B N 1
ATOM 4974 C CA . PRO B 1 361 ? 37.983 57.011 107.479 1.00 6.97 361 PRO B CA 1
ATOM 4975 C C . PRO B 1 361 ? 38.218 58.334 106.742 1.00 15.63 361 PRO B C 1
ATOM 4976 O O . PRO B 1 361 ? 37.268 59.063 106.440 1.00 18.24 361 PRO B O 1
ATOM 4980 N N . GLN B 1 362 ? 39.472 58.643 106.440 1.00 14.80 362 GLN B N 1
ATOM 4981 C CA . GLN B 1 362 ? 39.787 59.898 105.766 1.00 14.31 362 GLN B CA 1
ATOM 4982 C C . GLN B 1 362 ? 41.176 59.871 105.144 1.00 14.05 362 GLN B C 1
ATOM 4983 O O . GLN B 1 362 ? 41.983 58.991 105.424 1.00 16.10 362 GLN B O 1
ATOM 4989 N N . ALA B 1 363 ? 41.450 60.854 104.303 1.00 10.19 363 ALA B N 1
ATOM 4990 C CA . ALA B 1 363 ? 42.753 60.971 103.682 1.00 14.03 363 ALA B CA 1
ATOM 4991 C C . ALA B 1 363 ? 43.133 62.459 103.662 1.00 16.35 363 ALA B C 1
ATOM 4992 O O . ALA B 1 363 ? 42.268 63.331 103.758 1.00 19.14 363 ALA B O 1
ATOM 4994 N N . GLU B 1 364 ? 44.418 62.754 103.542 1.00 12.31 364 GLU B N 1
ATOM 4995 C CA . GLU B 1 364 ? 44.833 64.135 103.494 1.00 10.84 364 GLU B CA 1
ATOM 4996 C C . GLU B 1 364 ? 46.234 64.217 102.915 1.00 16.50 364 GLU B C 1
ATOM 4997 O O . GLU B 1 364 ? 47.018 63.283 103.051 1.00 18.39 364 GLU B O 1
ATOM 5003 N N . GLU B 1 365 ? 46.543 65.317 102.242 1.00 14.77 365 GLU B N 1
ATOM 5004 C CA . GLU B 1 365 ? 47.868 65.477 101.675 1.00 19.46 365 GLU B CA 1
ATOM 5005 C C . GLU B 1 365 ? 48.628 66.405 102.629 1.00 26.06 365 GLU B C 1
ATOM 5006 O O . GLU B 1 365 ? 48.424 67.617 102.620 1.00 28.06 365 GLU B O 1
ATOM 5012 N N . LEU B 1 366 ? 49.482 65.813 103.464 1.00 20.77 366 LEU B N 1
ATOM 5013 C CA . LEU B 1 366 ? 50.268 66.541 104.453 1.00 21.88 366 LEU B CA 1
ATOM 5014 C C . LEU B 1 366 ? 51.430 67.307 103.846 1.00 22.23 366 LEU B C 1
ATOM 5015 O O . LEU B 1 366 ? 52.092 68.086 104.526 1.00 34.19 366 LEU B O 1
ATOM 5020 N N . ALA B 1 367 ? 51.672 67.082 102.565 1.00 17.12 367 ALA B N 1
ATOM 5021 C CA . ALA B 1 367 ? 52.752 67.746 101.859 1.00 13.84 367 ALA B CA 1
ATOM 5022 C C . ALA B 1 367 ? 52.656 67.319 100.411 1.00 23.50 367 ALA B C 1
ATOM 5023 O O . ALA B 1 367 ? 52.030 66.307 100.092 1.00 31.46 367 ALA B O 1
ATOM 5025 N N . PRO B 1 368 ? 53.281 68.078 99.510 1.00 25.27 368 PRO B N 1
ATOM 5026 C CA . PRO B 1 368 ? 53.229 67.725 98.095 1.00 23.32 368 PRO B CA 1
ATOM 5027 C C . PRO B 1 368 ? 53.524 66.248 97.839 1.00 18.90 368 PRO B C 1
ATOM 5028 O O . PRO B 1 368 ? 54.596 65.756 98.179 1.00 21.11 368 PRO B O 1
ATOM 5032 N N . GLY B 1 369 ? 52.553 65.551 97.255 1.00 18.51 369 GLY B N 1
ATOM 5033 C CA . GLY B 1 369 ? 52.721 64.144 96.941 1.00 16.96 369 GLY B CA 1
ATOM 5034 C C . GLY B 1 369 ? 52.676 63.179 98.112 1.00 20.05 369 GLY B C 1
ATOM 5035 O O . GLY B 1 369 ? 52.842 61.971 97.923 1.00 15.78 369 GLY B O 1
ATOM 5036 N N . LEU B 1 370 ? 52.447 63.705 99.314 1.00 16.31 370 LEU B N 1
ATOM 5037 C CA . LEU B 1 370 ? 52.394 62.886 100.519 1.00 17.92 370 LEU B CA 1
ATOM 5038 C C . LEU B 1 370 ? 50.984 62.807 101.106 1.00 19.38 370 LEU B C 1
ATOM 5039 O O . LEU B 1 370 ? 50.430 63.819 101.529 1.00 29.12 370 LEU B O 1
ATOM 5044 N N . HIS B 1 371 ? 50.413 61.604 101.132 1.00 22.54 371 HIS B N 1
ATOM 5045 C CA . HIS B 1 371 ? 49.069 61.405 101.668 1.00 18.10 371 HIS B CA 1
ATOM 5046 C C . HIS B 1 371 ? 49.024 60.464 102.857 1.00 14.02 371 HIS B C 1
ATOM 5047 O O . HIS B 1 371 ? 49.716 59.445 102.884 1.00 17.42 371 HIS B O 1
ATOM 5054 N N . LEU B 1 372 ? 48.192 60.808 103.833 1.00 11.77 372 LEU B N 1
ATOM 5055 C CA . LEU B 1 372 ? 48.017 59.978 105.015 1.00 12.05 372 LEU B CA 1
ATOM 5056 C C . LEU B 1 372 ? 46.599 59.395 104.982 1.00 10.59 372 LEU B C 1
ATOM 5057 O O . LEU B 1 372 ? 45.619 60.123 105.109 1.00 16.69 372 LEU B O 1
ATOM 5062 N N . LEU B 1 373 ? 46.516 58.078 104.803 1.00 15.65 373 LEU B N 1
ATOM 5063 C CA . LEU B 1 373 ? 45.258 57.340 104.720 1.00 11.97 373 LEU B CA 1
ATOM 5064 C C . LEU B 1 373 ? 44.921 56.741 106.066 1.00 14.86 373 LEU B C 1
ATOM 5065 O O . LEU B 1 373 ? 45.709 55.988 106.631 1.00 24.68 373 LEU B O 1
ATOM 5070 N N . LEU B 1 374 ? 43.747 57.070 106.578 1.00 14.56 374 LEU B N 1
ATOM 5071 C CA . LEU B 1 374 ? 43.319 56.542 107.856 1.00 13.08 374 LEU B CA 1
ATOM 5072 C C . LEU B 1 374 ? 42.005 55.795 107.690 1.00 11.01 374 LEU B C 1
ATOM 5073 O O . LEU B 1 374 ? 41.105 56.251 106.975 1.00 19.40 374 LEU B O 1
ATOM 5078 N N . GLY B 1 375 ? 41.923 54.639 108.342 1.00 10.12 375 GLY B N 1
ATOM 5079 C CA . GLY B 1 375 ? 40.723 53.817 108.331 1.00 5.07 375 GLY B CA 1
ATOM 5080 C C . GLY B 1 375 ? 39.961 54.118 109.613 1.00 9.34 375 GLY B C 1
ATOM 5081 O O . GLY B 1 375 ? 39.144 55.031 109.633 1.00 12.88 375 GLY B O 1
ATOM 5082 N N . GLY B 1 376 ? 40.212 53.366 110.686 1.00 11.63 376 GLY B N 1
ATOM 5083 C CA . GLY B 1 376 ? 39.533 53.648 111.944 1.00 10.24 376 GLY B CA 1
ATOM 5084 C C . GLY B 1 376 ? 38.330 52.787 112.296 1.00 11.54 376 GLY B C 1
ATOM 5085 O O . GLY B 1 376 ? 37.915 51.947 111.500 1.00 12.61 376 GLY B O 1
ATOM 5086 N N . PRO B 1 377 ? 37.733 52.997 113.484 1.00 15.47 377 PRO B N 1
ATOM 5087 C CA . PRO B 1 377 ? 36.564 52.257 113.993 1.00 16.58 377 PRO B CA 1
ATOM 5088 C C . PRO B 1 377 ? 35.348 52.152 113.058 1.00 17.09 377 PRO B C 1
ATOM 5089 O O . PRO B 1 377 ? 34.448 51.341 113.289 1.00 12.71 377 PRO B O 1
ATOM 5093 N N . LEU B 1 378 ? 35.302 52.967 112.012 1.00 17.32 378 LEU B N 1
ATOM 5094 C CA . LEU B 1 378 ? 34.169 52.879 111.093 1.00 18.62 378 LEU B CA 1
ATOM 5095 C C . LEU B 1 378 ? 34.575 52.314 109.730 1.00 15.76 378 LEU B C 1
ATOM 5096 O O . LEU B 1 378 ? 33.761 52.246 108.807 1.00 16.26 378 LEU B O 1
ATOM 5101 N N . ALA B 1 379 ? 35.822 51.870 109.619 1.00 11.41 379 ALA B N 1
ATOM 5102 C CA . ALA B 1 379 ? 36.319 51.334 108.357 1.00 16.95 379 ALA B CA 1
ATOM 5103 C C . ALA B 1 379 ? 35.440 50.254 107.716 1.00 13.65 379 ALA B C 1
ATOM 5104 O O . ALA B 1 379 ? 35.428 50.116 106.493 1.00 14.31 379 ALA B O 1
ATOM 5106 N N . ASP B 1 380 ? 34.713 49.481 108.510 1.00 10.42 380 ASP B N 1
ATOM 5107 C CA . ASP B 1 380 ? 33.878 48.449 107.915 1.00 16.87 380 ASP B CA 1
ATOM 5108 C C . ASP B 1 380 ? 32.741 49.058 107.091 1.00 13.33 380 ASP B C 1
ATOM 5109 O O . ASP B 1 380 ? 32.296 48.458 106.118 1.00 12.55 380 ASP B O 1
ATOM 5114 N N . THR B 1 381 ? 32.283 50.255 107.451 1.00 19.35 381 THR B N 1
ATOM 5115 C CA . THR B 1 381 ? 31.195 50.881 106.693 1.00 19.55 381 THR B CA 1
ATOM 5116 C C . THR B 1 381 ? 31.659 51.918 105.665 1.00 16.78 381 THR B C 1
ATOM 5117 O O . THR B 1 381 ? 30.981 52.150 104.662 1.00 14.83 381 THR B O 1
ATOM 5121 N N . LEU B 1 382 ? 32.818 52.521 105.912 1.00 14.36 382 LEU B N 1
ATOM 5122 C CA . LEU B 1 382 ? 33.335 53.577 105.054 1.00 13.54 382 LEU B CA 1
ATOM 5123 C C . LEU B 1 382 ? 34.766 53.416 104.511 1.00 16.95 382 LEU B C 1
ATOM 5124 O O . LEU B 1 382 ? 35.243 54.288 103.783 1.00 21.70 382 LEU B O 1
ATOM 5129 N N . GLY B 1 383 ? 35.445 52.323 104.854 1.00 15.86 383 GLY B N 1
ATOM 5130 C CA . GLY B 1 383 ? 36.825 52.115 104.421 1.00 9.19 383 GLY B CA 1
ATOM 5131 C C . GLY B 1 383 ? 37.170 52.167 102.937 1.00 8.56 383 GLY B C 1
ATOM 5132 O O . GLY B 1 383 ? 38.037 52.936 102.550 1.00 10.50 383 GLY B O 1
ATOM 5133 N N . LEU B 1 384 ? 36.523 51.350 102.111 1.00 8.34 384 LEU B N 1
ATOM 5134 C CA . LEU B 1 384 ? 36.809 51.335 100.686 1.00 13.28 384 LEU B CA 1
ATOM 5135 C C . LEU B 1 384 ? 36.654 52.716 100.062 1.00 17.40 384 LEU B C 1
ATOM 5136 O O . LEU B 1 384 ? 37.540 53.188 99.345 1.00 21.53 384 LEU B O 1
ATOM 5141 N N . ALA B 1 385 ? 35.541 53.377 100.361 1.00 16.27 385 ALA B N 1
ATOM 5142 C CA . ALA B 1 385 ? 35.256 54.702 99.817 1.00 11.14 385 ALA B CA 1
ATOM 5143 C C . ALA B 1 385 ? 36.407 55.672 99.990 1.00 9.23 385 ALA B C 1
ATOM 5144 O O . ALA B 1 385 ? 36.763 56.395 99.051 1.00 14.28 385 ALA B O 1
ATOM 5146 N N . ALA B 1 386 ? 36.996 55.701 101.181 1.00 11.12 386 ALA B N 1
ATOM 5147 C CA . ALA B 1 386 ? 38.105 56.623 101.432 1.00 12.85 386 ALA B CA 1
ATOM 5148 C C . ALA B 1 386 ? 39.349 56.229 100.643 1.00 10.59 386 ALA B C 1
ATOM 5149 O O . ALA B 1 386 ? 40.134 57.091 100.252 1.00 13.16 386 ALA B O 1
ATOM 5151 N N . ALA B 1 387 ? 39.531 54.935 100.391 1.00 14.62 387 ALA B N 1
ATOM 5152 C CA . ALA B 1 387 ? 40.698 54.494 99.618 1.00 16.95 387 ALA B CA 1
ATOM 5153 C C . ALA B 1 387 ? 40.491 54.795 98.128 1.00 15.78 387 ALA B C 1
ATOM 5154 O O . ALA B 1 387 ? 41.438 55.116 97.407 1.00 13.14 387 ALA B O 1
ATOM 5156 N N . HIS B 1 388 ? 39.251 54.684 97.673 1.00 10.23 388 HIS B N 1
ATOM 5157 C CA . HIS B 1 388 ? 38.940 54.953 96.279 1.00 16.49 388 HIS B CA 1
ATOM 5158 C C . HIS B 1 388 ? 38.996 56.451 95.960 1.00 21.07 388 HIS B C 1
ATOM 5159 O O . HIS B 1 388 ? 39.435 56.846 94.882 1.00 18.63 388 HIS B O 1
ATOM 5166 N N . GLU B 1 389 ? 38.523 57.263 96.903 1.00 22.27 389 GLU B N 1
ATOM 5167 C CA . GLU B 1 389 ? 38.512 58.719 96.786 1.00 19.05 389 GLU B CA 1
ATOM 5168 C C . GLU B 1 389 ? 39.968 59.181 96.668 1.00 16.19 389 GLU B C 1
ATOM 5169 O O . GLU B 1 389 ? 40.302 59.998 95.813 1.00 17.60 389 GLU B O 1
ATOM 5175 N N . LEU B 1 390 ? 40.845 58.633 97.504 1.00 14.21 390 LEU B N 1
ATOM 5176 C CA . LEU B 1 390 ? 42.249 59.014 97.452 1.00 13.20 390 LEU B CA 1
ATOM 5177 C C . LEU B 1 390 ? 42.878 58.580 96.137 1.00 18.05 390 LEU B C 1
ATOM 5178 O O . LEU B 1 390 ? 43.711 59.302 95.572 1.00 14.35 390 LEU B O 1
ATOM 5183 N N . ALA B 1 391 ? 42.486 57.402 95.652 1.00 14.39 391 ALA B N 1
ATOM 5184 C CA . ALA B 1 391 ? 43.030 56.884 94.398 1.00 18.06 391 ALA B CA 1
ATOM 5185 C C . ALA B 1 391 ? 42.667 57.801 93.236 1.00 19.37 391 ALA B C 1
ATOM 5186 O O . ALA B 1 391 ? 43.517 58.108 92.396 1.00 21.58 391 ALA B O 1
ATOM 5188 N N . GLN B 1 392 ? 41.410 58.247 93.204 1.00 25.59 392 GLN B N 1
ATOM 5189 C CA . GLN B 1 392 ? 40.934 59.143 92.150 1.00 24.35 392 GLN B CA 1
ATOM 5190 C C . GLN B 1 392 ? 41.774 60.420 92.122 1.00 26.62 392 GLN B C 1
ATOM 5191 O O . GLN B 1 392 ? 42.314 60.798 91.079 1.00 33.68 392 GLN B O 1
ATOM 5197 N N . ARG B 1 393 ? 41.904 61.070 93.274 1.00 21.44 393 ARG B N 1
ATOM 5198 C CA . ARG B 1 393 ? 42.678 62.299 93.362 1.00 24.28 393 ARG B CA 1
ATOM 5199 C C . ARG B 1 393 ? 44.144 62.127 92.981 1.00 22.42 393 ARG B C 1
ATOM 5200 O O . ARG B 1 393 ? 44.704 62.960 92.272 1.00 28.33 393 ARG B O 1
ATOM 5208 N N . VAL B 1 394 ? 44.765 61.045 93.428 1.00 20.63 394 VAL B N 1
ATOM 5209 C CA . VAL B 1 394 ? 46.169 60.806 93.108 1.00 17.58 394 VAL B CA 1
ATOM 5210 C C . VAL B 1 394 ? 46.328 60.578 91.608 1.00 23.53 394 VAL B C 1
ATOM 5211 O O . VAL B 1 394 ? 47.266 61.071 90.976 1.00 18.25 394 VAL B O 1
ATOM 5215 N N . SER B 1 395 ? 45.392 59.822 91.049 1.00 26.24 395 SER B N 1
ATOM 5216 C CA . SER B 1 395 ? 45.401 59.500 89.637 1.00 26.64 395 SER B CA 1
ATOM 5217 C C . SER B 1 395 ? 45.233 60.769 88.796 1.00 28.35 395 SER B C 1
ATOM 5218 O O . SER B 1 395 ? 45.886 60.932 87.769 1.00 28.37 395 SER B O 1
ATOM 5221 N N . ALA B 1 396 ? 44.372 61.677 89.248 1.00 31.48 396 ALA B N 1
ATOM 5222 C CA . ALA B 1 396 ? 44.142 62.920 88.521 1.00 32.85 396 ALA B CA 1
ATOM 5223 C C . ALA B 1 396 ? 45.383 63.807 88.513 1.00 33.96 396 ALA B C 1
ATOM 5224 O O . ALA B 1 396 ? 45.806 64.279 87.457 1.00 38.28 396 ALA B O 1
ATOM 5226 N N . SER B 1 397 ? 45.980 64.032 89.681 1.00 33.21 397 SER B N 1
ATOM 5227 C CA . SER B 1 397 ? 47.159 64.892 89.738 1.00 38.65 397 SER B CA 1
ATOM 5228 C C . SER B 1 397 ? 48.381 64.269 89.048 1.00 42.66 397 SER B C 1
ATOM 5229 O O . SER B 1 397 ? 49.518 64.703 89.248 1.00 43.83 397 SER B O 1
ATOM 5232 N N . LEU B 1 398 ? 48.131 63.252 88.225 1.00 45.88 398 LEU B N 1
ATOM 5233 C CA . LEU B 1 398 ? 49.184 62.582 87.472 1.00 42.80 398 LEU B CA 1
ATOM 5234 C C . LEU B 1 398 ? 48.870 62.634 85.981 1.00 40.95 398 LEU B C 1
ATOM 5235 O O . LEU B 1 398 ? 49.758 62.452 85.154 1.00 43.80 398 LEU B O 1
ATOM 5240 N N . GLU B 1 399 ? 47.604 62.887 85.648 1.00 41.18 399 GLU B N 1
ATOM 5241 C CA . GLU B 1 399 ? 47.153 62.955 84.257 1.00 40.34 399 GLU B CA 1
ATOM 5242 C C . GLU B 1 399 ? 47.330 64.378 83.715 1.00 43.42 399 GLU B C 1
ATOM 5243 O O . GLU B 1 399 ? 48.431 64.934 83.720 1.00 46.67 399 GLU B O 1
#

Nearest PDB structures (foldseek):
  3c4n-assembly1_A  TM=1.003E+00  e=1.050E-81  Deinococcus radiodurans R1 = ATCC 13939 = DSM 20539
  1y56-assembly1_B  TM=7.165E-01  e=1.428E-16  Pyrococcus horikoshii OT3
  8w7f-assembly1_C  TM=7.110E-01  e=1.753E-13  Drosophila melanogaster
  4qfd-assembly1_A  TM=6.567E-01  e=2.903E-10  Homo sapiens
  4qfd-assembly2_B  TM=6.565E-01  e=9.596E-10  Homo sapiens

CATH classification: 3.50.50.60 (+1 more: 3.30.9.10)

Foldseek 3Di:
DAAFAEEEEDLALSLLLLLLLCVLPVVGAYAYEAQADQVHLQAPLQLQFLKAFPVLADPPCVVLLVVLVVCQVCLVVPPDDFDKDFEKEKEFDAPDDDPDKAFPCVVCVVPVLQVLQFDCNRRGITHITRRMMTGRSSSSSSSSNVSSVVSNHHYHYSWDWAAAVFWIWTWHCPVPIDTDTYGYQAYEQPNFQCRQVRCCVRPVQHALKFKAKWFWWWFQTADDPHRHWYHYPQWIWRGDPRTTIITHHDPFGDDPPDDQKAADAPNAGFADHPVVNVVLVVPNGGCSSVDDGTDGHRIVVVIHMHMGMGHSRHQSDAWAKDASDRNYMYTYGHPSNSRRVSSRSNVVSNVSSVVVD/DAAFAEEQEDLALSLLLLLLLCVLPVVGAYAYEAQADQVHLQAPLQQQFLKAFPVLADPPCVVLLVVLVVCQVCLVVPPDDFDKDFEKEKEFDAPDDDPDKAFPCVVCVVPVLQVLQFDCNRRGITHITRRMMTGRSSSSSSSSNVSSVVSNHHYHYSWDWAAAVFWIWTWHCPVPIDTDTYGYQAYEQPRFQCRQVRCCVRPVQHALKFKAKWFWWWFQTADDPHRHWYHYPQWIWRGDPRTTIITHHDPFGDDPPDDQKAADAPNAGFADHPVVNVVLVVCNGGCSSVDDGTDGHRIVVVIHMHMGMGHSRHQSDAWAKDASDRNYMYTYGHPSNSRRVSSRSNVVSNVSSVVVD

Organism: Deinococcus radiodurans (strain ATCC 13939 / DSM 20539 / JCM 16871 / CCUG 27074 / LMG 4051 / NBRC 15346 / NCIMB 9279 / VKM B-1422 / R1) (NCBI:txid243230)